Protein 3B6U (pdb70)

Structure (mmCIF, N/CA/C/O backbone):
data_3B6U
#
_entry.id   3B6U
#
_cell.length_a   58.731
_cell.length_b   95.852
_cell.length_c   63.883
_cell.angle_alpha   90.000
_cell.angle_beta   92.610
_cell.angle_gamma   90.000
#
_symmetry.space_group_name_H-M   'P 1 21 1'
#
loop_
_entity.id
_entity.type
_entity.pdbx_description
1 polymer 'Kinesin-like protein KIF3B'
2 non-polymer 'MAGNESIUM ION'
3 non-polymer "ADENOSINE-5'-DIPHOSPHATE"
4 non-polymer 'UNKNOWN ATOM OR ION'
5 water water
#
loop_
_atom_site.group_PDB
_atom_site.id
_atom_site.type_symbol
_atom_site.label_atom_id
_atom_site.label_alt_id
_atom_site.label_comp_id
_atom_site.label_asym_id
_atom_site.label_entity_id
_atom_site.label_seq_id
_atom_site.pdbx_PDB_ins_code
_atom_site.Cartn_x
_atom_site.Cartn_y
_atom_site.Cartn_z
_atom_site.occupancy
_atom_site.B_iso_or_equiv
_atom_site.auth_seq_id
_atom_site.auth_comp_id
_atom_site.auth_asym_id
_atom_site.auth_atom_id
_atom_site.pdbx_PDB_model_num
ATOM 1 N N . GLU A 1 21 ? 33.132 12.807 55.243 1.00 30.46 8 GLU A N 1
ATOM 2 C CA . GLU A 1 21 ? 33.666 13.882 54.369 1.00 31.95 8 GLU A CA 1
ATOM 3 C C . GLU A 1 21 ? 33.035 15.244 54.723 1.00 28.84 8 GLU A C 1
ATOM 4 O O . GLU A 1 21 ? 31.823 15.358 54.891 1.00 27.81 8 GLU A O 1
ATOM 10 N N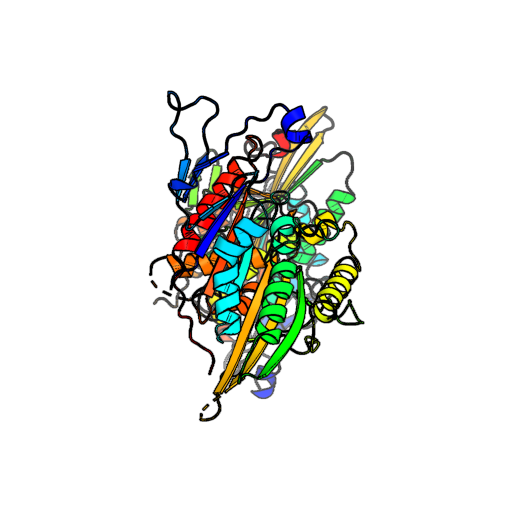 . SER A 1 22 ? 33.860 16.274 54.829 1.00 24.16 9 SER A N 1
ATOM 11 C CA . SER A 1 22 ? 33.334 17.586 55.190 1.00 24.70 9 SER A CA 1
ATOM 12 C C . SER A 1 22 ? 32.728 18.263 53.919 1.00 20.20 9 SER A C 1
ATOM 13 O O . SER A 1 22 ? 33.108 17.931 52.778 1.00 21.81 9 SER A O 1
ATOM 16 N N . VAL A 1 23 ? 31.745 19.110 54.138 1.00 18.76 10 VAL A N 1
ATOM 17 C CA . VAL A 1 23 ? 31.220 20.015 53.114 1.00 19.48 10 VAL A CA 1
ATOM 18 C C . VAL A 1 23 ? 32.396 20.882 52.615 1.00 19.91 10 VAL A C 1
ATOM 19 O O . VAL A 1 23 ? 33.168 21.407 53.419 1.00 20.68 10 VAL A O 1
ATOM 23 N N . ARG A 1 24 ? 32.580 20.950 51.300 1.00 18.21 11 ARG A N 1
ATOM 24 C CA . ARG A 1 24 ? 33.588 21.829 50.706 1.00 20.11 11 ARG A CA 1
ATOM 25 C C . ARG A 1 24 ? 33.028 23.242 50.579 1.00 18.85 11 ARG A C 1
ATOM 26 O O . ARG A 1 24 ? 31.890 23.442 50.151 1.00 20.48 11 ARG A O 1
ATOM 34 N N . VAL A 1 25 ? 33.834 24.228 50.931 1.00 17.28 12 VAL A N 1
ATOM 35 C CA . VAL A 1 25 ? 33.414 25.604 50.846 1.00 17.14 12 VAL A CA 1
ATOM 36 C C . VAL A 1 25 ? 34.427 26.442 50.080 1.00 17.41 12 VAL A C 1
ATOM 37 O O . VAL A 1 25 ? 35.639 26.431 50.371 1.00 15.01 12 VAL A O 1
ATOM 41 N N . VAL A 1 26 ? 33.931 27.107 49.045 1.00 16.43 13 VAL A N 1
ATOM 42 C CA . VAL A 1 26 ? 34.732 28.039 48.270 1.00 16.99 13 VAL A CA 1
ATOM 43 C C . VAL A 1 26 ? 34.137 29.452 48.305 1.00 17.94 13 VAL A C 1
ATOM 44 O O . VAL A 1 26 ? 32.933 29.621 48.499 1.00 18.12 13 VAL A O 1
ATOM 48 N N . VAL A 1 27 ? 34.991 30.456 48.121 1.00 14.75 14 VAL A N 1
ATOM 49 C CA . VAL A 1 27 ? 34.540 31.847 48.021 1.00 17.57 14 VAL A CA 1
ATOM 50 C C . VAL A 1 27 ? 34.855 32.411 46.629 1.00 15.66 14 VAL A C 1
ATOM 51 O O . VAL A 1 27 ? 35.947 32.156 46.061 1.00 18.66 14 VAL A O 1
ATOM 55 N N . ARG A 1 28 ? 33.901 33.159 46.090 1.00 15.20 15 ARG A N 1
ATOM 56 C CA . ARG A 1 28 ? 34.090 33.941 44.880 1.00 17.23 15 ARG A CA 1
ATOM 57 C C . ARG A 1 28 ? 33.742 35.406 45.079 1.00 16.36 15 ARG A C 1
ATOM 58 O O . ARG A 1 28 ? 32.613 35.734 45.511 1.00 14.67 15 ARG A O 1
ATOM 66 N N . CYS A 1 29 ? 34.694 36.289 44.749 1.00 18.15 16 CYS A N 1
ATOM 67 C CA . CYS A 1 29 ? 34.491 37.720 44.855 1.00 20.26 16 CYS A CA 1
ATOM 68 C C . CYS A 1 29 ? 34.352 38.295 43.444 1.00 18.03 16 CYS A C 1
ATOM 69 O O . CYS A 1 29 ? 35.237 38.110 42.600 1.00 20.10 16 CYS A O 1
ATOM 72 N N . ARG A 1 30 ? 33.229 38.929 43.185 1.00 17.95 17 ARG A N 1
ATOM 73 C CA . ARG A 1 30 ? 32.974 39.576 41.889 1.00 19.94 17 ARG A CA 1
ATOM 74 C C . ARG A 1 30 ? 33.793 40.856 41.728 1.00 22.05 17 ARG A C 1
ATOM 75 O O . ARG A 1 30 ? 34.372 41.378 42.710 1.00 20.63 17 ARG A O 1
ATOM 83 N N . PRO A 1 31 ? 33.914 41.339 40.478 1.00 24.00 18 PRO A N 1
ATOM 84 C CA . PRO A 1 31 ? 34.555 42.631 40.292 1.00 21.93 18 PRO A CA 1
ATOM 85 C C . PRO A 1 31 ? 33.779 43.799 40.906 1.00 21.74 18 PRO A C 1
ATOM 86 O O . PRO A 1 31 ? 32.558 43.733 41.083 1.00 20.47 18 PRO A O 1
ATOM 90 N N . MET A 1 32 ? 34.493 44.871 41.226 1.00 20.79 19 MET A N 1
ATOM 91 C CA . MET A 1 32 ? 33.841 46.123 41.612 1.00 24.31 19 MET A CA 1
ATOM 92 C C . MET A 1 32 ? 33.040 46.579 40.403 1.00 25.19 19 MET A C 1
ATOM 93 O O . MET A 1 32 ? 33.572 46.561 39.290 1.00 27.28 19 MET A O 1
ATOM 98 N N . ASN A 1 33 ? 31.793 46.996 40.606 1.00 22.67 20 ASN A N 1
ATOM 99 C CA . ASN A 1 33 ? 30.958 47.472 39.497 1.00 25.51 20 ASN A CA 1
ATOM 100 C C . ASN A 1 33 ? 31.057 48.993 39.299 1.00 25.15 20 ASN A C 1
ATOM 101 O O . ASN A 1 33 ? 31.658 49.711 40.116 1.00 24.23 20 ASN A O 1
ATOM 106 N N . GLY A 1 34 ? 30.465 49.474 38.206 1.00 27.63 21 GLY A N 1
ATOM 107 C CA . GLY A 1 34 ? 30.558 50.890 37.848 1.00 25.96 21 GLY A CA 1
ATOM 108 C C . GLY A 1 34 ? 30.004 51.836 38.883 1.00 24.11 21 GLY A C 1
ATOM 109 O O . GLY A 1 34 ? 30.630 52.862 39.185 1.00 27.87 21 GLY A O 1
ATOM 110 N N . LYS A 1 35 ? 28.840 51.495 39.434 1.00 22.45 22 LYS A N 1
ATOM 111 C CA . LYS A 1 35 ? 28.195 52.322 40.463 1.00 30.56 22 LYS A CA 1
ATOM 112 C C . LYS A 1 35 ? 29.026 52.419 41.718 1.00 26.25 22 LYS A C 1
ATOM 113 O O . LYS A 1 35 ? 29.137 53.483 42.326 1.00 25.55 22 LYS A O 1
ATOM 119 N N . GLU A 1 36 ? 29.582 51.285 42.115 1.00 27.68 23 GLU A N 1
ATOM 120 C CA . GLU A 1 36 ? 30.477 51.229 43.262 1.00 24.52 23 GLU A CA 1
ATOM 121 C C . GLU A 1 36 ? 31.702 52.119 43.037 1.00 24.74 23 GLU A C 1
ATOM 122 O O . GLU A 1 36 ? 32.025 52.922 43.897 1.00 28.98 23 GLU A O 1
ATOM 128 N N . LYS A 1 37 ? 32.359 51.978 41.885 1.00 23.37 24 LYS A N 1
ATOM 129 C CA . LYS A 1 37 ? 33.526 52.824 41.526 1.00 27.89 24 LYS A CA 1
ATOM 130 C C . LYS A 1 37 ? 33.151 54.305 41.508 1.00 28.23 24 LYS A C 1
ATOM 131 O O . LYS A 1 37 ? 33.872 55.139 42.096 1.00 28.52 24 LYS A O 1
ATOM 137 N N . ALA A 1 38 ? 32.010 54.627 40.875 1.00 27.75 25 ALA A N 1
ATOM 138 C CA . ALA A 1 38 ? 31.512 56.021 40.809 1.00 27.21 25 ALA A CA 1
ATOM 139 C C . ALA A 1 38 ? 31.276 56.643 42.194 1.00 27.50 25 ALA A C 1
ATOM 140 O O . ALA A 1 38 ? 31.443 57.861 42.386 1.00 26.69 25 ALA A O 1
ATOM 142 N N . ALA A 1 39 ? 30.902 55.811 43.172 1.00 23.81 26 ALA A N 1
ATOM 143 C CA . ALA A 1 39 ? 30.656 56.265 44.527 1.00 27.58 26 ALA A CA 1
ATOM 144 C C . ALA A 1 39 ? 31.933 56.328 45.378 1.00 26.10 26 ALA A C 1
ATOM 145 O O . ALA A 1 39 ? 31.860 56.697 46.540 1.00 28.89 26 ALA A O 1
ATOM 147 N N . SER A 1 40 ? 33.078 55.985 44.789 1.00 28.91 27 SER A N 1
ATOM 148 C CA . SER A 1 40 ? 34.373 56.022 45.460 1.00 32.83 27 SER A CA 1
ATOM 149 C C . SER A 1 40 ? 34.430 55.073 46.661 1.00 32.66 27 SER A C 1
ATOM 150 O O . SER A 1 40 ? 35.058 55.383 47.676 1.00 32.44 27 SER A O 1
ATOM 153 N N . TYR A 1 41 ? 33.781 53.915 46.552 1.00 28.05 28 TYR A N 1
ATOM 154 C CA . TYR A 1 41 ? 33.956 52.883 47.570 1.00 27.73 28 TYR A CA 1
ATOM 155 C C . TYR A 1 41 ? 35.361 52.317 47.462 1.00 23.25 28 TYR A C 1
ATOM 156 O O . TYR A 1 41 ? 35.905 52.177 46.375 1.00 25.16 28 TYR A O 1
ATOM 165 N N . ASP A 1 42 ? 35.950 51.994 48.615 1.00 26.11 29 ASP A N 1
ATOM 166 C CA . ASP A 1 42 ? 37.216 51.281 48.680 1.00 27.60 29 ASP A CA 1
ATOM 167 C C . ASP A 1 42 ? 36.975 49.797 48.328 1.00 25.04 29 ASP A C 1
ATOM 168 O O . ASP A 1 42 ? 35.917 49.263 48.657 1.00 22.46 29 ASP A O 1
ATOM 173 N N . LYS A 1 43 ? 37.943 49.172 47.653 1.00 24.36 30 LYS A N 1
ATOM 174 C CA . LYS A 1 43 ? 38.019 47.714 47.525 1.00 25.51 30 LYS A CA 1
ATOM 175 C C . LYS A 1 43 ? 38.670 47.169 48.814 1.00 26.88 30 LYS A C 1
ATOM 176 O O . LYS A 1 43 ? 39.869 47.409 49.080 1.00 26.74 30 LYS A O 1
ATOM 180 N N . VAL A 1 44 ? 37.890 46.437 49.593 1.00 22.20 31 VAL A N 1
ATOM 181 C CA . VAL A 1 44 ? 38.353 45.956 50.902 1.00 20.88 31 VAL A CA 1
ATOM 182 C C . VAL A 1 44 ? 38.563 44.443 50.962 1.00 22.24 31 VAL A C 1
ATOM 183 O O . VAL A 1 44 ? 39.027 43.927 51.969 1.00 23.44 31 VAL A O 1
ATOM 187 N N . VAL A 1 45 ? 38.192 43.732 49.904 1.00 20.61 32 VAL A N 1
ATOM 188 C CA . VAL A 1 45 ? 38.360 42.277 49.862 1.00 18.54 32 VAL A CA 1
ATOM 189 C C . VAL A 1 45 ? 39.572 41.914 49.003 1.00 23.18 32 VAL A C 1
ATOM 190 O O . VAL A 1 45 ? 39.631 42.250 47.811 1.00 24.89 32 VAL A O 1
ATOM 194 N N . ASP A 1 46 ? 40.538 41.234 49.633 1.00 19.36 33 ASP A N 1
ATOM 195 C CA . ASP A 1 46 ? 41.684 40.675 48.951 1.00 23.01 33 ASP A CA 1
ATOM 196 C C . ASP A 1 46 ? 41.554 39.156 48.920 1.00 25.48 33 ASP A C 1
ATOM 197 O O . ASP A 1 46 ? 40.991 38.555 49.838 1.00 29.53 33 ASP A O 1
ATOM 202 N N . VAL A 1 47 ? 42.062 38.547 47.864 1.00 20.43 34 VAL A N 1
ATOM 203 C CA . VAL A 1 47 ? 42.012 37.105 47.692 1.00 20.71 34 VAL A CA 1
ATOM 204 C C . VAL A 1 47 ? 43.423 36.547 47.476 1.00 25.99 34 VAL A C 1
ATOM 205 O O . VAL A 1 47 ? 44.160 37.033 46.614 1.00 30.39 34 VAL A O 1
ATOM 209 N N . ASP A 1 48 ? 43.804 35.533 48.240 1.00 23.24 35 ASP A N 1
ATOM 210 C CA . ASP A 1 48 ? 45.094 34.872 48.070 1.00 24.30 35 ASP A CA 1
ATOM 211 C C . ASP A 1 48 ? 44.871 33.425 47.670 1.00 24.87 35 ASP A C 1
ATOM 212 O O . ASP A 1 48 ? 44.602 32.562 48.515 1.00 21.74 35 ASP A O 1
ATOM 217 N N . VAL A 1 49 ? 44.973 33.158 46.373 1.00 26.72 36 VAL A N 1
ATOM 218 C CA . VAL A 1 49 ? 44.763 31.811 45.841 1.00 29.01 36 VAL A CA 1
ATOM 219 C C . VAL A 1 49 ? 45.748 30.793 46.421 1.00 28.31 36 VAL A C 1
ATOM 220 O O . VAL A 1 49 ? 45.380 29.649 46.685 1.00 27.13 36 VAL A O 1
ATOM 224 N N . LYS A 1 50 ? 46.984 31.219 46.694 1.00 30.93 37 LYS A N 1
ATOM 225 C CA . LYS A 1 50 ? 47.994 30.295 47.222 1.00 34.38 37 LYS A CA 1
ATOM 226 C C . LYS A 1 50 ? 47.686 29.741 48.618 1.00 32.04 37 LYS A C 1
ATOM 227 O O . LYS A 1 50 ? 47.853 28.553 48.842 1.00 29.92 37 LYS A O 1
ATOM 233 N N . LEU A 1 51 ? 47.206 30.584 49.528 1.00 27.25 38 LEU A N 1
ATOM 234 C CA . LEU A 1 51 ? 46.804 30.137 50.850 1.00 27.68 38 LEU A CA 1
ATOM 235 C C . LEU A 1 51 ? 45.315 29.709 50.939 1.00 25.64 38 LEU A C 1
ATOM 236 O O . LEU A 1 51 ? 44.855 29.239 51.988 1.00 25.47 38 LEU A O 1
ATOM 241 N N . GLY A 1 52 ? 44.568 29.889 49.850 1.00 26.01 39 GLY A N 1
ATOM 242 C CA . GLY A 1 52 ? 43.138 29.660 49.857 1.00 23.89 39 GLY A CA 1
ATOM 243 C C . GLY A 1 52 ? 42.437 30.594 50.822 1.00 20.84 39 GLY A C 1
ATOM 244 O O . GLY A 1 52 ? 41.517 30.199 51.507 1.00 19.76 39 GLY A O 1
ATOM 245 N N . GLN A 1 53 ? 42.873 31.853 50.854 1.00 19.26 40 GLN A N 1
ATOM 246 C CA . GLN A 1 53 ? 42.341 32.811 51.812 1.00 19.31 40 GLN A CA 1
ATOM 247 C C . GLN A 1 53 ? 41.643 34.011 51.206 1.00 19.97 40 GLN A C 1
ATOM 248 O O . GLN A 1 53 ? 41.897 34.402 50.057 1.00 20.60 40 GLN A O 1
ATOM 254 N N . VAL A 1 54 ? 40.728 34.558 51.999 1.00 16.91 41 VAL A N 1
ATOM 255 C CA . VAL A 1 54 ? 40.096 35.814 51.711 1.00 19.39 41 VAL A CA 1
ATOM 256 C C . VAL A 1 54 ? 40.289 36.728 52.917 1.00 20.02 41 VAL A C 1
ATOM 257 O O . VAL A 1 54 ? 40.112 36.299 54.076 1.00 19.54 41 VAL A O 1
ATOM 261 N N . SER A 1 55 ? 40.634 37.987 52.640 1.00 19.89 42 SER A N 1
ATOM 262 C CA . SER A 1 55 ? 41.007 38.969 53.679 1.00 24.07 42 SER A CA 1
ATOM 263 C C . SER A 1 55 ? 40.172 40.212 53.489 1.00 25.05 42 SER A C 1
ATOM 264 O O . SER A 1 55 ? 40.106 40.746 52.375 1.00 24.87 42 SER A O 1
ATOM 267 N N . VAL A 1 56 ? 39.551 40.678 54.566 1.00 21.89 43 VAL A N 1
ATOM 268 C CA . VAL A 1 56 ? 38.759 41.887 54.528 1.00 22.21 43 VAL A CA 1
ATOM 269 C C . VAL A 1 56 ? 39.503 42.983 55.335 1.00 22.99 43 VAL A C 1
ATOM 270 O O . VAL A 1 56 ? 39.641 42.911 56.551 1.00 20.80 43 VAL A O 1
ATOM 274 N N . LYS A 1 57 ? 39.971 44.006 54.645 1.00 22.29 44 LYS A N 1
ATOM 275 C CA . LYS A 1 57 ? 40.836 44.957 55.267 1.00 25.61 44 LYS A CA 1
ATOM 276 C C . LYS A 1 57 ? 40.098 46.204 55.677 1.00 27.33 44 LYS A C 1
ATOM 277 O O . LYS A 1 57 ? 39.049 46.582 55.102 1.00 27.95 44 LYS A O 1
ATOM 283 N N . ASN A 1 58 ? 40.648 46.839 56.699 1.00 24.32 45 ASN A N 1
ATOM 284 C CA . ASN A 1 58 ? 40.211 48.145 57.097 1.00 27.59 45 ASN A CA 1
ATOM 285 C C . ASN A 1 58 ? 40.878 49.142 56.143 1.00 26.62 45 ASN A C 1
ATOM 286 O O . ASN A 1 58 ? 42.091 49.038 55.889 1.00 27.33 45 ASN A O 1
ATOM 291 N N . PRO A 1 59 ? 40.100 50.107 55.593 1.00 28.89 46 PRO A N 1
ATOM 292 C CA . PRO A 1 59 ? 40.750 51.099 54.722 1.00 30.00 46 PRO A CA 1
ATOM 293 C C . PRO A 1 59 ? 41.867 51.897 55.413 1.00 27.45 46 PRO A C 1
ATOM 294 O O . PRO A 1 59 ? 42.805 52.319 54.737 1.00 29.24 46 PRO A O 1
ATOM 298 N N . LYS A 1 60 ? 41.789 52.045 56.736 1.00 28.69 47 LYS A N 1
ATOM 299 C CA . LYS A 1 60 ? 42.847 52.717 57.530 1.00 29.65 47 LYS A CA 1
ATOM 300 C C . LYS A 1 60 ? 44.147 51.878 57.627 1.00 27.55 47 LYS A C 1
ATOM 301 O O . LYS A 1 60 ? 45.213 52.398 57.947 1.00 26.53 47 LYS A O 1
ATOM 307 N N . GLY A 1 61 ? 44.058 50.587 57.329 1.00 25.79 48 GLY A N 1
ATOM 308 C CA . GLY A 1 61 ? 45.233 49.764 57.200 1.00 24.45 48 GLY A CA 1
ATOM 309 C C . GLY A 1 61 ? 45.703 49.171 58.526 1.00 22.18 48 GLY A C 1
ATOM 310 O O . GLY A 1 61 ? 45.109 49.407 59.592 1.00 19.75 48 GLY A O 1
ATOM 311 N N . THR A 1 62 ? 46.788 48.419 58.443 1.00 19.91 49 THR A N 1
ATOM 312 C CA . THR A 1 62 ? 47.270 47.625 59.594 1.00 22.19 49 THR A CA 1
ATOM 313 C C . THR A 1 62 ? 47.908 48.424 60.759 1.00 21.65 49 THR A C 1
ATOM 314 O O . THR A 1 62 ? 48.091 47.880 61.838 1.00 22.49 49 THR A O 1
ATOM 318 N N . ALA A 1 63 ? 48.230 49.713 60.554 1.00 23.21 50 ALA A N 1
ATOM 319 C CA . ALA A 1 63 ? 48.616 50.576 61.686 1.00 22.29 50 ALA A CA 1
ATOM 320 C C . ALA A 1 63 ? 47.401 50.934 62.516 1.00 21.48 50 ALA A C 1
ATOM 321 O O . ALA A 1 63 ? 47.536 51.557 63.575 1.00 27.27 50 ALA A O 1
ATOM 323 N N . HIS A 1 64 ? 46.202 50.578 62.020 1.00 18.51 51 HIS A N 1
ATOM 324 C CA . HIS A 1 64 ? 44.935 50.822 62.714 1.00 22.15 51 HIS A CA 1
ATOM 325 C C . HIS A 1 64 ? 44.262 49.534 63.207 1.00 20.12 51 HIS A C 1
ATOM 326 O O . HIS A 1 64 ? 43.840 49.432 64.380 1.00 19.51 51 HIS A O 1
ATOM 333 N N . GLU A 1 65 ? 44.150 48.556 62.311 1.00 23.01 52 GLU A N 1
ATOM 334 C CA . GLU A 1 65 ? 43.455 47.312 62.629 1.00 23.86 52 GLU A CA 1
ATOM 335 C C . GLU A 1 65 ? 43.899 46.249 61.635 1.00 21.35 52 GLU A C 1
ATOM 336 O O . GLU A 1 65 ? 44.170 46.551 60.481 1.00 20.29 52 GLU A O 1
ATOM 342 N N . MET A 1 66 ? 43.976 45.011 62.094 1.00 19.91 53 MET A N 1
ATOM 343 C CA . MET A 1 66 ? 44.356 43.917 61.210 1.00 19.91 53 MET A CA 1
ATOM 344 C C . MET A 1 66 ? 43.177 43.500 60.349 1.00 17.12 53 MET A C 1
ATOM 345 O O . MET A 1 66 ? 42.043 43.582 60.818 1.00 15.43 53 MET A O 1
ATOM 350 N N . PRO A 1 67 ? 43.445 43.024 59.113 1.00 18.45 54 PRO A N 1
ATOM 351 C CA . PRO A 1 67 ? 42.376 42.462 58.275 1.00 22.15 54 PRO A CA 1
ATOM 352 C C . PRO A 1 67 ? 41.699 41.239 58.928 1.00 21.58 54 PRO A C 1
ATOM 353 O O . PRO A 1 67 ? 42.320 40.578 59.791 1.00 19.99 54 PRO A O 1
ATOM 357 N N . LYS A 1 68 ? 40.433 40.993 58.592 1.00 18.35 55 LYS A N 1
ATOM 358 C CA . LYS A 1 68 ? 39.787 39.728 59.004 1.00 21.23 55 LYS A CA 1
ATOM 359 C C . LYS A 1 68 ? 40.097 38.708 57.894 1.00 20.94 55 LYS A C 1
ATOM 360 O O . LYS A 1 68 ? 39.675 38.920 56.765 1.00 22.50 55 LYS A O 1
ATOM 366 N N . THR A 1 69 ? 40.796 37.618 58.218 1.00 17.95 56 THR A N 1
ATOM 367 C CA . THR A 1 69 ? 41.224 36.644 57.205 1.00 19.99 56 THR A CA 1
ATOM 368 C C . THR A 1 69 ? 40.624 35.302 57.492 1.00 21.91 56 THR A C 1
ATOM 369 O O . THR A 1 69 ? 40.650 34.845 58.643 1.00 19.35 56 THR A O 1
ATOM 373 N N . PHE A 1 70 ? 40.113 34.669 56.432 1.00 19.70 57 PHE A N 1
ATOM 374 C CA . PHE A 1 70 ? 39.471 33.357 56.473 1.00 20.44 57 PHE A CA 1
ATOM 375 C C . PHE A 1 70 ? 40.094 32.414 55.444 1.00 19.65 57 PHE A C 1
ATOM 376 O O . PHE A 1 70 ? 40.551 32.853 54.379 1.00 22.69 57 PHE A O 1
ATOM 384 N N . THR A 1 71 ? 40.085 31.133 55.755 1.00 20.15 58 THR A N 1
ATOM 385 C CA . THR A 1 71 ? 40.633 30.089 54.889 1.00 17.72 58 THR A CA 1
ATOM 386 C C . THR A 1 71 ? 39.522 29.157 54.416 1.00 20.21 58 THR A C 1
ATOM 387 O O . THR A 1 71 ? 38.701 28.710 55.218 1.00 21.09 58 THR A O 1
ATOM 391 N N . PHE A 1 72 ? 39.535 28.852 53.117 1.00 18.43 59 PHE A N 1
ATOM 392 C CA . PHE A 1 72 ? 38.548 27.992 52.505 1.00 21.57 59 PHE A CA 1
ATOM 393 C C . PHE A 1 72 ? 39.223 26.937 51.645 1.00 19.95 59 PHE A C 1
ATOM 394 O O . PHE A 1 72 ? 40.441 26.940 51.453 1.00 20.01 59 PHE A O 1
ATOM 402 N N . ASP A 1 73 ? 38.424 26.031 51.106 1.00 18.32 60 ASP A N 1
ATOM 403 C CA . ASP A 1 73 ? 38.949 24.960 50.286 1.00 22.46 60 ASP A CA 1
ATOM 404 C C . ASP A 1 73 ? 39.523 25.507 48.995 1.00 22.15 60 ASP A C 1
ATOM 405 O O . ASP A 1 73 ? 40.530 24.985 48.500 1.00 21.30 60 ASP A O 1
ATOM 410 N N . ALA A 1 74 ? 38.917 26.588 48.505 1.00 19.99 61 ALA A N 1
ATOM 411 C CA . ALA A 1 74 ? 39.388 27.345 47.330 1.00 18.81 61 ALA A CA 1
ATOM 412 C C . ALA A 1 74 ? 38.832 28.768 47.369 1.00 17.37 61 ALA A C 1
ATOM 413 O O . ALA A 1 74 ? 37.801 29.045 47.986 1.00 16.19 61 ALA A O 1
ATOM 415 N N . VAL A 1 75 ? 39.533 29.680 46.702 1.00 17.41 62 VAL A N 1
ATOM 416 C CA . VAL A 1 75 ? 39.114 31.061 46.630 1.00 19.33 62 VAL A CA 1
ATOM 417 C C . VAL A 1 75 ? 39.318 31.523 45.187 1.00 21.66 62 VAL A C 1
ATOM 418 O O . VAL A 1 75 ? 40.230 31.055 44.493 1.00 20.66 62 VAL A O 1
ATOM 422 N N . TYR A 1 76 ? 38.394 32.355 44.745 1.00 18.68 63 TYR A N 1
ATOM 423 C CA . TYR A 1 76 ? 38.336 32.852 43.359 1.00 18.28 63 TYR A CA 1
ATOM 424 C C . TYR A 1 76 ? 38.114 34.355 43.385 1.00 19.20 63 TYR A C 1
ATOM 425 O O . TYR A 1 76 ? 37.120 34.850 43.928 1.00 18.12 63 TYR A O 1
ATOM 434 N N . ASP A 1 77 ? 39.013 35.080 42.758 1.00 18.70 64 ASP A N 1
ATOM 435 C CA . ASP A 1 77 ? 38.901 36.518 42.729 1.00 19.21 64 ASP A CA 1
ATOM 436 C C . ASP A 1 77 ? 38.044 36.993 41.517 1.00 18.50 64 ASP A C 1
ATOM 437 O O . ASP A 1 77 ? 37.475 36.177 40.777 1.00 17.95 64 ASP A O 1
ATOM 442 N N . TRP A 1 78 ? 37.969 38.307 41.346 1.00 18.69 65 TRP A N 1
ATOM 443 C CA . TRP A 1 78 ? 37.157 38.958 40.295 1.00 19.95 65 TRP A CA 1
ATOM 444 C C . TRP A 1 78 ? 37.537 38.587 38.863 1.00 22.30 65 TRP A C 1
ATOM 445 O O . TRP A 1 78 ? 36.739 38.813 37.954 1.00 24.74 65 TRP A O 1
ATOM 456 N N . ASN A 1 79 ? 38.726 38.022 38.666 1.00 20.10 66 ASN A N 1
ATOM 457 C CA . ASN A 1 79 ? 39.217 37.650 37.344 1.00 25.20 66 ASN A CA 1
ATOM 458 C C . ASN A 1 79 ? 39.051 36.174 37.073 1.00 23.69 66 ASN A C 1
ATOM 459 O O . ASN A 1 79 ? 39.328 35.729 35.973 1.00 23.22 66 ASN A O 1
ATOM 464 N N . ALA A 1 80 ? 38.637 35.397 38.080 1.00 20.86 67 ALA A N 1
ATOM 465 C CA . ALA A 1 80 ? 38.493 33.956 37.905 1.00 20.69 67 ALA A CA 1
ATOM 466 C C . ALA A 1 80 ? 37.346 33.615 36.927 1.00 19.32 67 ALA A C 1
ATOM 467 O O . ALA A 1 80 ? 36.215 34.083 37.076 1.00 18.76 67 ALA A O 1
ATOM 469 N N . LYS A 1 81 ? 37.614 32.748 35.969 1.00 18.79 68 LYS A N 1
ATOM 470 C CA . LYS A 1 81 ? 36.608 32.417 34.967 1.00 22.59 68 LYS A CA 1
ATOM 471 C C . LYS A 1 81 ? 35.756 31.200 35.352 1.00 17.35 68 LYS A C 1
ATOM 472 O O . LYS A 1 81 ? 36.156 30.346 36.188 1.00 16.83 68 LYS A O 1
ATOM 478 N N . GLN A 1 82 ? 34.567 31.137 34.755 1.00 17.82 69 GLN A N 1
ATOM 479 C CA . GLN A 1 82 ? 33.613 30.045 35.038 1.00 14.75 69 GLN A CA 1
ATOM 480 C C . GLN A 1 82 ? 34.285 28.681 34.903 1.00 16.86 69 GLN A C 1
ATOM 481 O O . GLN A 1 82 ? 34.047 27.783 35.718 1.00 17.52 69 GLN A O 1
ATOM 487 N N . PHE A 1 83 ? 35.121 28.508 33.873 1.00 17.15 70 PHE A N 1
ATOM 488 C CA . PHE A 1 83 ? 35.714 27.200 33.595 1.00 19.68 70 PHE A CA 1
ATOM 489 C C . PHE A 1 83 ? 36.833 26.816 34.588 1.00 17.01 70 PHE A C 1
ATOM 490 O O . PHE A 1 83 ? 37.112 25.600 34.771 1.00 19.42 70 PHE A O 1
ATOM 498 N N . GLU A 1 84 ? 37.484 27.825 35.163 1.00 20.78 71 GLU A N 1
ATOM 499 C CA . GLU A 1 84 ? 38.470 27.640 36.250 1.00 23.67 71 GLU A CA 1
ATOM 500 C C . GLU A 1 84 ? 37.768 27.062 37.490 1.00 19.59 71 GLU A C 1
ATOM 501 O O . GLU A 1 84 ? 38.174 26.033 38.015 1.00 20.16 71 GLU A O 1
ATOM 507 N N . LEU A 1 85 ? 36.702 27.712 37.932 1.00 17.56 72 LEU A N 1
ATOM 508 C CA . LEU A 1 85 ? 35.863 27.145 39.015 1.00 16.80 72 LEU A CA 1
ATOM 509 C C . LEU A 1 85 ? 35.372 25.738 38.666 1.00 17.75 72 LEU A C 1
ATOM 510 O O . LEU A 1 85 ? 35.342 24.836 39.540 1.00 16.56 72 LEU A O 1
ATOM 515 N N . TYR A 1 86 ? 34.949 25.545 37.413 1.00 16.19 73 TYR A N 1
ATOM 516 C CA . TYR A 1 86 ? 34.415 24.243 37.013 1.00 17.98 73 TYR A CA 1
ATOM 517 C C . TYR A 1 86 ? 35.467 23.149 37.168 1.00 17.56 73 TYR A C 1
ATOM 518 O O . TYR A 1 86 ? 35.277 22.175 37.922 1.00 16.25 73 TYR A O 1
ATOM 527 N N . ASP A 1 87 ? 36.576 23.302 36.473 1.00 16.60 74 ASP A N 1
ATOM 528 C CA . ASP A 1 87 ? 37.595 22.259 36.479 1.00 18.36 74 ASP A CA 1
ATOM 529 C C . ASP A 1 87 ? 38.261 22.026 37.833 1.00 21.01 74 ASP A C 1
ATOM 530 O O . ASP A 1 87 ? 38.608 20.868 38.139 1.00 22.96 74 ASP A O 1
ATOM 535 N N . GLU A 1 88 ? 38.381 23.076 38.655 1.00 21.96 75 GLU A N 1
ATOM 536 C CA . GLU A 1 88 ? 39.039 22.967 39.975 1.00 24.78 75 GLU A CA 1
ATOM 537 C C . GLU A 1 88 ? 38.059 22.439 41.047 1.00 22.59 75 GLU A C 1
ATOM 538 O O . GLU A 1 88 ? 38.375 21.465 41.757 1.00 24.22 75 GLU A O 1
ATOM 544 N N . THR A 1 89 ? 36.858 23.018 41.112 1.00 16.99 76 THR A N 1
ATOM 545 C CA . THR A 1 89 ? 35.921 22.756 42.206 1.00 17.88 76 THR A CA 1
ATOM 546 C C . THR A 1 89 ? 34.677 21.931 41.857 1.00 18.77 76 THR A C 1
ATOM 547 O O . THR A 1 89 ? 34.323 20.980 42.595 1.00 21.09 76 THR A O 1
ATOM 551 N N . PHE A 1 90 ? 33.990 22.275 40.764 1.00 16.61 77 PHE A N 1
ATOM 552 C CA . PHE A 1 90 ? 32.675 21.639 40.461 1.00 16.82 77 PHE A CA 1
ATOM 553 C C . PHE A 1 90 ? 32.799 20.239 39.821 1.00 14.52 77 PHE A C 1
ATOM 554 O O . PHE A 1 90 ? 31.987 19.310 40.102 1.00 15.36 77 PHE A O 1
ATOM 562 N N . ARG A 1 91 ? 33.830 20.079 39.003 1.00 14.61 78 ARG A N 1
ATOM 563 C CA . ARG A 1 91 ? 34.023 18.864 38.228 1.00 16.52 78 ARG A CA 1
ATOM 564 C C . ARG A 1 91 ? 34.098 17.611 39.105 1.00 15.80 78 ARG A C 1
ATOM 565 O O . ARG A 1 91 ? 33.454 16.644 38.811 1.00 17.02 78 ARG A O 1
ATOM 573 N N . PRO A 1 92 ? 34.933 17.623 40.157 1.00 15.58 79 PRO A N 1
ATOM 574 C CA . PRO A 1 92 ? 34.944 16.432 41.039 1.00 17.72 79 PRO A CA 1
ATOM 575 C C . PRO A 1 92 ? 33.580 16.117 41.670 1.00 18.50 79 PRO A C 1
ATOM 576 O O . PRO A 1 92 ? 33.251 14.940 41.819 1.00 17.05 79 PRO A O 1
ATOM 580 N N . LEU A 1 93 ? 32.795 17.141 41.988 1.00 16.99 80 LEU A N 1
ATOM 581 C CA . LEU A 1 93 ? 31.461 16.922 42.539 1.00 20.06 80 LEU A CA 1
ATOM 582 C C . LEU A 1 93 ? 30.568 16.201 41.496 1.00 16.48 80 LEU A C 1
ATOM 583 O O . LEU A 1 93 ? 29.921 15.177 41.788 1.00 18.68 80 LEU A O 1
ATOM 588 N N . VAL A 1 94 ? 30.546 16.722 40.278 1.00 15.67 81 VAL A N 1
ATOM 589 C CA . VAL A 1 94 ? 29.749 16.144 39.173 1.00 15.64 81 VAL A CA 1
ATOM 590 C C . VAL A 1 94 ? 30.281 14.735 38.824 1.00 14.96 81 VAL A C 1
ATOM 591 O O . VAL A 1 94 ? 29.501 13.778 38.631 1.00 16.68 81 VAL A O 1
ATOM 595 N N . ASP A 1 95 ? 31.599 14.602 38.811 1.00 17.40 82 ASP A N 1
ATOM 596 C CA . ASP A 1 95 ? 32.245 13.259 38.698 1.00 18.31 82 ASP A CA 1
ATOM 597 C C . ASP A 1 95 ? 31.634 12.247 39.703 1.00 18.03 82 ASP A C 1
ATOM 598 O O . ASP A 1 95 ? 31.293 11.130 39.350 1.00 19.42 82 ASP A O 1
ATOM 603 N N . SER A 1 96 ? 31.483 12.656 40.952 1.00 20.43 83 SER A N 1
ATOM 604 C CA . SER A 1 96 ? 30.887 11.803 41.954 1.00 19.14 83 SER A CA 1
ATOM 605 C C . SER A 1 96 ? 29.450 11.369 41.633 1.00 21.19 83 SER A C 1
ATOM 606 O O . SER A 1 96 ? 29.106 10.216 41.846 1.00 17.06 83 SER A O 1
ATOM 609 N N . VAL A 1 97 ? 28.612 12.294 41.172 1.00 17.30 84 VAL A N 1
ATOM 610 C CA . VAL A 1 97 ? 27.219 11.967 40.796 1.00 17.92 84 VAL A CA 1
ATOM 611 C C . VAL A 1 97 ? 27.214 10.969 39.631 1.00 18.34 84 VAL A C 1
ATOM 612 O O . VAL A 1 97 ? 26.449 10.017 39.676 1.00 18.30 84 VAL A O 1
ATOM 616 N N . LEU A 1 98 ? 28.123 11.155 38.672 1.00 19.15 85 LEU A N 1
ATOM 617 C CA . LEU A 1 98 ? 28.320 10.187 37.570 1.00 19.67 85 LEU A CA 1
ATOM 618 C C . LEU A 1 98 ? 28.748 8.763 38.066 1.00 21.43 85 LEU A C 1
ATOM 619 O O . LEU A 1 98 ? 28.549 7.742 37.343 1.00 23.47 85 LEU A O 1
ATOM 624 N N . GLN A 1 99 ? 29.322 8.700 39.275 1.00 22.92 86 GLN A N 1
ATOM 625 C CA . GLN A 1 99 ? 29.732 7.433 39.928 1.00 24.04 86 GLN A CA 1
ATOM 626 C C . GLN A 1 99 ? 28.682 6.875 40.945 1.00 24.51 86 GLN A C 1
ATOM 627 O O . GLN A 1 99 ? 28.925 5.818 41.589 1.00 22.36 86 GLN A O 1
ATOM 633 N N . GLY A 1 100 ? 27.544 7.572 41.119 1.00 21.29 87 GLY A N 1
ATOM 634 C CA . GLY A 1 100 ? 26.443 7.098 41.975 1.00 23.19 87 GLY A CA 1
ATOM 635 C C . GLY A 1 100 ? 26.268 7.768 43.330 1.00 21.07 87 GLY A C 1
ATOM 636 O O . GLY A 1 100 ? 25.412 7.372 44.117 1.00 20.89 87 GLY A O 1
ATOM 637 N N . PHE A 1 101 ? 27.054 8.802 43.593 1.00 18.78 88 PHE A N 1
ATOM 638 C CA . PHE A 1 101 ? 26.868 9.605 44.794 1.00 19.42 88 PHE A CA 1
ATOM 639 C C . PHE A 1 101 ? 25.822 10.668 44.519 1.00 21.72 88 PHE A C 1
ATOM 640 O O . PHE A 1 101 ? 25.655 11.147 43.371 1.00 18.57 88 PHE A O 1
ATOM 648 N N . ASN A 1 102 ? 25.143 11.065 45.583 1.00 18.92 89 ASN A N 1
ATOM 649 C CA . ASN A 1 102 ? 24.437 12.334 45.575 1.00 17.24 89 ASN A CA 1
ATOM 650 C C . ASN A 1 102 ? 25.444 13.467 45.726 1.00 17.87 89 ASN A C 1
ATOM 651 O O . ASN A 1 102 ? 26.388 13.397 46.532 1.00 18.11 89 ASN A O 1
ATOM 656 N N . GLY A 1 103 ? 25.214 14.547 44.979 1.00 16.22 90 GLY A N 1
ATOM 657 C CA . GLY A 1 103 ? 26.104 15.707 45.004 1.00 17.63 90 GLY A CA 1
ATOM 658 C C . GLY A 1 103 ? 25.271 16.981 44.991 1.00 18.00 90 GLY A C 1
ATOM 659 O O . GLY A 1 103 ? 24.261 17.061 44.314 1.00 16.93 90 GLY A O 1
ATOM 660 N N . THR A 1 104 ? 25.693 17.978 45.745 1.00 16.41 91 THR A N 1
ATOM 661 C CA . THR A 1 104 ? 24.977 19.251 45.796 1.00 15.89 91 THR A CA 1
ATOM 662 C C . THR A 1 104 ? 25.932 20.401 45.657 1.00 15.11 91 THR A C 1
ATOM 663 O O . THR A 1 104 ? 27.020 20.388 46.254 1.00 19.23 91 THR A O 1
ATOM 667 N N . ILE A 1 105 ? 25.532 21.398 44.862 1.00 16.23 92 ILE A N 1
ATOM 668 C CA . ILE A 1 105 ? 26.263 22.641 44.752 1.00 16.39 92 ILE A CA 1
ATOM 669 C C . ILE A 1 105 ? 25.282 23.749 45.031 1.00 15.78 92 ILE A C 1
ATOM 670 O O . ILE A 1 105 ? 24.212 23.844 44.379 1.00 17.77 92 ILE A O 1
ATOM 675 N N . PHE A 1 106 ? 25.566 24.543 46.058 1.00 15.11 93 PHE A N 1
ATOM 676 C CA . PHE A 1 106 ? 24.696 25.686 46.349 1.00 15.92 93 PHE A CA 1
ATOM 677 C C . PHE A 1 106 ? 25.442 27.019 46.404 1.00 14.43 93 PHE A C 1
ATOM 678 O O . PHE A 1 106 ? 26.584 27.070 46.848 1.00 16.23 93 PHE A O 1
ATOM 686 N N . ALA A 1 107 ? 24.791 28.075 45.917 1.00 15.17 94 ALA A N 1
ATOM 687 C CA . ALA A 1 107 ? 25.354 29.423 45.923 1.00 14.28 94 ALA A CA 1
ATOM 688 C C . ALA A 1 107 ? 24.619 30.269 46.989 1.00 16.81 94 ALA A C 1
ATOM 689 O O . ALA A 1 107 ? 23.370 30.239 47.097 1.00 15.20 94 ALA A O 1
ATOM 691 N N . TYR A 1 108 ? 25.426 30.917 47.823 1.00 16.94 95 TYR A N 1
ATOM 692 C CA . TYR A 1 108 ? 24.982 31.605 49.038 1.00 16.03 95 TYR A CA 1
ATOM 693 C C . TYR A 1 108 ? 25.646 33.009 49.122 1.00 14.58 95 TYR A C 1
ATOM 694 O O . TYR A 1 108 ? 26.842 33.140 48.842 1.00 17.37 95 TYR A O 1
ATOM 703 N N . GLY A 1 109 ? 24.896 34.015 49.569 1.00 15.67 96 GLY A N 1
ATOM 704 C CA . GLY A 1 109 ? 25.456 35.343 49.762 1.00 18.18 96 GLY A CA 1
ATOM 705 C C . GLY A 1 109 ? 24.497 36.457 49.462 1.00 16.53 96 GLY A C 1
ATOM 706 O O . GLY A 1 109 ? 23.311 36.252 49.096 1.00 15.98 96 GLY A O 1
ATOM 707 N N . GLN A 1 110 ? 25.011 37.668 49.613 1.00 18.41 97 GLN A N 1
ATOM 708 C CA . GLN A 1 110 ? 24.215 38.860 49.459 1.00 20.06 97 GLN A CA 1
ATOM 709 C C . GLN A 1 110 ? 23.666 38.985 48.035 1.00 17.99 97 GLN A C 1
ATOM 710 O O . GLN A 1 110 ? 24.346 38.613 47.068 1.00 19.85 97 GLN A O 1
ATOM 716 N N . THR A 1 111 ? 22.437 39.473 47.900 1.00 16.57 98 THR A N 1
ATOM 717 C CA . THR A 1 111 ? 21.940 39.895 46.576 1.00 17.78 98 THR A CA 1
ATOM 718 C C . THR A 1 111 ? 22.926 40.822 45.853 1.00 21.76 98 THR A C 1
ATOM 719 O O . THR A 1 111 ? 23.498 41.750 46.444 1.00 20.41 98 THR A O 1
ATOM 723 N N . GLY A 1 112 ? 23.180 40.514 44.576 1.00 20.26 99 GLY A N 1
ATOM 724 C CA . GLY A 1 112 ? 24.056 41.296 43.728 1.00 19.22 99 GLY A CA 1
ATOM 725 C C . GLY A 1 112 ? 25.496 40.807 43.687 1.00 17.49 99 GLY A C 1
ATOM 726 O O . GLY A 1 112 ? 26.289 41.376 42.978 1.00 19.53 99 GLY A O 1
ATOM 727 N N . THR A 1 113 ? 25.837 39.761 44.453 1.00 16.22 100 THR A N 1
ATOM 728 C CA . THR A 1 113 ? 27.215 39.312 44.579 1.00 16.96 100 THR A CA 1
ATOM 729 C C . THR A 1 113 ? 27.711 38.301 43.515 1.00 16.66 100 THR A C 1
ATOM 730 O O . THR A 1 113 ? 28.900 38.189 43.287 1.00 18.20 100 THR A O 1
ATOM 734 N N . GLY A 1 114 ? 26.786 37.586 42.883 1.00 15.42 101 GLY A N 1
ATOM 735 C CA . GLY A 1 114 ? 27.117 36.650 41.814 1.00 15.11 101 GLY A CA 1
ATOM 736 C C . GLY A 1 114 ? 26.635 35.208 41.950 1.00 17.44 101 GLY A C 1
ATOM 737 O O . GLY A 1 114 ? 27.196 34.344 41.277 1.00 13.28 101 GLY A O 1
ATOM 738 N N . LYS A 1 115 ? 25.594 34.954 42.755 1.00 14.25 102 LYS A N 1
ATOM 739 C CA . LYS A 1 115 ? 25.047 33.587 42.923 1.00 14.09 102 LYS A CA 1
ATOM 740 C C . LYS A 1 115 ? 24.559 33.051 41.564 1.00 14.82 102 LYS A C 1
ATOM 741 O O . LYS A 1 115 ? 24.933 31.937 41.130 1.00 15.71 102 LYS A O 1
ATOM 747 N N . THR A 1 116 ? 23.726 33.856 40.915 1.00 16.57 103 THR A N 1
ATOM 748 C CA . THR A 1 116 ? 23.137 33.506 39.621 1.00 16.54 103 THR A CA 1
ATOM 749 C C . THR A 1 116 ? 24.171 33.420 38.528 1.00 16.61 103 THR A C 1
ATOM 750 O O . THR A 1 116 ? 24.171 32.462 37.704 1.00 15.43 103 THR A O 1
ATOM 754 N N . TYR A 1 117 ? 25.082 34.396 38.507 1.00 16.67 104 TYR A N 1
ATOM 755 C CA . TYR A 1 117 ? 26.234 34.344 37.590 1.00 17.78 104 TYR A CA 1
ATOM 756 C C . TYR A 1 117 ? 27.012 33.048 37.724 1.00 16.97 104 TYR A C 1
ATOM 757 O O . TYR A 1 117 ? 27.371 32.438 36.735 1.00 17.26 104 TYR A O 1
ATOM 766 N N . THR A 1 118 ? 27.275 32.633 38.966 1.00 17.28 105 THR A N 1
ATOM 767 C CA . THR A 1 118 ? 27.973 31.408 39.199 1.00 15.89 105 THR A CA 1
ATOM 768 C C . THR A 1 118 ? 27.152 30.160 38.777 1.00 14.83 105 THR A C 1
ATOM 769 O O . THR A 1 118 ? 27.720 29.245 38.168 1.00 15.91 105 THR A O 1
ATOM 773 N N . MET A 1 119 ? 25.875 30.099 39.131 1.00 16.47 106 MET A N 1
ATOM 774 C CA . MET A 1 119 ? 25.065 28.902 38.880 1.00 15.02 106 MET A CA 1
ATOM 775 C C . MET A 1 119 ? 24.580 28.793 37.408 1.00 17.74 106 MET A C 1
ATOM 776 O O . MET A 1 119 ? 24.803 27.773 36.755 1.00 18.23 106 MET A O 1
ATOM 781 N N . GLU A 1 120 ? 23.885 29.816 36.940 1.00 17.77 107 GLU A N 1
ATOM 782 C CA . GLU A 1 120 ? 23.388 29.866 35.540 1.00 18.88 107 GLU A CA 1
ATOM 783 C C . GLU A 1 120 ? 24.431 30.488 34.587 1.00 18.59 107 GLU A C 1
ATOM 784 O O . GLU A 1 120 ? 24.675 29.969 33.506 1.00 18.67 107 GLU A O 1
ATOM 790 N N . GLY A 1 121 ? 25.018 31.608 34.971 1.00 17.03 108 GLY A N 1
ATOM 791 C CA . GLY A 1 121 ? 25.879 32.347 34.073 1.00 20.09 108 GLY A CA 1
ATOM 792 C C . GLY A 1 121 ? 25.087 33.045 32.976 1.00 18.76 108 GLY A C 1
ATOM 793 O O . GLY A 1 121 ? 23.870 33.347 33.136 1.00 19.54 108 GLY A O 1
ATOM 794 N N . ILE A 1 122 ? 25.762 33.303 31.867 1.00 21.26 109 ILE A N 1
ATOM 795 C CA . ILE A 1 122 ? 25.191 34.061 30.747 1.00 24.32 109 ILE A CA 1
ATOM 796 C C . ILE A 1 122 ? 25.339 33.206 29.474 1.00 23.08 109 ILE A C 1
ATOM 797 O O . ILE A 1 122 ? 26.440 32.860 29.111 1.00 24.32 109 ILE A O 1
ATOM 802 N N . ARG A 1 123 ? 24.220 32.901 28.806 1.00 29.11 110 ARG A N 1
ATOM 803 C CA . ARG A 1 123 ? 24.190 31.904 27.692 1.00 32.28 110 ARG A CA 1
ATOM 804 C C . ARG A 1 123 ? 25.046 32.232 26.486 1.00 35.28 110 ARG A C 1
ATOM 805 O O . ARG A 1 123 ? 25.852 31.403 26.057 1.00 40.35 110 ARG A O 1
ATOM 807 N N . GLY A 1 124 ? 24.875 33.437 25.938 1.00 32.74 111 GLY A N 1
ATOM 808 C CA . GLY A 1 124 ? 25.465 33.788 24.642 1.00 31.97 111 GLY A CA 1
ATOM 809 C C . GLY A 1 124 ? 26.970 33.681 24.489 1.00 32.36 111 GLY A C 1
ATOM 810 O O . GLY A 1 124 ? 27.456 33.537 23.377 1.00 32.70 111 GLY A O 1
ATOM 811 N N . ASP A 1 125 ? 27.720 33.765 25.596 1.00 30.55 112 ASP A N 1
ATOM 812 C CA . ASP A 1 125 ? 29.157 33.565 25.568 1.00 29.82 112 ASP A CA 1
ATOM 813 C C . ASP A 1 125 ? 29.453 32.228 26.250 1.00 25.62 112 ASP A C 1
ATOM 814 O O . ASP A 1 125 ? 29.265 32.125 27.460 1.00 25.53 112 ASP A O 1
ATOM 819 N N . PRO A 1 126 ? 29.936 31.214 25.487 1.00 22.68 113 PRO A N 1
ATOM 820 C CA . PRO A 1 126 ? 30.184 29.887 26.052 1.00 21.64 113 PRO A CA 1
ATOM 821 C C . PRO A 1 126 ? 31.064 29.934 27.323 1.00 19.47 113 PRO A C 1
ATOM 822 O O . PRO A 1 126 ? 30.857 29.163 28.274 1.00 19.83 113 PRO A O 1
ATOM 826 N N . GLU A 1 127 ? 32.043 30.840 27.309 1.00 21.24 114 GLU A N 1
ATOM 827 C CA . GLU A 1 127 ? 32.914 31.062 28.451 1.00 22.13 114 GLU A CA 1
ATOM 828 C C . GLU A 1 127 ? 32.208 31.579 29.719 1.00 19.62 114 GLU A C 1
ATOM 829 O O . GLU A 1 127 ? 32.767 31.467 30.811 1.00 21.46 114 GLU A O 1
ATOM 835 N N . LYS A 1 128 ? 31.014 32.145 29.569 1.00 15.61 115 LYS A N 1
ATOM 836 C CA . LYS A 1 128 ? 30.290 32.730 30.709 1.00 18.37 115 LYS A CA 1
ATOM 837 C C . LYS A 1 128 ? 29.218 31.851 31.273 1.00 16.02 115 LYS A C 1
ATOM 838 O O . LYS A 1 128 ? 28.481 32.267 32.193 1.00 17.77 115 LYS A O 1
ATOM 844 N N . ARG A 1 129 ? 29.081 30.653 30.694 1.00 16.79 116 ARG A N 1
ATOM 845 C CA A ARG A 1 129 ? 28.140 29.673 31.210 0.50 16.92 116 ARG A CA 1
ATOM 846 C CA B ARG A 1 129 ? 28.156 29.630 31.187 0.50 16.66 116 ARG A CA 1
ATOM 847 C C . ARG A 1 129 ? 28.543 29.231 32.607 1.00 14.96 116 ARG A C 1
ATOM 848 O O . ARG A 1 129 ? 29.729 29.057 32.898 1.00 15.30 116 ARG A O 1
ATOM 863 N N . GLY A 1 130 ? 27.541 29.122 33.482 1.00 17.21 117 GLY A N 1
ATOM 864 C CA . GLY A 1 130 ? 27.721 28.776 34.879 1.00 17.09 117 GLY A CA 1
ATOM 865 C C . GLY A 1 130 ? 27.758 27.276 35.108 1.00 15.20 117 GLY A C 1
ATOM 866 O O . GLY A 1 130 ? 27.732 26.477 34.155 1.00 15.01 117 GLY A O 1
ATOM 867 N N . VAL A 1 131 ? 27.830 26.886 36.383 1.00 17.28 118 VAL A N 1
ATOM 868 C CA . VAL A 1 131 ? 27.979 25.476 36.730 1.00 17.85 118 VAL A CA 1
ATOM 869 C C . VAL A 1 131 ? 26.830 24.617 36.200 1.00 15.03 118 VAL A C 1
ATOM 870 O O . VAL A 1 131 ? 27.079 23.460 35.835 1.00 15.56 118 VAL A O 1
ATOM 874 N N . ILE A 1 132 ? 25.604 25.143 36.171 1.00 15.31 119 ILE A N 1
ATOM 875 C CA . ILE A 1 132 ? 24.474 24.358 35.696 1.00 16.59 119 ILE A CA 1
ATOM 876 C C . ILE A 1 132 ? 24.677 23.919 34.230 1.00 15.51 119 ILE A C 1
ATOM 877 O O . ILE A 1 132 ? 24.743 22.728 33.956 1.00 15.23 119 ILE A O 1
ATOM 882 N N . PRO A 1 133 ? 24.758 24.865 33.275 1.00 16.12 120 PRO A N 1
ATOM 883 C CA . PRO A 1 133 ? 24.986 24.405 31.896 1.00 15.55 120 PRO A CA 1
ATOM 884 C C . PRO A 1 133 ? 26.335 23.658 31.703 1.00 14.72 120 PRO A C 1
ATOM 885 O O . PRO A 1 133 ? 26.417 22.752 30.859 1.00 15.99 120 PRO A O 1
ATOM 889 N N . ASN A 1 134 ? 27.385 24.033 32.443 1.00 14.83 121 ASN A N 1
ATOM 890 C CA . ASN A 1 134 ? 28.668 23.353 32.300 1.00 14.59 121 ASN A CA 1
ATOM 891 C C . ASN A 1 134 ? 28.554 21.902 32.713 1.00 16.98 121 ASN A C 1
ATOM 892 O O . ASN A 1 134 ? 29.145 21.026 32.070 1.00 16.25 121 ASN A O 1
ATOM 897 N N . SER A 1 135 ? 27.781 21.664 33.779 1.00 16.32 122 SER A N 1
ATOM 898 C CA . SER A 1 135 ? 27.535 20.307 34.253 1.00 17.21 122 SER A CA 1
ATOM 899 C C . SER A 1 135 ? 26.804 19.495 33.147 1.00 17.68 122 SER A C 1
ATOM 900 O O . SER A 1 135 ? 27.077 18.308 32.974 1.00 15.11 122 SER A O 1
ATOM 903 N N . PHE A 1 136 ? 25.891 20.143 32.411 1.00 17.02 123 PHE A N 1
ATOM 904 C CA . PHE A 1 136 ? 25.178 19.430 31.329 1.00 17.74 123 PHE A CA 1
ATOM 905 C C . PHE A 1 136 ? 26.185 18.867 30.322 1.00 18.32 123 PHE A C 1
ATOM 906 O O . PHE A 1 136 ? 26.081 17.683 29.909 1.00 18.26 123 PHE A O 1
ATOM 914 N N . ASP A 1 137 ? 27.132 19.735 29.919 1.00 18.93 124 ASP A N 1
ATOM 915 C CA . ASP A 1 137 ? 28.168 19.416 28.923 1.00 19.65 124 ASP A CA 1
ATOM 916 C C . ASP A 1 137 ? 29.022 18.258 29.410 1.00 20.21 124 ASP A C 1
ATOM 917 O O . ASP A 1 137 ? 29.183 17.254 28.714 1.00 20.38 124 ASP A O 1
ATOM 922 N N . HIS A 1 138 ? 29.531 18.393 30.635 1.00 19.09 125 HIS A N 1
ATOM 923 C CA . HIS A 1 138 ? 30.349 17.373 31.268 1.00 17.39 125 HIS A CA 1
ATOM 924 C C . HIS A 1 138 ? 29.604 16.015 31.313 1.00 16.01 125 HIS A C 1
ATOM 925 O O . HIS A 1 138 ? 30.144 14.993 30.839 1.00 15.97 125 HIS A O 1
ATOM 932 N N . ILE A 1 139 ? 28.378 16.022 31.835 1.00 17.27 126 ILE A N 1
ATOM 933 C CA . ILE A 1 139 ? 27.579 14.788 31.998 1.00 16.87 126 ILE A CA 1
ATOM 934 C C . ILE A 1 139 ? 27.363 14.107 30.650 1.00 20.45 126 ILE A C 1
ATOM 935 O O . ILE A 1 139 ? 27.641 12.902 30.505 1.00 19.30 126 ILE A O 1
ATOM 940 N N . PHE A 1 140 ? 26.863 14.851 29.662 1.00 17.00 127 PHE A N 1
ATOM 941 C CA . PHE A 1 140 ? 26.535 14.204 28.374 1.00 19.46 127 PHE A CA 1
ATOM 942 C C . PHE A 1 140 ? 27.753 13.757 27.565 1.00 20.68 127 PHE A C 1
ATOM 943 O O . PHE A 1 140 ? 27.722 12.708 26.918 1.00 21.40 127 PHE A O 1
ATOM 951 N N . THR A 1 141 ? 28.848 14.509 27.668 1.00 17.59 128 THR A N 1
ATOM 952 C CA . THR A 1 141 ? 30.130 14.118 27.017 1.00 22.85 128 THR A CA 1
ATOM 953 C C . THR A 1 141 ? 30.706 12.867 27.693 1.00 23.57 128 THR A C 1
ATOM 954 O O . THR A 1 141 ? 31.155 11.942 27.009 1.00 21.25 128 THR A O 1
ATOM 958 N N . HIS A 1 142 ? 30.651 12.823 29.026 1.00 21.51 129 HIS A N 1
ATOM 959 C CA . HIS A 1 142 ? 31.021 11.597 29.766 1.00 19.79 129 HIS A CA 1
ATOM 960 C C . HIS A 1 142 ? 30.2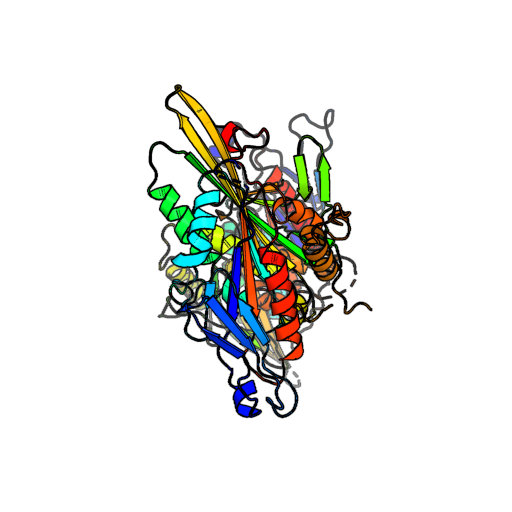14 10.376 29.253 1.00 22.17 129 HIS A C 1
ATOM 961 O O . HIS A 1 142 ? 30.783 9.302 28.959 1.00 22.65 129 HIS A O 1
ATOM 968 N N . ILE A 1 143 ? 28.892 10.532 29.181 1.00 21.45 130 ILE A N 1
ATOM 969 C CA . ILE A 1 143 ? 27.986 9.436 28.775 1.00 21.51 130 ILE A CA 1
ATOM 970 C C . ILE A 1 143 ? 28.296 8.977 27.338 1.00 25.10 130 ILE A C 1
ATOM 971 O O . ILE A 1 143 ? 28.347 7.774 27.051 1.00 25.30 130 ILE A O 1
ATOM 976 N N . SER A 1 144 ? 28.515 9.935 26.453 1.00 20.98 131 SER A N 1
ATOM 977 C CA . SER A 1 144 ? 28.850 9.618 25.035 1.00 26.64 131 SER A CA 1
ATOM 978 C C . SER A 1 144 ? 30.160 8.803 24.899 1.00 26.02 131 SER A C 1
ATOM 979 O O . SER A 1 144 ? 30.314 8.032 23.956 1.00 26.41 131 SER A O 1
ATOM 982 N N . ARG A 1 145 ? 31.097 8.994 25.826 1.00 26.81 132 ARG A N 1
ATOM 983 C CA . ARG A 1 145 ? 32.361 8.249 25.843 1.00 31.74 132 ARG A CA 1
ATOM 984 C C . ARG A 1 145 ? 32.319 6.892 26.556 1.00 33.38 132 ARG A C 1
ATOM 985 O O . ARG A 1 145 ? 33.329 6.172 26.573 1.00 29.62 132 ARG A O 1
ATOM 993 N N . SER A 1 146 ? 31.186 6.531 27.136 1.00 32.81 133 SER A N 1
ATOM 994 C CA . SER A 1 146 ? 31.173 5.439 28.108 1.00 36.11 133 SER A CA 1
ATOM 995 C C . SER A 1 146 ? 31.132 4.048 27.443 1.00 37.87 133 SER A C 1
ATOM 996 O O . SER A 1 146 ? 30.380 3.823 26.488 1.00 43.14 133 SER A O 1
ATOM 999 N N . GLN A 1 147 ? 31.972 3.141 27.943 1.00 36.11 134 GLN A N 1
ATOM 1000 C CA . GLN A 1 147 ? 31.959 1.739 27.528 1.00 36.76 134 GLN A CA 1
ATOM 1001 C C . GLN A 1 147 ? 31.407 0.876 28.658 1.00 34.18 134 GLN A C 1
ATOM 1002 O O . GLN A 1 147 ? 31.720 1.103 29.832 1.00 36.06 134 GLN A O 1
ATOM 1004 N N . ASN A 1 148 ? 30.563 -0.085 28.293 1.00 32.02 135 ASN A N 1
ATOM 1005 C CA . ASN A 1 148 ? 29.966 -1.046 29.232 1.00 33.72 135 ASN A CA 1
ATOM 1006 C C . ASN A 1 148 ? 29.013 -0.458 30.277 1.00 32.20 135 ASN A C 1
ATOM 1007 O O . ASN A 1 148 ? 28.708 -1.125 31.281 1.00 34.79 135 ASN A O 1
ATOM 1009 N N . GLN A 1 149 ? 28.538 0.766 30.059 1.00 27.04 136 GLN A N 1
ATOM 1010 C CA . GLN A 1 149 ? 27.580 1.388 30.976 1.00 28.26 136 GLN A CA 1
ATOM 1011 C C . GLN A 1 149 ? 26.399 1.966 30.240 1.00 27.44 136 GLN A C 1
ATOM 1012 O O . GLN A 1 149 ? 26.539 2.445 29.126 1.00 30.81 136 GLN A O 1
ATOM 1018 N N . GLN A 1 150 ? 25.237 1.909 30.861 1.00 23.78 137 GLN A N 1
ATOM 1019 C CA . GLN A 1 150 ? 24.030 2.527 30.310 1.00 25.35 137 GLN A CA 1
ATOM 1020 C C . GLN A 1 150 ? 23.570 3.589 31.305 1.00 24.63 137 GLN A C 1
ATOM 1021 O O . GLN A 1 150 ? 23.314 3.264 32.472 1.00 23.27 137 GLN A O 1
ATOM 1023 N N . TYR A 1 151 ? 23.465 4.829 30.836 1.00 23.38 138 TYR A N 1
ATOM 1024 C CA . TYR A 1 151 ? 23.003 5.956 31.659 1.00 23.00 138 TYR A CA 1
ATOM 1025 C C . TYR A 1 151 ? 21.580 6.373 31.263 1.00 24.36 138 TYR A C 1
ATOM 1026 O O . TYR A 1 151 ? 21.208 6.327 30.085 1.00 23.76 138 TYR A O 1
ATOM 1035 N N . LEU A 1 152 ? 20.798 6.763 32.264 1.00 25.43 139 LEU A N 1
ATOM 1036 C CA . LEU A 1 152 ? 19.527 7.446 32.073 1.00 23.49 139 LEU A CA 1
ATOM 1037 C C . LEU A 1 152 ? 19.554 8.732 32.911 1.00 24.38 139 LEU A C 1
ATOM 1038 O O . LEU A 1 152 ? 19.839 8.678 34.094 1.00 21.18 139 LEU A O 1
ATOM 1043 N N . VAL A 1 153 ? 19.313 9.877 32.273 1.00 21.17 140 VAL A N 1
ATOM 1044 C CA . VAL A 1 153 ? 19.413 11.178 32.942 1.00 19.77 140 VAL A CA 1
ATOM 1045 C C . VAL A 1 153 ? 18.017 11.779 32.913 1.00 21.89 140 VAL A C 1
ATOM 1046 O O . VAL A 1 153 ? 17.369 11.764 31.863 1.00 19.86 140 VAL A O 1
ATOM 1050 N N . ARG A 1 154 ? 17.545 12.246 34.084 1.00 20.97 141 ARG A N 1
ATOM 1051 C CA . ARG A 1 154 ? 16.269 12.927 34.235 1.00 25.74 141 ARG A CA 1
ATOM 1052 C C . ARG A 1 154 ? 16.503 14.280 34.893 1.00 18.76 141 ARG A C 1
ATOM 1053 O O . ARG A 1 154 ? 17.420 14.415 35.705 1.00 18.95 141 ARG A O 1
ATOM 1061 N N . ALA A 1 155 ? 15.659 15.250 34.563 1.00 17.19 142 ALA A N 1
ATOM 1062 C CA . ALA A 1 155 ? 15.721 16.590 35.154 1.00 19.05 142 ALA A CA 1
ATOM 1063 C C . ALA A 1 155 ? 14.369 17.073 35.701 1.00 19.49 142 ALA A C 1
ATOM 1064 O O . ALA A 1 155 ? 13.297 16.862 35.069 1.00 19.08 142 ALA A O 1
ATOM 1066 N N . SER A 1 156 ? 14.429 17.751 36.862 1.00 16.52 143 SER A N 1
ATOM 1067 C CA . SER A 1 156 ? 13.332 18.497 37.431 1.00 17.61 143 SER A CA 1
ATOM 1068 C C . SER A 1 156 ? 13.853 19.894 37.796 1.00 15.77 143 SER A C 1
ATOM 1069 O O . SER A 1 156 ? 15.070 20.095 37.976 1.00 18.34 143 SER A O 1
ATOM 1072 N N . TYR A 1 157 ? 12.933 20.826 37.920 1.00 16.57 144 TYR A N 1
ATOM 1073 C CA . TYR A 1 157 ? 13.271 22.203 38.244 1.00 15.71 144 TYR A CA 1
ATOM 1074 C C . TYR A 1 157 ? 12.157 22.821 39.077 1.00 16.94 144 TYR A C 1
ATOM 1075 O O . TYR A 1 157 ? 10.993 22.852 38.665 1.00 17.00 144 TYR A O 1
ATOM 1084 N N . LEU A 1 158 ? 12.514 23.287 40.267 1.00 15.98 145 LEU A N 1
ATOM 1085 C CA . LEU A 1 158 ? 11.541 23.852 41.173 1.00 17.50 145 LEU A CA 1
ATOM 1086 C C . LEU A 1 158 ? 12.059 25.129 41.815 1.00 18.37 145 LEU A C 1
ATOM 1087 O O . LEU A 1 158 ? 13.267 25.439 41.780 1.00 16.03 145 LEU A O 1
ATOM 1092 N N . GLU A 1 159 ? 11.110 25.857 42.382 1.00 17.65 146 GLU A N 1
ATOM 1093 C CA . GLU A 1 159 ? 11.362 27.048 43.177 1.00 18.62 146 GLU A CA 1
ATOM 1094 C C . GLU A 1 159 ? 10.734 26.891 44.550 1.00 18.84 146 GLU A C 1
ATOM 1095 O O . GLU A 1 159 ? 9.642 26.310 44.675 1.00 19.61 146 GLU A O 1
ATOM 1101 N N . ILE A 1 160 ? 11.391 27.451 45.554 1.00 15.75 147 ILE A N 1
ATOM 1102 C CA . ILE A 1 160 ? 10.819 27.599 46.900 1.00 17.75 147 ILE A CA 1
ATOM 1103 C C . ILE A 1 160 ? 10.705 29.076 47.172 1.00 20.35 147 ILE A C 1
ATOM 1104 O O . ILE A 1 160 ? 11.686 29.818 47.073 1.00 16.91 147 ILE A O 1
ATOM 1109 N N . TYR A 1 161 ? 9.481 29.476 47.482 1.00 20.40 148 TYR A N 1
ATOM 1110 C CA . TYR A 1 161 ? 9.136 30.857 47.729 1.00 19.89 148 TYR A CA 1
ATOM 1111 C C . TYR A 1 161 ? 8.031 30.837 48.780 1.00 18.54 148 TYR A C 1
ATOM 1112 O O . TYR A 1 161 ? 7.050 30.123 48.650 1.00 18.46 148 TYR A O 1
ATOM 1121 N N . GLN A 1 162 ? 8.225 31.622 49.838 1.00 25.24 149 GLN A N 1
ATOM 1122 C CA . GLN A 1 162 ? 7.303 31.636 50.971 1.00 28.32 149 GLN A CA 1
ATOM 1123 C C . GLN A 1 162 ? 6.990 30.235 51.531 1.00 24.59 149 GLN A C 1
ATOM 1124 O O . GLN A 1 162 ? 5.836 29.947 51.857 1.00 26.18 149 GLN A O 1
ATOM 1130 N N . GLU A 1 163 ? 8.009 29.361 51.599 1.00 24.32 150 GLU A N 1
ATOM 1131 C CA . GLU A 1 163 ? 7.863 27.997 52.144 1.00 27.99 150 GLU A CA 1
ATOM 1132 C C . GLU A 1 163 ? 6.919 27.111 51.379 1.00 26.18 150 GLU A C 1
ATOM 1133 O O . GLU A 1 163 ? 6.378 26.133 51.915 1.00 28.48 150 GLU A O 1
ATOM 1139 N N . GLU A 1 164 ? 6.723 27.439 50.120 1.00 22.07 151 GLU A N 1
ATOM 1140 C CA . GLU A 1 164 ? 5.970 26.599 49.230 1.00 25.09 151 GLU A CA 1
ATOM 1141 C C . GLU A 1 164 ? 6.804 26.280 47.991 1.00 23.10 151 GLU A C 1
ATOM 1142 O O . GLU A 1 164 ? 7.625 27.102 47.542 1.00 22.25 151 GLU A O 1
ATOM 1148 N N . ILE A 1 165 ? 6.571 25.084 47.476 1.00 20.83 152 ILE A N 1
ATOM 1149 C CA . ILE A 1 165 ? 7.258 24.576 46.288 1.00 20.71 152 ILE A CA 1
ATOM 1150 C C . ILE A 1 165 ? 6.381 24.729 45.037 1.00 20.75 152 ILE A C 1
ATOM 1151 O O . ILE A 1 165 ? 5.245 24.260 44.994 1.00 22.82 152 ILE A O 1
ATOM 1156 N N . ARG A 1 166 ? 6.947 25.372 44.023 1.00 19.22 153 ARG A N 1
ATOM 1157 C CA . ARG A 1 166 ? 6.358 25.473 42.715 1.00 17.46 153 ARG A CA 1
ATOM 1158 C C . ARG A 1 166 ? 7.232 24.709 41.703 1.00 20.32 153 ARG A C 1
ATOM 1159 O O . ARG A 1 166 ? 8.461 24.902 41.635 1.00 18.95 153 ARG A O 1
ATOM 1167 N N . ASP A 1 167 ? 6.590 23.843 40.928 1.00 19.41 154 ASP A N 1
ATOM 1168 C CA . ASP A 1 167 ? 7.234 23.103 39.842 1.00 18.60 154 ASP A CA 1
ATOM 1169 C C . ASP A 1 167 ? 7.337 24.029 38.648 1.00 18.23 154 ASP A C 1
ATOM 1170 O O . ASP A 1 167 ? 6.316 24.401 38.024 1.00 21.61 154 ASP A O 1
ATOM 1175 N N . LEU A 1 168 ? 8.577 24.404 38.309 1.00 16.70 155 LEU A N 1
ATOM 1176 C CA . LEU A 1 168 ? 8.793 25.364 37.248 1.00 17.77 155 LEU A CA 1
ATOM 1177 C C . LEU A 1 168 ? 8.539 24.786 35.831 1.00 17.50 155 LEU A C 1
ATOM 1178 O O . LEU A 1 168 ? 8.588 25.519 34.849 1.00 21.56 155 LEU A O 1
ATOM 1183 N N . LEU A 1 169 ? 8.336 23.472 35.749 1.00 19.36 156 LEU A N 1
ATOM 1184 C CA . LEU A 1 169 ? 8.090 22.794 34.471 1.00 18.87 156 LEU A CA 1
ATOM 1185 C C . LEU A 1 169 ? 6.631 22.443 34.19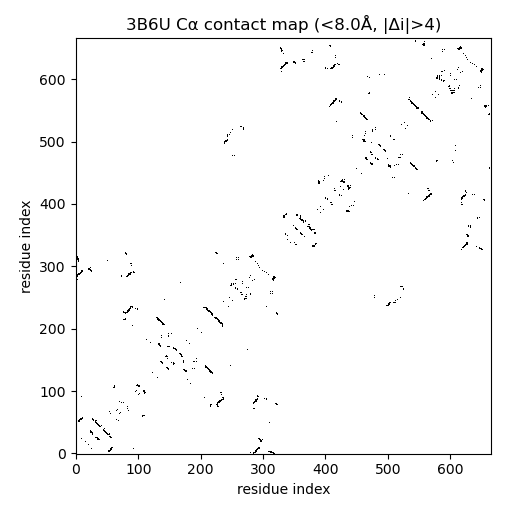1 1.00 27.58 156 LEU A C 1
ATOM 1186 O O . LEU A 1 169 ? 6.311 22.056 33.066 1.00 30.97 156 LEU A O 1
ATOM 1191 N N . SER A 1 170 ? 5.760 22.534 35.186 1.00 28.56 157 SER A N 1
ATOM 1192 C CA . SER A 1 170 ? 4.339 22.208 34.952 1.00 29.87 157 SER A CA 1
ATOM 1193 C C . SER A 1 170 ? 3.588 23.339 34.247 1.00 30.36 157 SER A C 1
ATOM 1194 O O . SER A 1 170 ? 3.958 24.529 34.330 1.00 26.81 157 SER A O 1
ATOM 1197 N N . LYS A 1 171 ? 2.523 22.955 33.542 1.00 32.99 158 LYS A N 1
ATOM 1198 C CA . LYS A 1 171 ? 1.670 23.918 32.850 1.00 33.09 158 LYS A CA 1
ATOM 1199 C C . LYS A 1 171 ? 1.005 24.849 33.857 1.00 34.17 158 LYS A C 1
ATOM 1200 O O . LYS A 1 171 ? 0.994 26.052 33.658 1.00 37.52 158 LYS A O 1
ATOM 1202 N N . ASP A 1 172 ? 0.487 24.297 34.959 1.00 33.31 159 ASP A N 1
ATOM 1203 C CA . ASP A 1 172 ? -0.211 25.115 35.956 1.00 34.54 159 ASP A CA 1
ATOM 1204 C C . ASP A 1 172 ? 0.747 25.683 36.981 1.00 32.07 159 ASP A C 1
ATOM 1205 O O . ASP A 1 172 ? 1.235 24.972 37.852 1.00 32.79 159 ASP A O 1
ATOM 1210 N N . GLN A 1 173 ? 0.958 26.987 36.907 1.00 30.16 160 GLN A N 1
ATOM 1211 C CA . GLN A 1 173 ? 1.890 27.653 37.812 1.00 32.82 160 GLN A CA 1
ATOM 1212 C C . GLN A 1 173 ? 1.258 28.163 39.107 1.00 32.85 160 GLN A C 1
ATOM 1213 O O . GLN A 1 173 ? 1.953 28.759 39.928 1.00 34.43 160 GLN A O 1
ATOM 1219 N N . THR A 1 174 ? -0.043 27.897 39.305 1.00 32.86 161 THR A N 1
ATOM 1220 C CA . THR A 1 174 ? -0.744 28.250 40.560 1.00 33.90 161 THR A CA 1
ATOM 1221 C C . THR A 1 174 ? -0.680 27.115 41.625 1.00 33.81 161 THR A C 1
ATOM 1222 O O . THR A 1 174 ? -0.883 27.364 42.808 1.00 34.51 161 THR A O 1
ATOM 1226 N N . LYS A 1 175 ? -0.384 25.888 41.185 1.00 32.09 162 LYS A N 1
ATOM 1227 C CA . LYS A 1 175 ? -0.341 24.724 42.053 1.00 29.92 162 LYS A CA 1
ATOM 1228 C C . LYS A 1 175 ? 0.923 24.727 42.919 1.00 28.86 162 LYS A C 1
ATOM 1229 O O . LYS A 1 175 ? 1.973 25.255 42.508 1.00 26.14 162 LYS A O 1
ATOM 1232 N N . ARG A 1 176 ? 0.821 24.132 44.109 1.00 26.37 163 ARG A N 1
ATOM 1233 C CA . ARG A 1 176 ? 1.973 23.999 45.007 1.00 26.85 163 ARG A CA 1
ATOM 1234 C C . ARG A 1 176 ? 2.116 22.539 45.427 1.00 29.89 163 ARG A C 1
ATOM 1235 O O . ARG A 1 176 ? 1.116 21.809 45.512 1.00 30.57 163 ARG A O 1
ATOM 1243 N N . LEU A 1 177 ? 3.357 22.086 45.615 1.00 27.60 164 LEU A N 1
ATOM 1244 C CA . LEU A 1 177 ? 3.627 20.667 45.871 1.00 26.84 164 LEU A CA 1
ATOM 1245 C C . LEU A 1 177 ? 4.099 20.421 47.312 1.00 28.05 164 LEU A C 1
ATOM 1246 O O . LEU A 1 177 ? 4.778 21.257 47.899 1.00 24.31 164 LEU A O 1
ATOM 1251 N N . GLU A 1 178 ? 3.733 19.253 47.838 1.00 28.52 165 GLU A N 1
ATOM 1252 C CA . GLU A 1 178 ? 4.116 18.798 49.172 1.00 30.60 165 GLU A CA 1
ATOM 1253 C C . GLU A 1 178 ? 5.318 17.856 49.146 1.00 24.51 165 GLU A C 1
ATOM 1254 O O . GLU A 1 178 ? 5.580 17.163 48.138 1.00 25.37 165 GLU A O 1
ATOM 1260 N N . LEU A 1 179 ? 6.039 17.811 50.263 1.00 24.00 166 LEU A N 1
ATOM 1261 C CA . LEU A 1 179 ? 7.095 16.813 50.460 1.00 24.23 166 LEU A CA 1
ATOM 1262 C C . LEU A 1 179 ? 6.464 15.590 51.097 1.00 24.99 166 LEU A C 1
ATOM 1263 O O . LEU A 1 179 ? 5.637 15.715 52.005 1.00 24.21 166 LEU A O 1
ATOM 1268 N N . LYS A 1 180 ? 6.836 14.421 50.604 1.00 29.25 167 LYS A N 1
ATOM 1269 C CA . LYS A 1 180 ? 6.465 13.146 51.226 1.00 31.66 167 LYS A CA 1
ATOM 1270 C C . LYS A 1 180 ? 7.733 12.338 51.455 1.00 33.40 167 LYS A C 1
ATOM 1271 O O . LYS A 1 180 ? 8.822 12.752 51.060 1.00 28.93 167 LYS A O 1
ATOM 1277 N N . GLU A 1 181 ? 7.591 11.167 52.076 1.00 37.00 168 GLU A N 1
ATOM 1278 C CA . GLU A 1 181 ? 8.744 10.349 52.409 1.00 39.93 168 GLU A CA 1
ATOM 1279 C C . GLU A 1 181 ? 8.501 8.884 52.041 1.00 41.19 168 GLU A C 1
ATOM 1280 O O . GLU A 1 181 ? 7.369 8.390 52.132 1.00 38.67 168 GLU A O 1
ATOM 1286 N N . ARG A 1 182 ? 9.556 8.233 51.547 1.00 42.19 169 ARG A N 1
ATOM 1287 C CA . ARG A 1 182 ? 9.597 6.779 51.374 1.00 46.15 169 ARG A CA 1
ATOM 1288 C C . ARG A 1 182 ? 10.526 6.221 52.451 1.00 48.62 169 ARG A C 1
ATOM 1289 O O . ARG A 1 182 ? 11.530 6.863 52.799 1.00 46.13 169 ARG A O 1
ATOM 1297 N N . PRO A 1 183 ? 10.196 5.025 52.984 1.00 52.88 170 PRO A N 1
ATOM 1298 C CA . PRO A 1 183 ? 10.940 4.468 54.128 1.00 55.00 170 PRO A CA 1
ATOM 1299 C C . PRO A 1 183 ? 12.426 4.171 53.855 1.00 55.19 170 PRO A C 1
ATOM 1300 O O . PRO A 1 183 ? 13.240 4.257 54.786 1.00 58.88 170 PRO A O 1
ATOM 1304 N N . ASP A 1 184 ? 12.785 3.852 52.609 1.00 51.72 171 ASP A N 1
ATOM 1305 C CA . ASP A 1 184 ? 14.188 3.579 52.267 1.00 51.95 171 ASP A CA 1
ATOM 1306 C C . ASP A 1 184 ? 14.907 4.814 51.704 1.00 51.25 171 ASP A C 1
ATOM 1307 O O . ASP A 1 184 ? 16.004 5.161 52.139 1.00 51.98 171 ASP A O 1
ATOM 1309 N N . THR A 1 185 ? 14.276 5.475 50.741 1.00 50.12 172 THR A N 1
ATOM 1310 C CA . THR A 1 185 ? 14.934 6.523 49.945 1.00 47.45 172 THR A CA 1
ATOM 1311 C C . THR A 1 185 ? 14.687 7.951 50.468 1.00 45.23 172 THR A C 1
ATOM 1312 O O . THR A 1 185 ? 15.296 8.913 49.988 1.00 39.40 172 THR A O 1
ATOM 1316 N N . GLY A 1 186 ? 13.789 8.085 51.438 1.00 40.01 173 GLY A N 1
ATOM 1317 C CA . GLY A 1 186 ? 13.548 9.370 52.096 1.00 41.34 173 GLY A CA 1
ATOM 1318 C C . GLY A 1 186 ? 12.686 10.347 51.326 1.00 37.22 173 GLY A C 1
ATOM 1319 O O . GLY A 1 186 ? 11.775 9.956 50.568 1.00 34.53 173 GLY A O 1
ATOM 1320 N N . VAL A 1 187 ? 12.977 11.636 51.535 1.00 36.49 174 VAL A N 1
ATOM 1321 C CA . VAL A 1 187 ? 12.090 12.725 51.143 1.00 32.91 174 VAL A CA 1
ATOM 1322 C C . VAL A 1 187 ? 12.015 12.877 49.632 1.00 32.35 174 VAL A C 1
ATOM 1323 O O . VAL A 1 187 ? 13.012 12.670 48.935 1.00 30.06 174 VAL A O 1
ATOM 1327 N N . TYR A 1 188 ? 10.826 13.204 49.126 1.00 28.59 175 TYR A N 1
ATOM 1328 C CA . TYR A 1 188 ? 10.683 13.570 47.714 1.00 29.43 175 TYR A CA 1
ATOM 1329 C C . TYR A 1 188 ? 9.563 14.574 47.519 1.00 27.10 175 TYR A C 1
ATOM 1330 O O . TYR A 1 188 ? 8.671 14.716 48.368 1.00 26.13 175 TYR A O 1
ATOM 1339 N N . VAL A 1 189 ? 9.590 15.248 46.371 1.00 25.11 176 VAL A N 1
ATOM 1340 C CA . VAL A 1 189 ? 8.564 16.225 46.062 1.00 22.89 176 VAL A CA 1
ATOM 1341 C C . VAL A 1 189 ? 7.458 15.487 45.326 1.00 23.07 176 VAL A C 1
ATOM 1342 O O . VAL A 1 189 ? 7.633 15.071 44.179 1.00 21.65 176 VAL A O 1
ATOM 1346 N N . LYS A 1 190 ? 6.331 15.296 46.010 1.00 24.32 177 LYS A N 1
ATOM 1347 C CA . LYS A 1 190 ? 5.190 14.609 45.416 1.00 27.26 177 LYS A CA 1
ATOM 1348 C C . LYS A 1 190 ? 4.627 15.338 44.181 1.00 23.47 177 LYS A C 1
ATOM 1349 O O . LYS A 1 190 ? 4.373 16.570 44.196 1.00 26.37 177 LYS A O 1
ATOM 1352 N N . ASP A 1 191 ? 4.476 14.571 43.100 1.00 26.39 178 ASP A N 1
ATOM 1353 C CA . ASP A 1 191 ? 3.931 15.066 41.824 1.00 29.06 178 ASP A CA 1
ATOM 1354 C C . ASP A 1 191 ? 4.830 16.037 41.057 1.00 28.16 178 ASP A C 1
ATOM 1355 O O . ASP A 1 191 ? 4.398 16.629 40.071 1.00 26.62 178 ASP A O 1
ATOM 1360 N N . LEU A 1 192 ? 6.094 16.157 41.478 1.00 25.71 179 LEU A N 1
ATOM 1361 C CA . LEU A 1 192 ? 7.070 16.947 40.720 1.00 23.71 179 LEU A CA 1
ATOM 1362 C C . LEU A 1 192 ? 7.291 16.326 39.320 1.00 23.38 179 LEU A C 1
ATOM 1363 O O . LEU A 1 192 ? 7.528 15.126 39.174 1.00 22.78 179 LEU A O 1
ATOM 1368 N N . SER A 1 193 ? 7.229 17.150 38.283 1.00 22.47 180 SER A N 1
ATOM 1369 C CA . SER A 1 193 ? 7.462 16.637 36.957 1.00 24.63 180 SER A CA 1
ATOM 1370 C C . SER A 1 193 ? 8.978 16.370 36.720 1.00 23.90 180 SER A C 1
ATOM 1371 O O . SER A 1 193 ? 9.831 16.998 37.304 1.00 20.52 180 SER A O 1
ATOM 1374 N N . SER A 1 194 ? 9.260 15.411 35.859 1.00 24.27 181 SER A N 1
ATOM 1375 C CA . SER A 1 194 ? 10.621 14.942 35.590 1.00 24.43 181 SER A CA 1
ATOM 1376 C C . SER A 1 194 ? 10.636 14.634 34.110 1.00 27.25 181 SER A C 1
ATOM 1377 O O . SER A 1 194 ? 9.731 13.943 33.621 1.00 25.13 181 SER A O 1
ATOM 1380 N N . PHE A 1 195 ? 11.603 15.193 33.387 1.00 23.32 182 PHE A N 1
ATOM 1381 C CA . PHE A 1 195 ? 11.781 14.897 31.949 1.00 25.90 182 PHE A CA 1
ATOM 1382 C C . PHE A 1 195 ? 13.003 14.039 31.776 1.00 23.70 182 PHE A C 1
ATOM 1383 O O . PHE A 1 195 ? 14.068 14.408 32.246 1.00 20.36 182 PHE A O 1
ATOM 1391 N N . VAL A 1 196 ? 12.866 12.937 31.049 1.00 22.63 183 VAL A N 1
ATOM 1392 C CA . VAL A 1 196 ? 14.005 12.217 30.559 1.00 20.50 183 VAL A CA 1
ATOM 1393 C C . VAL A 1 196 ? 14.736 13.092 29.536 1.00 24.18 183 VAL A C 1
ATOM 1394 O O . VAL A 1 196 ? 14.119 13.689 28.630 1.00 21.46 183 VAL A O 1
ATOM 1398 N N . THR A 1 197 ? 16.046 13.209 29.717 1.00 18.49 184 THR A N 1
ATOM 1399 C CA . THR A 1 197 ? 16.880 14.062 28.889 1.00 20.56 184 THR A CA 1
ATOM 1400 C C . THR A 1 197 ? 18.020 13.232 28.298 1.00 21.48 184 THR A C 1
ATOM 1401 O O . THR A 1 197 ? 18.847 12.670 29.027 1.00 20.56 184 THR A O 1
ATOM 1405 N N . LYS A 1 198 ? 18.042 13.161 26.972 1.00 25.83 185 LYS A N 1
ATOM 1406 C CA . LYS A 1 198 ? 19.022 12.335 26.192 1.00 29.68 185 LYS A CA 1
ATOM 1407 C C . LYS A 1 198 ? 20.258 13.132 25.717 1.00 26.91 185 LYS A C 1
ATOM 1408 O O . LYS A 1 198 ? 21.245 12.565 25.247 1.00 27.50 185 LYS A O 1
ATOM 1412 N N . SER A 1 199 ? 20.221 14.455 25.858 1.00 23.90 186 SER A N 1
ATOM 1413 C CA . SER A 1 199 ? 21.292 15.301 25.367 1.00 23.15 186 SER A CA 1
ATOM 1414 C C . SER A 1 199 ? 21.380 16.633 26.095 1.00 20.49 186 SER A C 1
ATOM 1415 O O . SER A 1 199 ? 20.465 17.016 26.805 1.00 22.06 186 SER A O 1
ATOM 1418 N N . VAL A 1 200 ? 22.498 17.326 25.890 1.00 21.15 187 VAL A N 1
ATOM 1419 C CA A VAL A 1 200 ? 22.642 18.686 26.380 0.50 22.06 187 VAL A CA 1
ATOM 1420 C CA B VAL A 1 200 ? 22.666 18.700 26.349 0.50 21.91 187 VAL A CA 1
ATOM 1421 C C . VAL A 1 200 ? 21.500 19.567 25.868 1.00 23.15 187 VAL A C 1
ATOM 1422 O O . VAL A 1 200 ? 20.940 20.394 26.621 1.00 18.08 187 VAL A O 1
ATOM 1429 N N . LYS A 1 201 ? 21.122 19.388 24.599 1.00 21.54 188 LYS A N 1
ATOM 1430 C CA . LYS A 1 201 ? 20.094 20.245 24.055 1.00 22.57 188 LYS A CA 1
ATOM 1431 C C . LYS A 1 201 ? 18.779 20.025 24.799 1.00 17.90 188 LYS A C 1
ATOM 1432 O O . LYS A 1 201 ? 18.118 21.012 25.164 1.00 17.00 188 LYS A O 1
ATOM 1435 N N . GLU A 1 202 ? 18.448 18.768 25.114 1.00 16.89 189 GLU A N 1
ATOM 1436 C CA . GLU A 1 202 ? 17.205 18.468 25.845 1.00 20.45 189 GLU A CA 1
ATOM 1437 C C . GLU A 1 202 ? 17.211 19.067 27.264 1.00 20.16 189 GLU A C 1
ATOM 1438 O O . GLU A 1 202 ? 16.231 19.682 27.687 1.00 17.45 189 GLU A O 1
ATOM 1444 N N . ILE A 1 203 ? 18.315 18.893 27.991 1.00 17.66 190 ILE A N 1
ATOM 1445 C CA . ILE A 1 203 ? 18.336 19.373 29.374 1.00 16.98 190 ILE A CA 1
ATOM 1446 C C . ILE A 1 203 ? 18.409 20.907 29.458 1.00 17.42 190 ILE A C 1
ATOM 1447 O O . ILE A 1 203 ? 17.761 21.503 30.321 1.00 15.80 190 ILE A O 1
ATOM 1452 N N . GLU A 1 204 ? 19.162 21.530 28.560 1.00 16.67 191 GLU A N 1
ATOM 1453 C CA . GLU A 1 204 ? 19.160 23.001 28.427 1.00 22.58 191 GLU A CA 1
ATOM 1454 C C . GLU A 1 204 ? 17.743 23.540 28.178 1.00 16.93 191 GLU A C 1
ATOM 1455 O O . GLU A 1 204 ? 17.386 24.585 28.684 1.00 16.99 191 GLU A O 1
ATOM 1461 N N . HIS A 1 205 ? 16.967 22.837 27.347 1.00 18.31 192 HIS A N 1
ATOM 1462 C CA . HIS A 1 205 ? 15.581 23.216 27.063 1.00 18.48 192 HIS A CA 1
ATOM 1463 C C . HIS A 1 205 ? 14.714 23.198 28.336 1.00 16.85 192 HIS A C 1
ATOM 1464 O O . HIS A 1 205 ? 13.923 24.106 28.580 1.00 17.94 192 HIS A O 1
ATOM 1471 N N . VAL A 1 206 ? 14.893 22.162 29.149 1.00 18.31 193 VAL A N 1
ATOM 1472 C CA . VAL A 1 206 ? 14.201 22.022 30.444 1.00 17.12 193 VAL A CA 1
ATOM 1473 C C . VAL A 1 206 ? 14.524 23.252 31.320 1.00 15.18 193 VAL A C 1
ATOM 1474 O O . VAL A 1 206 ? 13.634 23.864 31.932 1.00 14.73 193 VAL A O 1
ATOM 1478 N N . MET A 1 207 ? 15.789 23.629 31.368 1.00 15.74 194 MET A N 1
ATOM 1479 C CA . MET A 1 207 ? 16.186 24.844 32.105 1.00 18.03 194 MET A CA 1
ATOM 1480 C C . MET A 1 207 ? 15.531 26.131 31.553 1.00 19.98 194 MET A C 1
ATOM 1481 O O . MET A 1 207 ? 15.044 26.966 32.316 1.00 16.68 194 MET A O 1
ATOM 1486 N N . ASN A 1 208 ? 15.505 26.260 30.228 1.00 18.35 195 ASN A N 1
ATOM 1487 C CA . ASN A 1 208 ? 14.914 27.421 29.588 1.00 18.64 195 ASN A CA 1
ATOM 1488 C C . ASN A 1 208 ? 13.410 27.521 29.870 1.00 16.28 195 ASN A C 1
ATOM 1489 O O . ASN A 1 208 ? 12.905 28.604 30.165 1.00 15.84 195 ASN A O 1
ATOM 1494 N N . VAL A 1 209 ? 12.734 26.381 29.844 1.00 16.10 196 VAL A N 1
ATOM 1495 C CA . VAL A 1 209 ? 11.291 26.271 30.125 1.00 14.89 196 VAL A CA 1
ATOM 1496 C C . VAL A 1 209 ? 11.024 26.760 31.544 1.00 15.36 196 VAL A C 1
ATOM 1497 O O . VAL A 1 209 ? 10.135 27.575 31.782 1.00 17.16 196 VAL A O 1
ATOM 1501 N N . GLY A 1 210 ? 11.799 26.222 32.493 1.00 16.93 197 GLY A N 1
ATOM 1502 C CA . GLY A 1 210 ? 11.642 26.599 33.889 1.00 18.28 197 GLY A CA 1
ATOM 1503 C C . GLY A 1 210 ? 11.919 28.062 34.154 1.00 17.49 197 GLY A C 1
ATOM 1504 O O . GLY A 1 210 ? 11.181 28.698 34.931 1.00 19.99 197 GLY A O 1
ATOM 1505 N N . ASN A 1 211 ? 12.978 28.595 33.554 1.00 17.54 198 ASN A N 1
ATOM 1506 C CA . ASN A 1 211 ? 13.351 30.003 33.756 1.00 17.84 198 ASN A CA 1
ATOM 1507 C C . ASN A 1 211 ? 12.281 30.940 33.212 1.00 18.96 198 ASN A C 1
ATOM 1508 O O . ASN A 1 211 ? 12.053 31.988 33.770 1.00 19.92 198 ASN A O 1
ATOM 1513 N N . GLN A 1 212 ? 11.608 30.535 32.141 1.00 18.30 199 GLN A N 1
ATOM 1514 C CA . GLN A 1 212 ? 10.424 31.243 31.668 1.00 20.74 199 GLN A CA 1
ATOM 1515 C C . GLN A 1 212 ? 9.312 31.228 32.722 1.00 22.50 199 GLN A C 1
ATOM 1516 O O . GLN A 1 212 ? 8.747 32.270 33.036 1.00 24.61 199 GLN A O 1
ATOM 1522 N N . ASN A 1 213 ? 9.010 30.067 33.271 1.00 19.19 200 ASN A N 1
ATOM 1523 C CA . ASN A 1 213 ? 7.876 29.933 34.187 1.00 20.93 200 ASN A CA 1
ATOM 1524 C C . ASN A 1 213 ? 8.091 30.672 35.492 1.00 22.15 200 ASN A C 1
ATOM 1525 O O . ASN A 1 213 ? 7.130 31.107 36.140 1.00 22.64 200 ASN A O 1
ATOM 1530 N N . ARG A 1 214 ? 9.349 30.845 35.855 1.00 21.48 201 ARG A N 1
ATOM 1531 C CA . ARG A 1 214 ? 9.674 31.491 37.079 1.00 23.31 201 ARG A CA 1
ATOM 1532 C C . ARG A 1 214 ? 9.104 32.898 37.260 1.00 24.88 201 ARG A C 1
ATOM 1533 O O . ARG A 1 214 ? 8.712 33.230 38.383 1.00 23.66 201 ARG A O 1
ATOM 1541 N N . SER A 1 215 ? 9.097 33.729 36.197 1.00 23.16 202 SER A N 1
ATOM 1542 C CA . SER A 1 215 ? 8.564 35.106 36.298 1.00 23.49 202 SER A CA 1
ATOM 1543 C C . SER A 1 215 ? 7.027 35.207 36.369 1.00 24.57 202 SER A C 1
ATOM 1544 O O . SER A 1 215 ? 6.499 36.315 36.610 1.00 21.50 202 SER A O 1
ATOM 1547 N N . VAL A 1 216 ? 6.323 34.100 36.125 1.00 24.78 203 VAL A N 1
ATOM 1548 C CA . VAL A 1 216 ? 4.861 34.067 36.133 1.00 25.45 203 VAL A CA 1
ATOM 1549 C C . VAL A 1 216 ? 4.357 34.579 37.481 1.00 29.38 203 VAL A C 1
ATOM 1550 O O . VAL A 1 216 ? 4.735 34.049 38.536 1.00 25.68 203 VAL A O 1
ATOM 1554 N N . GLY A 1 217 ? 3.591 35.674 37.438 1.00 30.90 204 GLY A N 1
ATOM 1555 C CA . GLY A 1 217 ? 3.029 36.279 38.650 1.00 32.85 204 GLY A CA 1
ATOM 1556 C C . GLY A 1 217 ? 3.915 37.275 39.401 1.00 33.42 204 GLY A C 1
ATOM 1557 O O . GLY A 1 217 ? 3.439 37.936 40.330 1.00 30.15 204 GLY A O 1
ATOM 1558 N N . ALA A 1 218 ? 5.184 37.388 39.013 1.00 28.16 205 ALA A N 1
ATOM 1559 C CA . ALA A 1 218 ? 6.111 38.325 39.648 1.00 30.52 205 ALA A CA 1
ATOM 1560 C C . ALA A 1 218 ? 5.777 39.792 39.348 1.00 30.27 205 ALA A C 1
ATOM 1561 O O . ALA A 1 218 ? 5.596 40.180 38.198 1.00 30.43 205 ALA A O 1
ATOM 1563 N N . THR A 1 219 ? 5.744 40.613 40.392 1.00 31.17 206 THR A N 1
ATOM 1564 C CA . THR A 1 219 ? 5.610 42.053 40.206 1.00 32.93 206 THR A CA 1
ATOM 1565 C C . THR A 1 219 ? 6.941 42.687 39.811 1.00 30.70 206 THR A C 1
ATOM 1566 O O . THR A 1 219 ? 6.987 43.525 38.924 1.00 36.66 206 THR A O 1
ATOM 1570 N N . ASN A 1 220 ? 8.029 42.266 40.452 1.00 31.81 207 ASN A N 1
ATOM 1571 C CA . ASN A 1 220 ? 9.360 42.639 40.036 1.00 29.50 207 ASN A CA 1
ATOM 1572 C C . ASN A 1 220 ? 10.220 41.381 39.987 1.00 28.49 207 ASN A C 1
ATOM 1573 O O . ASN A 1 220 ? 10.450 40.751 41.010 1.00 24.80 207 ASN A O 1
ATOM 1578 N N . MET A 1 221 ? 10.721 41.031 38.807 1.00 26.32 208 MET A N 1
ATOM 1579 C CA . MET A 1 221 ? 11.407 39.739 38.657 1.00 28.61 208 MET A CA 1
ATOM 1580 C C . MET A 1 221 ? 12.733 39.679 39.455 1.00 26.33 208 MET A C 1
ATOM 1581 O O . MET A 1 221 ? 13.048 38.656 40.065 1.00 25.45 208 MET A O 1
ATOM 1586 N N . ASN A 1 222 ? 13.458 40.779 39.475 1.00 24.21 209 ASN A N 1
ATOM 1587 C CA . ASN A 1 222 ? 14.738 40.841 40.210 1.00 27.01 209 ASN A CA 1
ATOM 1588 C C . ASN A 1 222 ? 14.513 40.711 41.721 1.00 26.07 209 ASN A C 1
ATOM 1589 O O . ASN A 1 222 ? 15.229 39.956 42.398 1.00 22.94 209 ASN A O 1
ATOM 1594 N N . GLU A 1 223 ? 13.509 41.409 42.259 1.00 23.39 210 GLU A N 1
ATOM 1595 C CA . GLU A 1 223 ? 13.173 41.249 43.665 1.00 26.52 210 GLU A CA 1
ATOM 1596 C C . GLU A 1 223 ? 12.681 39.813 43.950 1.00 23.95 210 GLU A C 1
ATOM 1597 O O . GLU A 1 223 ? 13.117 39.173 44.924 1.00 22.23 210 GLU A O 1
ATOM 1600 N N . HIS A 1 224 ? 11.788 39.299 43.089 1.00 22.63 211 HIS A N 1
ATOM 1601 C CA . HIS A 1 224 ? 11.271 37.954 43.276 1.00 20.29 211 HIS A CA 1
ATOM 1602 C C . HIS A 1 224 ? 12.385 36.899 43.307 1.00 20.87 211 HIS A C 1
ATOM 1603 O O . HIS A 1 224 ? 12.371 36.001 44.162 1.00 20.10 211 HIS A O 1
ATOM 1610 N N . SER A 1 225 ? 13.325 36.982 42.369 1.00 17.68 212 SER A N 1
ATOM 1611 C CA . SER A 1 225 ? 14.370 35.955 42.276 1.00 21.88 212 SER A CA 1
ATOM 1612 C C . SER A 1 225 ? 15.365 36.059 43.450 1.00 22.96 212 SER A C 1
ATOM 1613 O O . SER A 1 225 ? 15.944 35.079 43.874 1.00 20.74 212 SER A O 1
ATOM 1616 N N . SER A 1 226 ? 15.527 37.262 43.974 1.00 23.21 213 SER A N 1
ATOM 1617 C CA . SER A 1 226 ? 16.318 37.480 45.193 1.00 22.80 213 SER A CA 1
ATOM 1618 C C . SER A 1 226 ? 15.657 36.925 46.467 1.00 24.02 213 SER A C 1
ATOM 1619 O O . SER A 1 226 ? 16.353 36.702 47.467 1.00 24.94 213 SER A O 1
ATOM 1622 N N . ARG A 1 227 ? 14.334 36.738 46.452 1.00 18.15 214 ARG A N 1
ATOM 1623 C CA . ARG A 1 227 ? 13.593 36.301 47.617 1.00 22.13 214 ARG A CA 1
ATOM 1624 C C . ARG A 1 227 ? 13.163 34.838 47.563 1.00 25.11 214 ARG A C 1
ATOM 1625 O O . ARG A 1 227 ? 12.419 34.384 48.415 1.00 24.30 214 ARG A O 1
ATOM 1633 N N . SER A 1 228 ? 13.644 34.105 46.554 1.00 21.07 215 SER A N 1
ATOM 1634 C CA . SER A 1 228 ? 13.231 32.740 46.348 1.00 19.15 215 SER A CA 1
ATOM 1635 C C . SER A 1 228 ? 14.481 31.924 46.098 1.00 20.39 215 SER A C 1
ATOM 1636 O O . SER A 1 228 ? 15.559 32.482 45.875 1.00 16.86 215 SER A O 1
ATOM 1639 N N . HIS A 1 229 ? 14.293 30.607 46.121 1.00 18.82 216 HIS A N 1
ATOM 1640 C CA . HIS A 1 229 ? 15.354 29.630 45.935 1.00 18.06 216 HIS A CA 1
ATOM 1641 C C . HIS A 1 229 ? 15.022 28.812 44.692 1.00 15.61 216 HIS A C 1
ATOM 1642 O O . HIS A 1 229 ? 13.899 28.338 44.560 1.00 16.73 216 HIS A O 1
ATOM 1649 N N . ALA A 1 230 ? 15.994 28.653 43.811 1.00 14.26 217 ALA A N 1
ATOM 1650 C CA . ALA A 1 230 ? 15.795 27.842 42.572 1.00 15.81 217 ALA A CA 1
ATOM 1651 C C . ALA A 1 230 ? 16.662 26.601 42.648 1.00 16.89 217 ALA A C 1
ATOM 1652 O O . ALA A 1 230 ? 17.849 26.687 42.913 1.00 17.61 217 ALA A O 1
ATOM 1654 N N . ILE A 1 231 ? 16.071 25.452 42.388 1.00 16.03 218 ILE A N 1
ATOM 1655 C CA . ILE A 1 231 ? 16.725 24.187 42.566 1.00 16.41 218 ILE A CA 1
ATOM 1656 C C . ILE A 1 231 ? 16.532 23.359 41.303 1.00 15.84 218 ILE A C 1
ATOM 1657 O O . ILE A 1 231 ? 15.422 22.934 40.991 1.00 15.22 218 ILE A O 1
ATOM 1662 N N . PHE A 1 232 ? 17.617 23.166 40.581 1.00 15.44 219 PHE A N 1
ATOM 1663 C CA . PHE A 1 232 ? 17.658 22.361 39.386 1.00 14.62 219 PHE A CA 1
ATOM 1664 C C . PHE A 1 232 ? 18.239 20.998 39.796 1.00 13.97 219 PHE A C 1
ATOM 1665 O O . PHE A 1 232 ? 19.350 20.912 40.415 1.00 16.75 219 PHE A O 1
ATOM 1673 N N . VAL A 1 233 ? 17.473 19.957 39.483 1.00 16.00 220 VAL A N 1
ATOM 1674 C CA . VAL A 1 233 ? 17.779 18.606 39.964 1.00 16.19 220 VAL A CA 1
ATOM 1675 C C . VAL A 1 233 ? 18.010 17.638 38.805 1.00 17.89 220 VAL A C 1
ATOM 1676 O O . VAL A 1 233 ? 17.091 17.398 37.983 1.00 16.54 220 VAL A O 1
ATOM 1680 N N . ILE A 1 234 ? 19.225 17.084 38.757 1.00 14.70 221 ILE A N 1
ATOM 1681 C CA . ILE A 1 234 ? 19.621 16.122 37.702 1.00 16.77 221 ILE A CA 1
ATOM 1682 C C . ILE A 1 234 ? 19.806 14.777 38.370 1.00 18.79 221 ILE A C 1
ATOM 1683 O O . ILE A 1 234 ? 20.677 14.616 39.262 1.00 17.89 221 ILE A O 1
ATOM 1688 N N . THR A 1 235 ? 18.993 13.815 37.948 1.00 16.25 222 THR A N 1
ATOM 1689 C CA . THR A 1 235 ? 19.092 12.422 38.491 1.00 20.81 222 THR A CA 1
ATOM 1690 C C . THR A 1 235 ? 19.776 11.555 37.432 1.00 20.10 222 THR A C 1
ATOM 1691 O O . THR A 1 235 ? 19.336 11.525 36.291 1.00 20.08 222 THR A O 1
ATOM 1695 N N . ILE A 1 236 ? 20.897 10.949 37.815 1.00 15.75 223 ILE A N 1
ATOM 1696 C CA . ILE A 1 236 ? 21.756 10.171 36.908 1.00 17.76 223 ILE A CA 1
ATOM 1697 C C . ILE A 1 236 ? 21.747 8.715 37.378 1.00 21.88 223 ILE A C 1
ATOM 1698 O O . ILE A 1 236 ? 22.308 8.391 38.431 1.00 21.94 223 ILE A O 1
ATOM 1703 N N . GLU A 1 237 ? 21.054 7.878 36.615 1.00 21.08 224 GLU A N 1
ATOM 1704 C CA . GLU A 1 237 ? 21.059 6.438 36.807 1.00 26.37 224 GLU A CA 1
ATOM 1705 C C . GLU A 1 237 ? 22.075 5.816 35.861 1.00 23.84 224 GLU A C 1
ATOM 1706 O O . GLU A 1 237 ? 22.169 6.211 34.689 1.00 22.12 224 GLU A O 1
ATOM 1712 N N . CYS A 1 238 ? 22.806 4.827 36.370 1.00 25.00 225 CYS A N 1
ATOM 1713 C CA . CYS A 1 238 ? 23.768 4.077 35.564 1.00 24.98 225 CYS A CA 1
ATOM 1714 C C . CYS A 1 238 ? 23.646 2.578 35.830 1.00 28.55 225 CYS A C 1
ATOM 1715 O O . CYS A 1 238 ? 23.644 2.159 36.981 1.00 28.19 225 CYS A O 1
ATOM 1718 N N . SER A 1 239 ? 23.516 1.809 34.747 1.00 30.58 226 SER A N 1
ATOM 1719 C CA . SER A 1 239 ? 23.487 0.353 34.775 1.00 30.84 226 SER A CA 1
ATOM 1720 C C . SER A 1 239 ? 24.829 -0.173 34.227 1.00 30.07 226 SER A C 1
ATOM 1721 O O . SER A 1 239 ? 25.293 0.232 33.148 1.00 26.15 226 SER A O 1
ATOM 1724 N N . GLU A 1 240 ? 25.448 -1.080 34.974 1.00 30.41 227 GLU A N 1
ATOM 1725 C CA . GLU A 1 240 ? 26.730 -1.669 34.592 1.00 32.47 227 GLU A CA 1
ATOM 1726 C C . GLU A 1 240 ? 26.801 -3.097 35.130 1.00 33.16 227 GLU A C 1
ATOM 1727 O O . GLU A 1 240 ? 26.570 -3.292 36.326 1.00 36.02 227 GLU A O 1
ATOM 1733 N N . GLU A 1 246 ? 27.660 -9.281 38.511 1.00 42.25 233 GLU A N 1
ATOM 1734 C CA . GLU A 1 246 ? 26.415 -8.807 39.125 1.00 43.00 233 GLU A CA 1
ATOM 1735 C C . GLU A 1 246 ? 25.986 -7.441 38.562 1.00 42.34 233 GLU A C 1
ATOM 1736 O O . GLU A 1 246 ? 26.811 -6.534 38.409 1.00 40.75 233 GLU A O 1
ATOM 1738 N N . ASN A 1 247 ? 24.702 -7.310 38.245 1.00 43.28 234 ASN A N 1
ATOM 1739 C CA . ASN A 1 247 ? 24.180 -6.076 37.659 1.00 44.77 234 ASN A CA 1
ATOM 1740 C C . ASN A 1 247 ? 24.098 -4.961 38.711 1.00 44.24 234 ASN A C 1
ATOM 1741 O O . ASN A 1 247 ? 23.386 -5.088 39.717 1.00 46.47 234 ASN A O 1
ATOM 1743 N N . HIS A 1 248 ? 24.852 -3.893 38.483 1.00 39.43 235 HIS A N 1
ATOM 1744 C CA . HIS A 1 248 ? 24.805 -2.714 39.341 1.00 37.06 235 HIS A CA 1
ATOM 1745 C C . HIS A 1 248 ? 23.889 -1.661 38.730 1.00 33.05 235 HIS A C 1
ATOM 1746 O O . HIS A 1 248 ? 23.974 -1.376 37.548 1.00 33.70 235 HIS A O 1
ATOM 1748 N N . ILE A 1 249 ? 23.004 -1.107 39.547 1.00 32.46 236 ILE A N 1
ATOM 1749 C CA . ILE A 1 249 ? 22.265 0.090 39.205 1.00 30.66 236 ILE A CA 1
ATOM 1750 C C . ILE A 1 249 ? 22.594 1.118 40.295 1.00 29.94 236 ILE A C 1
ATOM 1751 O O . ILE A 1 249 ? 22.319 0.894 41.470 1.00 28.68 236 ILE A O 1
ATOM 1756 N N . ARG A 1 250 ? 23.263 2.188 39.896 1.00 26.97 237 ARG A N 1
ATOM 1757 C CA . ARG A 1 250 ? 23.583 3.295 40.796 1.00 26.21 237 ARG A CA 1
ATOM 1758 C C . ARG A 1 250 ? 22.667 4.469 40.439 1.00 27.94 237 ARG A C 1
ATOM 1759 O O . ARG A 1 250 ? 22.232 4.613 39.282 1.00 25.80 237 ARG A O 1
ATOM 1767 N N . VAL A 1 251 ? 22.298 5.267 41.432 1.00 24.27 238 VAL A N 1
ATOM 1768 C CA . VAL A 1 251 ? 21.537 6.466 41.156 1.00 25.97 238 VAL A CA 1
ATOM 1769 C C . VAL A 1 251 ? 22.066 7.595 42.000 1.00 22.93 238 VAL A C 1
ATOM 1770 O O . VAL A 1 251 ? 22.106 7.486 43.212 1.00 19.98 238 VAL A O 1
ATOM 1774 N N . GLY A 1 252 ? 22.455 8.693 41.357 1.00 18.62 239 GLY A N 1
ATOM 1775 C CA . GLY A 1 252 ? 22.956 9.830 42.093 1.00 19.69 239 GLY A CA 1
ATOM 1776 C C . GLY A 1 252 ? 22.145 11.034 41.696 1.00 18.76 239 GLY A C 1
ATOM 1777 O O . GLY A 1 252 ? 21.761 11.165 40.546 1.00 19.78 239 GLY A O 1
ATOM 1778 N N . LYS A 1 253 ? 21.829 11.869 42.674 1.00 17.32 240 LYS A N 1
ATOM 1779 C CA . LYS A 1 253 ? 21.037 13.057 42.464 1.00 20.25 240 LYS A CA 1
ATOM 1780 C C . LYS A 1 253 ? 21.963 14.257 42.608 1.00 19.03 240 LYS A C 1
ATOM 1781 O O . LYS A 1 253 ? 22.614 14.415 43.653 1.00 16.34 240 LYS A O 1
ATOM 1787 N N . LEU A 1 254 ? 22.016 15.081 41.565 1.00 18.19 241 LEU A N 1
ATOM 1788 C CA . LEU A 1 254 ? 22.758 16.337 41.584 1.00 17.56 241 LEU A CA 1
ATOM 1789 C C . LEU A 1 254 ? 21.784 17.512 41.797 1.00 17.85 241 LEU A C 1
ATOM 1790 O O . LEU A 1 254 ? 20.933 17.779 40.953 1.00 19.11 241 LEU A O 1
ATOM 1795 N N . ASN A 1 255 ? 21.899 18.174 42.953 1.00 15.15 242 ASN A N 1
ATOM 1796 C CA . ASN A 1 255 ? 21.086 19.333 43.292 1.00 15.43 242 ASN A CA 1
ATOM 1797 C C . ASN A 1 255 ? 21.914 20.591 43.041 1.00 15.02 242 ASN A C 1
ATOM 1798 O O . ASN A 1 255 ? 23.002 20.793 43.643 1.00 14.99 242 ASN A O 1
ATOM 1803 N N . LEU A 1 256 ? 21.406 21.444 42.172 1.00 15.79 243 LEU A N 1
ATOM 1804 C CA . LEU A 1 256 ? 22.077 22.681 41.796 1.00 15.54 243 LEU A CA 1
ATOM 1805 C C . LEU A 1 256 ? 21.215 23.843 42.291 1.00 15.19 243 LEU A C 1
ATOM 1806 O O . LEU A 1 256 ? 20.118 24.085 41.765 1.00 14.57 243 LEU A O 1
ATOM 1811 N N . VAL A 1 257 ? 21.690 24.517 43.356 1.00 15.94 244 VAL A N 1
ATOM 1812 C CA . VAL A 1 257 ? 20.835 25.443 44.131 1.00 16.98 244 VAL A CA 1
ATOM 1813 C C . VAL A 1 257 ? 21.328 26.894 44.084 1.00 17.25 244 VAL A C 1
ATOM 1814 O O . VAL A 1 257 ? 22.493 27.175 44.432 1.00 14.50 244 VAL A O 1
ATOM 1818 N N . ASP A 1 258 ? 20.433 27.793 43.683 1.00 14.95 245 ASP A N 1
ATOM 1819 C CA . ASP A 1 258 ? 20.691 29.244 43.713 1.00 14.91 245 ASP A CA 1
ATOM 1820 C C . ASP A 1 258 ? 19.756 29.840 44.806 1.00 13.63 245 ASP A C 1
ATOM 1821 O O . ASP A 1 258 ? 18.547 29.917 44.622 1.00 13.04 245 ASP A O 1
ATOM 1826 N N . LEU A 1 259 ? 20.333 30.129 45.972 1.00 16.70 246 LEU A N 1
ATOM 1827 C CA . LEU A 1 259 ? 19.556 30.517 47.158 1.00 16.31 246 LEU A CA 1
ATOM 1828 C C . LEU A 1 259 ? 19.089 31.969 47.068 1.00 17.84 246 LEU A C 1
ATOM 1829 O O . LEU A 1 259 ? 19.653 32.763 46.343 1.00 17.26 246 LEU A O 1
ATOM 1834 N N . ALA A 1 260 ? 18.047 32.279 47.832 1.00 17.74 247 ALA A N 1
ATOM 1835 C CA . ALA A 1 260 ? 17.698 33.666 48.157 1.00 17.60 247 ALA A CA 1
ATOM 1836 C C . ALA A 1 260 ? 18.852 34.445 48.773 1.00 17.06 247 ALA A C 1
ATOM 1837 O O . ALA A 1 260 ? 19.727 33.875 49.461 1.00 15.99 247 ALA A O 1
ATOM 1839 N N . GLY A 1 261 ? 18.871 35.759 48.527 1.00 19.23 248 GLY A N 1
ATOM 1840 C CA . GLY A 1 261 ? 19.907 36.639 49.098 1.00 18.60 248 GLY A CA 1
ATOM 1841 C C . GLY A 1 261 ? 19.919 36.581 50.611 1.00 18.85 248 GLY A C 1
ATOM 1842 O O . GLY A 1 261 ? 18.838 36.518 51.265 1.00 19.43 248 GLY A O 1
ATOM 1843 N N . SER A 1 262 ? 21.119 36.566 51.187 1.00 19.89 249 SER A N 1
ATOM 1844 C CA . SER A 1 262 ? 21.277 36.440 52.652 1.00 23.79 249 SER A CA 1
ATOM 1845 C C . SER A 1 262 ? 20.995 37.756 53.439 1.00 29.35 249 SER A C 1
ATOM 1846 O O . SER A 1 262 ? 20.785 38.834 52.836 1.00 26.60 249 SER A O 1
ATOM 1849 N N . GLU A 1 273 ? 18.230 46.662 71.694 1.00 37.50 260 GLU A N 1
ATOM 1850 C CA . GLU A 1 273 ? 17.315 46.122 70.716 1.00 36.60 260 GLU A CA 1
ATOM 1851 C C . GLU A 1 273 ? 18.030 45.976 69.388 1.00 35.02 260 GLU A C 1
ATOM 1852 O O . GLU A 1 273 ? 18.699 46.910 68.919 1.00 35.37 260 GLU A O 1
ATOM 1858 N N . ARG A 1 274 ? 17.906 44.798 68.777 1.00 33.59 261 ARG A N 1
ATOM 1859 C CA . ARG A 1 274 ? 18.464 44.583 67.458 1.00 31.85 261 ARG A CA 1
ATOM 1860 C C . ARG A 1 274 ? 17.388 44.820 66.379 1.00 32.38 261 ARG A C 1
ATOM 1861 O O . ARG A 1 274 ? 16.483 44.004 66.197 1.00 31.04 261 ARG A O 1
ATOM 1864 N N . LEU A 1 275 ? 17.504 45.949 65.673 1.00 30.15 262 LEU A N 1
ATOM 1865 C CA . LEU A 1 275 ? 16.493 46.365 64.709 1.00 32.01 262 LEU A CA 1
ATOM 1866 C C . LEU A 1 275 ? 16.819 45.783 63.345 1.00 34.51 262 LEU A C 1
ATOM 1867 O O . LEU A 1 275 ? 17.954 45.924 62.843 1.00 32.89 262 LEU A O 1
ATOM 1872 N N . LYS A 1 276 ? 15.827 45.125 62.751 1.00 29.09 263 LYS A N 1
ATOM 1873 C CA . LYS A 1 276 ? 15.958 44.514 61.453 1.00 34.41 263 LYS A CA 1
ATOM 1874 C C . LYS A 1 276 ? 14.772 44.947 60.592 1.00 34.61 263 LYS A C 1
ATOM 1875 O O . LYS A 1 276 ? 13.838 45.595 61.101 1.00 33.15 263 LYS A O 1
ATOM 1877 N N . GLU A 1 277 ? 14.848 44.641 59.287 1.00 32.91 264 GLU A N 1
ATOM 1878 C CA . GLU A 1 277 ? 13.765 44.916 58.347 1.00 34.80 264 GLU A CA 1
ATOM 1879 C C . GLU A 1 277 ? 13.087 43.600 57.928 1.00 32.79 264 GLU A C 1
ATOM 1880 O O . GLU A 1 277 ? 13.755 42.597 57.618 1.00 32.41 264 GLU A O 1
ATOM 1883 N N . ALA A 1 278 ? 11.759 43.613 57.917 1.00 34.14 265 ALA A N 1
ATOM 1884 C CA . ALA A 1 278 ? 10.940 42.421 57.614 1.00 30.94 265 ALA A CA 1
ATOM 1885 C C . ALA A 1 278 ? 11.023 41.926 56.157 1.00 29.93 265 ALA A C 1
ATOM 1886 O O . ALA A 1 278 ? 10.750 40.744 55.865 1.00 28.00 265 ALA A O 1
ATOM 1888 N N . THR A 1 279 ? 11.420 42.814 55.247 1.00 31.48 266 THR A N 1
ATOM 1889 C CA . THR A 1 279 ? 11.470 42.523 53.808 1.00 34.06 266 THR A CA 1
ATOM 1890 C C . THR A 1 279 ? 12.403 41.383 53.326 1.00 34.13 266 THR A C 1
ATOM 1891 O O . THR A 1 279 ? 12.123 40.761 52.294 1.00 34.04 266 THR A O 1
ATOM 1895 N N . LYS A 1 280 ? 13.515 41.119 54.023 1.00 34.10 267 LYS A N 1
ATOM 1896 C CA . LYS A 1 280 ? 14.394 40.004 53.631 1.00 33.11 267 LYS A CA 1
ATOM 1897 C C . LYS A 1 280 ? 14.200 38.734 54.463 1.00 33.41 267 LYS A C 1
ATOM 1898 O O . LYS A 1 280 ? 14.893 37.727 54.216 1.00 32.39 267 LYS A O 1
ATOM 1900 N N . ILE A 1 281 ? 13.279 38.752 55.437 1.00 28.69 268 ILE A N 1
ATOM 1901 C CA . ILE A 1 281 ? 12.936 37.516 56.146 1.00 27.54 268 ILE A CA 1
ATOM 1902 C C . ILE A 1 281 ? 12.829 36.399 55.135 1.00 24.80 268 ILE A C 1
ATOM 1903 O O . ILE A 1 281 ? 12.091 36.489 54.157 1.00 26.70 268 ILE A O 1
ATOM 1908 N N . ASN A 1 282 ? 13.599 35.347 55.324 1.00 27.79 269 ASN A N 1
ATOM 1909 C CA . ASN A 1 282 ? 13.408 34.175 54.493 1.00 25.72 269 ASN A CA 1
ATOM 1910 C C . ASN A 1 282 ? 13.355 32.961 55.362 1.00 22.45 269 ASN A C 1
ATOM 1911 O O . ASN A 1 282 ? 14.333 32.600 56.008 1.00 21.19 269 ASN A O 1
ATOM 1916 N N . LEU A 1 283 ? 12.197 32.333 55.380 1.00 24.52 270 LEU A N 1
ATOM 1917 C CA . LEU A 1 283 ? 11.929 31.256 56.257 1.00 24.48 270 LEU A CA 1
ATOM 1918 C C . LEU A 1 283 ? 12.860 30.053 55.980 1.00 22.82 270 LEU A C 1
ATOM 1919 O O . LEU A 1 283 ? 13.337 29.421 56.893 1.00 22.22 270 LEU A O 1
ATOM 1924 N N . SER A 1 284 ? 13.119 29.759 54.704 1.00 23.90 271 SER A N 1
ATOM 1925 C CA . SER A 1 284 ? 14.047 28.654 54.343 1.00 23.69 271 SER A CA 1
ATOM 1926 C C . SER A 1 284 ? 15.512 28.949 54.785 1.00 19.19 271 SER A C 1
ATOM 1927 O O . SER A 1 284 ? 16.223 28.060 55.229 1.00 17.88 271 SER A O 1
ATOM 1930 N N . LEU A 1 285 ? 15.942 30.192 54.666 1.00 16.42 272 LEU A N 1
ATOM 1931 C CA . LEU A 1 285 ? 17.296 30.570 55.094 1.00 15.78 272 LEU A CA 1
ATOM 1932 C C . LEU A 1 285 ? 17.390 30.514 56.590 1.00 18.79 272 LEU A C 1
ATOM 1933 O O . LEU A 1 285 ? 18.415 30.099 57.122 1.00 16.76 272 LEU A O 1
ATOM 1938 N N . SER A 1 286 ? 16.341 30.961 57.284 1.00 19.74 273 SER A N 1
ATOM 1939 C CA . SER A 1 286 ? 16.314 30.855 58.780 1.00 18.80 273 SER A CA 1
ATOM 1940 C C . SER A 1 286 ? 16.577 29.391 59.204 1.00 15.41 273 SER A C 1
ATOM 1941 O O . SER A 1 286 ? 17.444 29.093 60.056 1.00 17.71 273 SER A O 1
ATOM 1944 N N . ALA A 1 287 ? 15.839 28.488 58.580 1.00 17.98 274 ALA A N 1
ATOM 1945 C CA . ALA A 1 287 ? 15.902 27.052 58.857 1.00 19.79 274 ALA A CA 1
ATOM 1946 C C . ALA A 1 287 ? 17.278 26.503 58.507 1.00 19.22 274 ALA A C 1
ATOM 1947 O O . ALA A 1 287 ? 17.880 25.729 59.272 1.00 19.48 274 ALA A O 1
ATOM 1949 N N . LEU A 1 288 ? 17.772 26.923 57.352 1.00 17.26 275 LEU A N 1
ATOM 1950 C CA . LEU A 1 288 ? 19.124 26.518 56.896 1.00 17.83 275 LEU A CA 1
ATOM 1951 C C . LEU A 1 288 ? 20.166 26.883 57.962 1.00 17.42 275 LEU A C 1
ATOM 1952 O O . LEU A 1 288 ? 21.007 26.045 58.310 1.00 16.56 275 LEU A O 1
ATOM 1957 N N . GLY A 1 289 ? 20.124 28.117 58.474 1.00 17.22 276 GLY A N 1
ATOM 1958 C CA . GLY A 1 289 ? 21.025 28.538 59.576 1.00 19.01 276 GLY A CA 1
ATOM 1959 C C . GLY A 1 289 ? 20.941 27.689 60.839 1.00 17.73 276 GLY A C 1
ATOM 1960 O O . GLY A 1 289 ? 21.964 27.317 61.433 1.00 18.66 276 GLY A O 1
ATOM 1961 N N . ASN A 1 290 ? 19.733 27.338 61.242 1.00 17.90 277 ASN A N 1
ATOM 1962 C CA . ASN A 1 290 ? 19.531 26.556 62.457 1.00 21.09 277 ASN A CA 1
ATOM 1963 C C . ASN A 1 290 ? 20.040 25.128 62.323 1.00 21.06 277 ASN A C 1
ATOM 1964 O O . ASN A 1 290 ? 20.578 24.569 63.273 1.00 19.68 277 ASN A O 1
ATOM 1969 N N . VAL A 1 291 ? 19.879 24.575 61.114 1.00 18.16 278 VAL A N 1
ATOM 1970 C CA . VAL A 1 291 ? 20.385 23.255 60.744 1.00 18.58 278 VAL A CA 1
ATOM 1971 C C . VAL A 1 291 ? 21.911 23.252 60.804 1.00 18.45 278 VAL A C 1
ATOM 1972 O O . VAL A 1 291 ? 22.488 22.385 61.448 1.00 19.61 278 VAL A O 1
ATOM 1976 N N . ILE A 1 292 ? 22.547 24.227 60.141 1.00 21.25 279 ILE A N 1
ATOM 1977 C CA . ILE A 1 292 ? 24.011 24.307 60.118 1.00 21.02 279 ILE A CA 1
ATOM 1978 C C . ILE A 1 292 ? 24.557 24.544 61.548 1.00 23.50 279 ILE A C 1
ATOM 1979 O O . ILE A 1 292 ? 25.547 23.939 61.935 1.00 23.97 279 ILE A O 1
ATOM 1984 N N . SER A 1 293 ? 23.898 25.402 62.332 1.00 24.21 280 SER A N 1
ATOM 1985 C CA . SER A 1 293 ? 24.313 25.640 63.733 1.00 26.63 280 SER A CA 1
ATOM 1986 C C . SER A 1 293 ? 24.277 24.373 64.601 1.00 26.98 280 SER A C 1
ATOM 1987 O O . SER A 1 293 ? 25.222 24.071 65.337 1.00 27.65 280 SER A O 1
ATOM 1990 N N . ALA A 1 294 ? 23.197 23.617 64.476 1.00 25.41 281 ALA A N 1
ATOM 1991 C CA . ALA A 1 294 ? 23.024 22.392 65.219 1.00 26.87 281 ALA A CA 1
ATOM 1992 C C . ALA A 1 294 ? 24.022 21.330 64.782 1.00 25.72 281 ALA A C 1
ATOM 1993 O O . ALA A 1 294 ? 24.475 20.542 65.587 1.00 25.17 281 ALA A O 1
ATOM 1995 N N . LEU A 1 295 ? 24.372 21.311 63.496 1.00 26.34 282 LEU A N 1
ATOM 1996 C CA . LEU A 1 295 ? 25.331 20.331 62.967 1.00 23.37 282 LEU A CA 1
ATOM 1997 C C . LEU A 1 295 ? 26.761 20.571 63.471 1.00 27.21 282 LEU A C 1
ATOM 1998 O O . LEU A 1 295 ? 27.512 19.593 63.652 1.00 26.67 282 LEU A O 1
ATOM 2003 N N . VAL A 1 296 ? 27.138 21.846 63.672 1.00 22.40 283 VAL A N 1
ATOM 2004 C CA . VAL A 1 296 ? 28.523 22.176 64.019 1.00 25.72 283 VAL A CA 1
ATOM 2005 C C . VAL A 1 296 ? 28.753 22.525 65.485 1.00 29.02 283 VAL A C 1
ATOM 2006 O O . VAL A 1 296 ? 29.889 22.812 65.864 1.00 29.98 283 VAL A O 1
ATOM 2010 N N . ASP A 1 297 ? 27.702 22.456 66.304 1.00 31.24 284 ASP A N 1
ATOM 2011 C CA . ASP A 1 297 ? 27.796 22.858 67.732 1.00 36.82 284 ASP A CA 1
ATOM 2012 C C . ASP A 1 297 ? 28.529 21.882 68.659 1.00 40.58 284 ASP A C 1
ATOM 2013 O O . ASP A 1 297 ? 28.940 22.267 69.766 1.00 42.75 284 ASP A O 1
ATOM 2018 N N . GLY A 1 298 ? 28.664 20.629 68.233 1.00 43.40 285 GLY A N 1
ATOM 2019 C CA . GLY A 1 298 ? 29.132 19.555 69.115 1.00 45.07 285 GLY A CA 1
ATOM 2020 C C . GLY A 1 298 ? 28.013 19.045 70.014 1.00 45.85 285 GLY A C 1
ATOM 2021 O O . GLY A 1 298 ? 27.526 17.922 69.852 1.00 45.48 285 GLY A O 1
ATOM 2022 N N . HIS A 1 302 ? 19.424 17.521 68.350 1.00 37.33 289 HIS A N 1
ATOM 2023 C CA . HIS A 1 302 ? 18.389 17.428 67.338 1.00 33.19 289 HIS A CA 1
ATOM 2024 C C . HIS A 1 302 ? 18.702 18.360 66.165 1.00 31.42 289 HIS A C 1
ATOM 2025 O O . HIS A 1 302 ? 18.891 19.567 66.360 1.00 28.23 289 HIS A O 1
ATOM 2032 N N . ILE A 1 303 ? 18.710 17.812 64.951 1.00 28.15 290 ILE A N 1
ATOM 2033 C CA . ILE A 1 303 ? 18.934 18.646 63.759 1.00 24.82 290 ILE A CA 1
ATOM 2034 C C . ILE A 1 303 ? 17.595 18.949 63.100 1.00 20.88 290 ILE A C 1
ATOM 2035 O O . ILE A 1 303 ? 16.902 18.051 62.667 1.00 21.11 290 ILE A O 1
ATOM 2040 N N . PRO A 1 304 ? 17.197 20.230 63.083 1.00 22.26 291 PRO A N 1
ATOM 2041 C CA . PRO A 1 304 ? 15.824 20.577 62.669 1.00 21.98 291 PRO A CA 1
ATOM 2042 C C . PRO A 1 304 ? 15.606 20.618 61.135 1.00 23.16 291 PRO A C 1
ATOM 2043 O O . PRO A 1 304 ? 15.183 21.652 60.580 1.00 24.44 291 PRO A O 1
ATOM 2047 N N . TYR A 1 305 ? 15.879 19.499 60.461 1.00 23.93 292 TYR A N 1
ATOM 2048 C CA . TYR A 1 305 ? 15.654 19.418 59.019 1.00 19.81 292 TYR A CA 1
ATOM 2049 C C . TYR A 1 305 ? 14.186 19.644 58.612 1.00 19.15 292 TYR A C 1
ATOM 2050 O O . TYR A 1 305 ? 13.900 20.290 57.604 1.00 18.76 292 TYR A O 1
ATOM 2059 N N . ARG A 1 306 ? 13.252 19.073 59.384 1.00 21.88 293 ARG A N 1
ATOM 2060 C CA . ARG A 1 306 ? 11.835 19.075 59.020 1.00 23.24 293 ARG A CA 1
ATOM 2061 C C . ARG A 1 306 ? 11.175 20.442 59.016 1.00 23.46 293 ARG A C 1
ATOM 2062 O O . ARG A 1 306 ? 10.123 20.594 58.405 1.00 25.86 293 ARG A O 1
ATOM 2065 N N . ASP A 1 307 ? 11.837 21.436 59.623 1.00 29.11 294 ASP A N 1
ATOM 2066 C CA . ASP A 1 307 ? 11.278 22.784 59.899 1.00 28.93 294 ASP A CA 1
ATOM 2067 C C . ASP A 1 307 ? 11.024 23.632 58.628 1.00 25.77 294 ASP A C 1
ATOM 2068 O O . ASP A 1 307 ? 10.372 24.678 58.710 1.00 23.48 294 ASP A O 1
ATOM 2073 N N . SER A 1 308 ? 11.599 23.242 57.484 1.00 21.73 295 SER A N 1
ATOM 2074 C CA . SER A 1 308 ? 11.380 23.961 56.226 1.00 20.46 295 SER A CA 1
ATOM 2075 C C . SER A 1 308 ? 11.513 23.036 55.018 1.00 17.82 295 SER A C 1
ATOM 2076 O O . SER A 1 308 ? 12.125 21.984 55.113 1.00 18.83 295 SER A O 1
ATOM 2079 N N . LYS A 1 309 ? 10.967 23.489 53.886 1.00 23.49 296 LYS A N 1
ATOM 2080 C CA . LYS A 1 309 ? 10.998 22.722 52.631 1.00 23.88 296 LYS A CA 1
ATOM 2081 C C . LYS A 1 309 ? 12.461 22.576 52.172 1.00 20.38 296 LYS A C 1
ATOM 2082 O O . LYS A 1 309 ? 12.893 21.473 51.812 1.00 21.36 296 LYS A O 1
ATOM 2088 N N . LEU A 1 310 ? 13.199 23.686 52.195 1.00 19.73 297 LEU A N 1
ATOM 2089 C CA . LEU A 1 310 ? 14.602 23.659 51.759 1.00 20.28 297 LEU A CA 1
ATOM 2090 C C . LEU A 1 310 ? 15.430 22.648 52.561 1.00 15.67 297 LEU A C 1
ATOM 2091 O O . LEU A 1 310 ? 16.182 21.852 52.021 1.00 19.14 297 LEU A O 1
ATOM 2096 N N . THR A 1 311 ? 15.345 22.741 53.876 1.00 16.48 298 THR A N 1
ATOM 2097 C CA . THR A 1 311 ? 16.207 21.904 54.721 1.00 17.03 298 THR A CA 1
ATOM 2098 C C . THR A 1 311 ? 15.811 20.442 54.680 1.00 19.04 298 THR A C 1
ATOM 2099 O O . THR A 1 311 ? 16.654 19.557 54.891 1.00 20.11 298 THR A O 1
ATOM 2103 N N . ARG A 1 312 ? 14.534 20.166 54.409 1.00 19.48 299 ARG A N 1
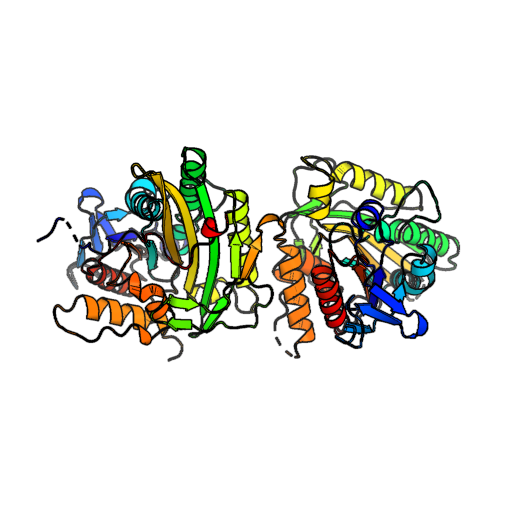ATOM 2104 C CA . ARG A 1 312 ? 14.098 18.774 54.197 1.00 23.73 299 ARG A CA 1
ATOM 2105 C C . ARG A 1 312 ? 14.677 18.237 52.897 1.00 28.81 299 ARG A C 1
ATOM 2106 O O . ARG A 1 312 ? 15.319 17.182 52.873 1.00 31.30 299 ARG A O 1
ATOM 2114 N N . LEU A 1 313 ? 14.491 18.983 51.803 1.00 28.89 300 LEU A N 1
ATOM 2115 C CA . LEU A 1 313 ? 15.164 18.632 50.533 1.00 27.34 300 LEU A CA 1
ATOM 2116 C C . LEU A 1 313 ? 16.705 18.546 50.623 1.00 29.06 300 LEU A C 1
ATOM 2117 O O . LEU A 1 313 ? 17.329 17.676 49.997 1.00 36.50 300 LEU A O 1
ATOM 2122 N N . LEU A 1 314 ? 17.334 19.439 51.367 1.00 25.59 301 LEU A N 1
ATOM 2123 C CA . LEU A 1 314 ? 18.801 19.427 51.444 1.00 28.86 301 LEU A CA 1
ATOM 2124 C C . LEU A 1 314 ? 19.333 18.596 52.621 1.00 22.91 301 LEU A C 1
ATOM 2125 O O . LEU A 1 314 ? 20.492 18.720 52.993 1.00 24.45 301 LEU A O 1
ATOM 2130 N N . GLN A 1 315 ? 18.494 17.735 53.208 1.00 23.30 302 GLN A N 1
ATOM 2131 C CA . GLN A 1 315 ? 18.902 17.042 54.449 1.00 22.19 302 GLN A CA 1
ATOM 2132 C C . GLN A 1 315 ? 20.161 16.207 54.235 1.00 17.95 302 GLN A C 1
ATOM 2133 O O . GLN A 1 315 ? 21.148 16.297 55.003 1.00 18.60 302 GLN A O 1
ATOM 2139 N N . ASP A 1 316 ? 20.158 15.403 53.175 1.00 21.04 303 ASP A N 1
ATOM 2140 C CA . ASP A 1 316 ? 21.350 14.627 52.824 1.00 21.89 303 ASP A CA 1
ATOM 2141 C C . ASP A 1 316 ? 22.571 15.506 52.550 1.00 19.72 303 ASP A C 1
ATOM 2142 O O . ASP A 1 316 ? 23.685 15.161 52.951 1.00 18.37 303 ASP A O 1
ATOM 2147 N N . SER A 1 317 ? 22.348 16.669 51.928 1.00 17.27 304 SER A N 1
ATOM 2148 C CA . SER A 1 317 ? 23.425 17.576 51.552 1.00 17.91 304 SER A CA 1
ATOM 2149 C C . SER A 1 317 ? 24.090 18.233 52.778 1.00 18.55 304 SER A C 1
ATOM 2150 O O . SER A 1 317 ? 25.251 18.654 52.724 1.00 19.61 304 SER A O 1
ATOM 2153 N N . LEU A 1 318 ? 23.344 18.289 53.881 1.00 18.27 305 LEU A N 1
ATOM 2154 C CA . LEU A 1 318 ? 23.840 18.929 55.090 1.00 22.23 305 LEU A CA 1
ATOM 2155 C C . LEU A 1 318 ? 23.877 17.927 56.249 1.00 21.20 305 LEU A C 1
ATOM 2156 O O . LEU A 1 318 ? 22.934 17.811 57.032 1.00 20.18 305 LEU A O 1
ATOM 2161 N N . GLY A 1 319 ? 24.966 17.16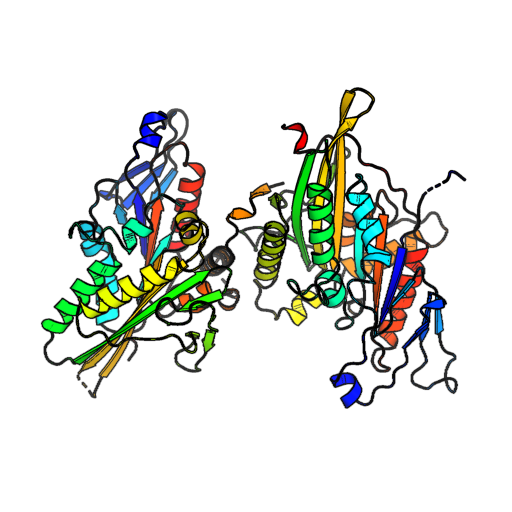3 56.288 1.00 20.28 306 GLY A N 1
ATOM 2162 C CA . GLY A 1 319 ? 25.230 16.190 57.355 1.00 22.05 306 GLY A CA 1
ATOM 2163 C C . GLY A 1 319 ? 24.812 14.762 57.032 1.00 23.32 306 GLY A C 1
ATOM 2164 O O . GLY A 1 319 ? 24.903 13.890 57.894 1.00 23.34 306 GLY A O 1
ATOM 2165 N N . GLY A 1 320 ? 24.378 14.525 55.791 1.00 20.37 307 GLY A N 1
ATOM 2166 C CA . GLY A 1 320 ? 23.824 13.249 55.357 1.00 20.49 307 GLY A CA 1
ATOM 2167 C C . GLY A 1 320 ? 24.523 12.568 54.204 1.00 16.75 307 GLY A C 1
ATOM 2168 O O . GLY A 1 320 ? 25.731 12.683 54.035 1.00 21.14 307 GLY A O 1
ATOM 2169 N N . ASN A 1 321 ? 23.739 11.840 53.409 1.00 20.60 308 ASN A N 1
ATOM 2170 C CA . ASN A 1 321 ? 24.259 10.986 52.342 1.00 19.94 308 ASN A CA 1
ATOM 2171 C C . ASN A 1 321 ? 24.446 11.733 50.989 1.00 19.51 308 ASN A C 1
ATOM 2172 O O . ASN A 1 321 ? 23.733 11.466 50.023 1.00 20.76 308 ASN A O 1
ATOM 2177 N N . ALA A 1 322 ? 25.429 12.636 50.964 1.00 20.28 309 ALA A N 1
ATOM 2178 C CA . ALA A 1 322 ? 25.754 13.464 49.794 1.00 19.10 309 ALA A CA 1
ATOM 2179 C C . ALA A 1 322 ? 27.121 14.105 49.981 1.00 19.12 309 ALA A C 1
ATOM 2180 O O . ALA A 1 322 ? 27.593 14.264 51.106 1.00 19.14 309 ALA A O 1
ATOM 2182 N N . LYS A 1 323 ? 27.775 14.400 48.865 1.00 17.67 310 LYS A N 1
ATOM 2183 C CA . LYS A 1 323 ? 28.917 15.326 48.820 1.00 20.15 310 LYS A CA 1
ATOM 2184 C C . LYS A 1 323 ? 28.345 16.714 48.528 1.00 20.19 310 LYS A C 1
ATOM 2185 O O . LYS A 1 323 ? 27.378 16.857 47.742 1.00 17.35 310 LYS A O 1
ATOM 2191 N N . THR A 1 324 ? 28.934 17.741 49.135 1.00 20.04 311 THR A N 1
ATOM 2192 C CA . THR A 1 324 ? 28.354 19.072 49.029 1.00 19.49 311 THR A CA 1
ATOM 2193 C C . THR A 1 324 ? 29.455 20.109 48.811 1.00 18.21 311 THR A C 1
ATOM 2194 O O . THR A 1 324 ? 30.553 20.028 49.418 1.00 18.56 311 THR A O 1
ATOM 2198 N N . VAL A 1 325 ? 29.162 21.044 47.914 1.00 16.66 312 VAL A N 1
ATOM 2199 C CA . VAL A 1 325 ? 29.997 22.227 47.679 1.00 16.78 312 VAL A CA 1
ATOM 2200 C C . VAL A 1 325 ? 29.151 23.471 47.920 1.00 15.27 312 VAL A C 1
ATOM 2201 O O . VAL A 1 325 ? 28.106 23.635 47.330 1.00 14.50 312 VAL A O 1
ATOM 2205 N N . MET A 1 326 ? 29.622 24.319 48.802 1.00 15.43 313 MET A N 1
ATOM 2206 C CA . MET A 1 326 ? 29.064 25.629 49.013 1.00 19.05 313 MET A CA 1
ATOM 2207 C C . MET A 1 326 ? 29.899 26.689 48.335 1.00 17.60 313 MET A C 1
ATOM 2208 O O . MET A 1 326 ? 31.101 26.794 48.587 1.00 19.63 313 MET A O 1
ATOM 2213 N N . VAL A 1 327 ? 29.255 27.523 47.529 1.00 16.16 314 VAL A N 1
ATOM 2214 C CA . VAL A 1 327 ? 29.921 28.717 46.969 1.00 16.51 314 VAL A CA 1
ATOM 2215 C C . VAL A 1 327 ? 29.403 29.927 47.745 1.00 18.34 314 VAL A C 1
ATOM 2216 O O . VAL A 1 327 ? 28.218 30.220 47.689 1.00 17.52 314 VAL A O 1
ATOM 2220 N N . ALA A 1 328 ? 30.287 30.597 48.494 1.00 14.57 315 ALA A N 1
ATOM 2221 C CA . ALA A 1 328 ? 29.950 31.840 49.174 1.00 14.73 315 ALA A CA 1
ATOM 2222 C C . ALA A 1 328 ? 30.337 33.000 48.249 1.00 16.52 315 ALA A C 1
ATOM 2223 O O . ALA A 1 328 ? 31.524 33.243 47.992 1.00 16.97 315 ALA A O 1
ATOM 2225 N N . ASN A 1 329 ? 29.331 33.677 47.727 1.00 17.43 316 ASN A N 1
ATOM 2226 C CA . ASN A 1 329 ? 29.558 34.820 46.843 1.00 15.31 316 ASN A CA 1
ATOM 2227 C C . ASN A 1 329 ? 29.617 36.117 47.630 1.00 16.30 316 ASN A C 1
ATOM 2228 O O . ASN A 1 329 ? 28.734 36.403 48.481 1.00 16.69 316 ASN A O 1
ATOM 2233 N N . VAL A 1 330 ? 30.618 36.912 47.324 1.00 16.68 317 VAL A N 1
ATOM 2234 C CA . VAL A 1 330 ? 30.763 38.193 47.961 1.00 16.12 317 VAL A CA 1
ATOM 2235 C C . VAL A 1 330 ? 31.138 39.263 46.926 1.00 16.46 317 VAL A C 1
ATOM 2236 O O . VAL A 1 330 ? 31.623 38.944 45.819 1.00 16.19 317 VAL A O 1
ATOM 2240 N N . GLY A 1 331 ? 30.895 40.522 47.297 1.00 17.00 318 GLY A N 1
ATOM 2241 C CA . GLY A 1 331 ? 31.385 41.665 46.541 1.00 18.99 318 GLY A CA 1
ATOM 2242 C C . GLY A 1 331 ? 32.534 42.378 47.251 1.00 21.21 318 GLY A C 1
ATOM 2243 O O . GLY A 1 331 ? 32.709 42.237 48.480 1.00 19.57 318 GLY A O 1
ATOM 2244 N N . PRO A 1 332 ? 33.327 43.159 46.495 1.00 22.95 319 PRO A N 1
ATOM 2245 C CA . PRO A 1 332 ? 34.573 43.750 47.040 1.00 24.70 319 PRO A CA 1
ATOM 2246 C C . PRO A 1 332 ? 34.491 45.128 47.734 1.00 24.17 319 PRO A C 1
ATOM 2247 O O . PRO A 1 332 ? 35.507 45.586 48.338 1.00 20.89 319 PRO A O 1
ATOM 2251 N N . ALA A 1 333 ? 33.344 45.789 47.648 1.00 21.09 320 ALA A N 1
ATOM 2252 C CA . ALA A 1 333 ? 33.223 47.207 48.062 1.00 24.60 320 ALA A CA 1
ATOM 2253 C C . ALA A 1 333 ? 33.100 47.401 49.575 1.00 24.31 320 ALA A C 1
ATOM 2254 O O . ALA A 1 333 ? 32.523 46.577 50.288 1.00 23.79 320 ALA A O 1
ATOM 2256 N N . SER A 1 334 ? 33.609 48.538 50.050 1.00 21.63 321 SER A N 1
ATOM 2257 C CA . SER A 1 334 ? 33.546 48.907 51.460 1.00 22.65 321 SER A CA 1
ATOM 2258 C C . SER A 1 334 ? 32.091 49.110 51.959 1.00 24.07 321 SER A C 1
ATOM 2259 O O . SER A 1 334 ? 31.768 48.868 53.149 1.00 24.09 321 SER A O 1
ATOM 2262 N N . TYR A 1 335 ? 31.222 49.568 51.050 1.00 26.13 322 TYR A N 1
ATOM 2263 C CA . TYR A 1 335 ? 29.824 49.799 51.349 1.00 28.40 322 TYR A CA 1
ATOM 2264 C C . TYR A 1 335 ? 29.160 48.521 51.897 1.00 27.09 322 TYR A C 1
ATOM 2265 O O . TYR A 1 335 ? 28.360 48.573 52.817 1.00 26.42 322 TYR A O 1
ATOM 2274 N N . ASN A 1 336 ? 29.535 47.381 51.342 1.00 25.82 323 ASN A N 1
ATOM 2275 C CA . ASN A 1 336 ? 28.931 46.116 51.701 1.00 28.53 323 ASN A CA 1
ATOM 2276 C C . ASN A 1 336 ? 29.727 45.283 52.721 1.00 26.76 323 ASN A C 1
ATOM 2277 O O . ASN A 1 336 ? 29.445 44.108 52.919 1.00 25.67 323 ASN A O 1
ATOM 2282 N N . VAL A 1 337 ? 30.675 45.896 53.424 1.00 24.75 324 VAL A N 1
ATOM 2283 C CA . VAL A 1 337 ? 31.632 45.106 54.177 1.00 22.64 324 VAL A CA 1
ATOM 2284 C C . VAL A 1 337 ? 31.016 44.276 55.312 1.00 19.63 324 VAL A C 1
ATOM 2285 O O . VAL A 1 337 ? 31.424 43.125 55.525 1.00 20.32 324 VAL A O 1
ATOM 2289 N N . GLU A 1 338 ? 30.037 44.825 56.024 1.00 20.54 325 GLU A N 1
ATOM 2290 C CA . GLU A 1 338 ? 29.428 44.089 57.127 1.00 21.71 325 GLU A CA 1
ATOM 2291 C C . GLU A 1 338 ? 28.692 42.856 56.602 1.00 24.86 325 GLU A C 1
ATOM 2292 O O . GLU A 1 338 ? 28.804 41.776 57.188 1.00 23.55 325 GLU A O 1
ATOM 2295 N N . GLU A 1 339 ? 27.983 42.994 55.475 1.00 26.84 326 GLU A N 1
ATOM 2296 C CA . GLU A 1 339 ? 27.318 41.817 54.921 1.00 27.32 326 GLU A CA 1
ATOM 2297 C C . GLU A 1 339 ? 28.323 40.814 54.372 1.00 21.54 326 GLU A C 1
ATOM 2298 O O . GLU A 1 339 ? 28.129 39.629 54.543 1.00 19.51 326 GLU A O 1
ATOM 2304 N N . THR A 1 340 ? 29.410 41.301 53.761 1.00 18.31 327 THR A N 1
ATOM 2305 C CA . THR A 1 340 ? 30.499 40.429 53.284 1.00 20.97 327 THR A CA 1
ATOM 2306 C C . THR A 1 340 ? 31.105 39.622 54.444 1.00 18.28 327 THR A C 1
ATOM 2307 O O . THR A 1 340 ? 31.280 38.367 54.381 1.00 13.73 327 THR A O 1
ATOM 2311 N N . LEU A 1 341 ? 31.396 40.320 55.536 1.00 15.87 328 LEU A N 1
ATOM 2312 C CA . LEU A 1 341 ? 31.924 39.611 56.722 1.00 19.26 328 LEU A CA 1
ATOM 2313 C C . LEU A 1 341 ? 30.944 38.554 57.265 1.00 16.45 328 LEU A C 1
ATOM 2314 O O . LEU A 1 341 ? 31.353 37.456 57.647 1.00 17.18 328 LEU A O 1
ATOM 2319 N N . THR A 1 342 ? 29.660 38.883 57.273 1.00 17.84 329 THR A N 1
ATOM 2320 C CA . THR A 1 342 ? 28.635 37.950 57.759 1.00 18.91 329 THR A CA 1
ATOM 2321 C C . THR A 1 342 ? 28.637 36.694 56.892 1.00 17.96 329 THR A C 1
ATOM 2322 O O . THR A 1 342 ? 28.611 35.565 57.401 1.00 18.03 329 THR A O 1
ATOM 2326 N N . THR A 1 343 ? 28.689 36.894 55.582 1.00 16.93 330 THR A N 1
ATOM 2327 C CA . THR A 1 343 ? 28.790 35.780 54.628 1.00 18.29 330 THR A CA 1
ATOM 2328 C C . THR A 1 343 ? 30.031 34.902 54.853 1.00 20.84 330 THR A C 1
ATOM 2329 O O . THR A 1 343 ? 29.931 33.684 54.872 1.00 17.80 330 THR A O 1
ATOM 2333 N N . LEU A 1 344 ? 31.196 35.529 55.028 1.00 17.74 331 LEU A N 1
ATOM 2334 C CA . LEU A 1 344 ? 32.430 34.803 55.283 1.00 18.57 331 LEU A CA 1
ATOM 2335 C C . LEU A 1 344 ? 32.401 33.994 56.615 1.00 16.88 331 LEU A C 1
ATOM 2336 O O . LEU A 1 344 ? 32.790 32.826 56.651 1.00 15.30 331 LEU A O 1
ATOM 2341 N N . ARG A 1 345 ? 31.879 34.593 57.684 1.00 19.74 332 ARG A N 1
ATOM 2342 C CA . ARG A 1 345 ? 31.670 33.869 58.957 1.00 20.44 332 ARG A CA 1
ATOM 2343 C C . ARG A 1 345 ? 30.728 32.682 58.802 1.00 20.38 332 ARG A C 1
ATOM 2344 O O . ARG A 1 345 ? 30.999 31.588 59.292 1.00 18.54 332 ARG A O 1
ATOM 2352 N N . TYR A 1 346 ? 29.650 32.882 58.044 1.00 20.77 333 TYR A N 1
ATOM 2353 C CA . TYR A 1 346 ? 28.668 31.860 57.795 1.00 20.11 333 TYR A CA 1
ATOM 2354 C C . TYR A 1 346 ? 29.299 30.703 57.033 1.00 17.51 333 TYR A C 1
ATOM 2355 O O . TYR A 1 346 ? 29.166 29.524 57.401 1.00 19.20 333 TYR A O 1
ATOM 2364 N N . ALA A 1 347 ? 29.984 31.051 55.965 1.00 15.58 334 ALA A N 1
ATOM 2365 C CA . ALA A 1 347 ? 30.703 30.097 55.138 1.00 19.62 334 ALA A CA 1
ATOM 2366 C C . ALA A 1 347 ? 31.798 29.348 55.926 1.00 17.55 334 ALA A C 1
ATOM 2367 O O . ALA A 1 347 ? 31.925 28.125 55.776 1.00 17.05 334 ALA A O 1
ATOM 2369 N N . ASN A 1 348 ? 32.549 30.075 56.747 1.00 18.70 335 ASN A N 1
ATOM 2370 C CA . ASN A 1 348 ? 33.594 29.491 57.662 1.00 22.08 335 ASN A CA 1
ATOM 2371 C C . ASN A 1 348 ? 33.046 28.370 58.612 1.00 23.24 335 ASN A C 1
ATOM 2372 O O . ASN A 1 348 ? 33.661 27.291 58.762 1.00 21.80 335 ASN A O 1
ATOM 2377 N N . ARG A 1 349 ? 31.880 28.623 59.185 1.00 24.97 336 ARG A N 1
ATOM 2378 C CA . ARG A 1 349 ? 31.146 27.652 59.997 1.00 24.29 336 ARG A CA 1
ATOM 2379 C C . ARG A 1 349 ? 30.729 26.403 59.176 1.00 21.73 336 ARG A C 1
ATOM 2380 O O . ARG A 1 349 ? 30.838 25.261 59.637 1.00 21.04 336 ARG A O 1
ATOM 2388 N N . ALA A 1 350 ? 30.263 26.628 57.950 1.00 21.65 337 ALA A N 1
ATOM 2389 C CA . ALA A 1 350 ? 29.723 25.554 57.121 1.00 22.17 337 ALA A CA 1
ATOM 2390 C C . ALA A 1 350 ? 30.763 24.491 56.748 1.00 19.64 337 ALA A C 1
ATOM 2391 O O . ALA A 1 350 ? 30.418 23.309 56.621 1.00 19.83 337 ALA A O 1
ATOM 2393 N N . LYS A 1 351 ? 32.026 24.909 56.602 1.00 25.38 338 LYS A N 1
ATOM 2394 C CA . LYS A 1 351 ? 33.182 24.005 56.415 1.00 27.47 338 LYS A CA 1
ATOM 2395 C C . LYS A 1 351 ? 33.244 22.889 57.427 1.00 26.92 338 LYS A C 1
ATOM 2396 O O . LYS A 1 351 ? 33.822 21.848 57.153 1.00 26.78 338 LYS A O 1
ATOM 2402 N N . ASN A 1 352 ? 32.687 23.122 58.610 1.00 24.42 339 ASN A N 1
ATOM 2403 C CA . ASN A 1 352 ? 32.717 22.136 59.682 1.00 26.98 339 ASN A CA 1
ATOM 2404 C C . ASN A 1 352 ? 31.649 21.058 59.620 1.00 26.45 339 ASN A C 1
ATOM 2405 O O . ASN A 1 352 ? 31.659 20.134 60.436 1.00 26.99 339 ASN A O 1
ATOM 2410 N N . ILE A 1 353 ? 30.728 21.151 58.661 1.00 22.70 340 ILE A N 1
ATOM 2411 C CA . ILE A 1 353 ? 29.661 20.156 58.538 1.00 24.64 340 ILE A CA 1
ATOM 2412 C C . ILE A 1 353 ? 30.263 18.858 58.023 1.00 23.23 340 ILE A C 1
ATOM 2413 O O . ILE A 1 353 ? 31.032 18.890 57.079 1.00 24.11 340 ILE A O 1
ATOM 2418 N N . LYS A 1 354 ? 29.951 17.737 58.686 1.00 25.62 341 LYS A N 1
ATOM 2419 C CA . LYS A 1 354 ? 30.483 16.429 58.307 1.00 24.85 341 LYS A CA 1
ATOM 2420 C C . LYS A 1 354 ? 29.401 15.611 57.637 1.00 21.33 341 LYS A C 1
ATOM 2421 O O . LYS A 1 354 ? 28.349 15.329 58.230 1.00 21.14 341 LYS A O 1
ATOM 2424 N N . ASN A 1 355 ? 29.663 15.211 56.399 1.00 20.85 342 ASN A N 1
ATOM 2425 C CA . ASN A 1 355 ? 28.708 14.393 55.653 1.00 23.29 342 ASN A CA 1
ATOM 2426 C C . ASN A 1 355 ? 29.177 12.932 55.637 1.00 23.98 342 ASN A C 1
ATOM 2427 O O . ASN A 1 355 ? 30.333 12.641 55.976 1.00 23.03 342 ASN A O 1
ATOM 2432 N N . LYS A 1 356 ? 28.268 12.035 55.250 1.00 23.11 343 LYS A N 1
ATOM 2433 C CA . LYS A 1 356 ? 28.543 10.626 55.172 1.00 23.22 343 LYS A CA 1
ATOM 2434 C C . LYS A 1 356 ? 28.071 10.055 53.811 1.00 23.57 343 LYS A C 1
ATOM 2435 O O . LYS A 1 356 ? 27.126 9.253 53.745 1.00 23.87 343 LYS A O 1
ATOM 2437 N N . PRO A 1 357 ? 28.713 10.488 52.716 1.00 23.38 344 PRO A N 1
ATOM 2438 C CA . PRO A 1 357 ? 28.291 10.090 51.375 1.00 23.22 344 PRO A CA 1
ATOM 2439 C C . PRO A 1 357 ? 28.621 8.614 51.034 1.00 22.79 344 PRO A C 1
ATOM 2440 O O . PRO A 1 357 ? 29.712 8.151 51.330 1.00 23.22 344 PRO A O 1
ATOM 2444 N N . ARG A 1 358 ? 27.671 7.937 50.410 1.00 23.56 345 ARG A N 1
ATOM 2445 C CA . ARG A 1 358 ? 27.830 6.569 49.947 1.00 27.00 345 ARG A CA 1
ATOM 2446 C C . ARG A 1 358 ? 27.452 6.517 48.483 1.00 25.70 345 ARG A C 1
ATOM 2447 O O . ARG A 1 358 ? 26.535 7.253 48.052 1.00 24.68 345 ARG A O 1
ATOM 2449 N N . VAL A 1 359 ? 28.068 5.587 47.741 1.00 27.62 346 VAL A N 1
ATOM 2450 C CA . VAL A 1 359 ? 27.563 5.231 46.414 1.00 26.71 346 VAL A CA 1
ATOM 2451 C C . VAL A 1 359 ? 26.202 4.557 46.587 1.00 26.51 346 VAL A C 1
ATOM 2452 O O . VAL A 1 359 ? 26.040 3.619 47.398 1.00 26.17 346 VAL A O 1
ATOM 2456 N N . ASN A 1 360 ? 25.204 5.062 45.857 1.00 25.36 347 ASN A N 1
ATOM 2457 C CA . ASN A 1 360 ? 23.810 4.624 46.013 1.00 23.15 347 ASN A CA 1
ATOM 2458 C C . ASN A 1 360 ? 23.529 3.433 45.085 1.00 28.25 347 ASN A C 1
ATOM 2459 O O . ASN A 1 360 ? 23.046 3.597 43.971 1.00 25.23 347 ASN A O 1
ATOM 2464 N N . GLU A 1 361 ? 23.863 2.239 45.596 1.00 31.90 348 GLU A N 1
ATOM 2465 C CA . GLU A 1 361 ? 23.874 0.984 44.830 1.00 35.30 348 GLU A CA 1
ATOM 2466 C C . GLU A 1 361 ? 23.003 -0.041 45.511 1.00 36.17 348 GLU A C 1
ATOM 2467 O O . GLU A 1 361 ? 21.809 -0.109 45.230 1.00 40.07 348 GLU A O 1
ATOM 2469 N N . TYR B 1 15 ? -13.169 60.131 94.291 1.00 39.61 2 TYR B N 1
ATOM 2470 C CA . TYR B 1 15 ? -12.652 59.415 93.074 1.00 40.66 2 TYR B CA 1
ATOM 2471 C C . TYR B 1 15 ? -12.362 60.409 91.947 1.00 41.70 2 TYR B C 1
ATOM 2472 O O . TYR B 1 15 ? -12.895 61.524 91.944 1.00 36.23 2 TYR B O 1
ATOM 2474 N N . PHE B 1 16 ? -11.491 60.007 91.016 1.00 41.81 3 PHE B N 1
ATOM 2475 C CA . PHE B 1 16 ? -11.157 60.803 89.821 1.00 43.64 3 PHE B CA 1
ATOM 2476 C C . PHE B 1 16 ? -11.391 59.974 88.546 1.00 44.43 3 PHE B C 1
ATOM 2477 O O . PHE B 1 16 ? -10.769 58.911 88.343 1.00 40.27 3 PHE B O 1
ATOM 2485 N N . GLN B 1 17 ? -12.289 60.475 87.696 1.00 41.84 4 GLN B N 1
ATOM 2486 C CA . GLN B 1 17 ? -12.906 59.672 86.643 1.00 40.35 4 GLN B CA 1
ATOM 2487 C C . GLN B 1 17 ? -11.892 59.157 85.610 1.00 40.93 4 GLN B C 1
ATOM 2488 O O . GLN B 1 17 ? -11.040 59.909 85.144 1.00 37.33 4 GLN B O 1
ATOM 2494 N N . SER B 1 20 ? -7.973 55.206 87.316 1.00 29.35 7 SER B N 1
ATOM 2495 C CA . SER B 1 20 ? -7.642 53.759 87.430 1.00 31.69 7 SER B CA 1
ATOM 2496 C C . SER B 1 20 ? -8.691 52.929 86.755 1.00 32.53 7 SER B C 1
ATOM 2497 O O . SER B 1 20 ? -9.791 53.399 86.450 1.00 31.14 7 SER B O 1
ATOM 2500 N N . GLU B 1 21 ? -8.371 51.657 86.555 1.00 33.33 8 GLU B N 1
ATOM 2501 C CA . GLU B 1 21 ? -9.097 50.854 85.634 1.00 32.86 8 GLU B CA 1
ATOM 2502 C C . GLU B 1 21 ? -8.838 49.375 85.934 1.00 29.90 8 GLU B C 1
ATOM 2503 O O . GLU B 1 21 ? -7.698 48.969 86.138 1.00 27.37 8 GLU B O 1
ATOM 2509 N N . SER B 1 22 ? -9.919 48.601 85.963 1.00 26.72 9 SER B N 1
ATOM 2510 C CA . SER B 1 22 ? -9.856 47.180 86.217 1.00 27.57 9 SER B CA 1
ATOM 2511 C C . SER B 1 22 ? -9.260 46.410 85.019 1.00 21.77 9 SER B C 1
ATOM 2512 O O . SER B 1 22 ? -9.527 46.731 83.878 1.00 20.48 9 SER B O 1
ATOM 2515 N N . VAL B 1 23 ? -8.513 45.347 85.299 1.00 21.18 10 VAL B N 1
ATOM 2516 C CA . VAL B 1 23 ? -8.233 44.304 84.298 1.00 20.27 10 VAL B CA 1
ATOM 2517 C C . VAL B 1 23 ? -9.590 43.773 83.799 1.00 20.74 10 VAL B C 1
ATOM 2518 O O . VAL B 1 23 ? -10.480 43.459 84.606 1.00 22.77 10 VAL B O 1
ATOM 2522 N N . ARG B 1 24 ? -9.757 43.720 82.478 1.00 19.24 11 ARG B N 1
ATOM 2523 C CA . ARG B 1 24 ? -10.966 43.193 81.868 1.00 19.51 11 ARG B CA 1
ATOM 2524 C C . ARG B 1 24 ? -10.774 41.707 81.691 1.00 19.08 11 ARG B C 1
ATOM 2525 O O . ARG B 1 24 ? -9.752 41.255 81.181 1.00 20.47 11 ARG B O 1
ATOM 2528 N N . VAL B 1 25 ? -11.783 40.967 82.094 1.00 16.49 12 VAL B N 1
ATOM 2529 C CA . VAL B 1 25 ? -11.732 39.478 82.056 1.00 14.40 12 VAL B CA 1
ATOM 2530 C C . VAL B 1 25 ? -12.967 38.925 81.331 1.00 15.80 12 VAL B C 1
ATOM 2531 O O . VAL B 1 25 ? -14.108 39.286 81.646 1.00 15.87 12 VAL B O 1
ATOM 2535 N N . VAL B 1 26 ? -12.714 38.054 80.339 1.00 15.27 13 VAL B N 1
ATOM 2536 C CA . VAL B 1 26 ? -13.762 37.412 79.560 1.00 18.41 13 VAL B CA 1
ATOM 2537 C C . VAL B 1 26 ? -13.511 35.918 79.562 1.00 18.29 13 VAL B C 1
ATOM 2538 O O . VAL B 1 26 ? -12.371 35.469 79.759 1.00 15.88 13 VAL B O 1
ATOM 2542 N N . VAL B 1 27 ? -14.572 35.163 79.417 1.00 15.99 14 VAL B N 1
ATOM 2543 C CA . VAL B 1 27 ? -14.453 33.692 79.317 1.00 14.16 14 VAL B CA 1
ATOM 2544 C C . VAL B 1 27 ? -14.939 33.257 77.956 1.00 15.04 14 VAL B C 1
ATOM 2545 O O . VAL B 1 27 ? -15.974 33.746 77.449 1.00 17.65 14 VAL B O 1
ATOM 2549 N N . ARG B 1 28 ? -14.221 32.320 77.352 1.00 14.62 15 ARG B N 1
ATOM 2550 C CA . ARG B 1 28 ? -14.635 31.739 76.109 1.00 14.88 15 ARG B CA 1
ATOM 2551 C C . ARG B 1 28 ? -14.702 30.235 76.245 1.00 15.84 15 ARG B C 1
ATOM 2552 O O . ARG B 1 28 ? -13.719 29.614 76.593 1.00 16.94 15 ARG B O 1
ATOM 2560 N N . CYS B 1 29 ? -15.867 29.661 75.983 1.00 15.31 16 CYS B N 1
ATOM 2561 C CA . CYS B 1 29 ? -16.015 28.209 76.020 1.00 15.17 16 CYS B CA 1
ATOM 2562 C C . CYS B 1 29 ? -16.124 27.691 74.602 1.00 13.26 16 CYS B C 1
ATOM 2563 O O . CYS B 1 29 ? -16.998 28.119 73.841 1.00 17.13 16 CYS B O 1
ATOM 2566 N N . ARG B 1 30 ? -15.235 26.765 74.242 1.00 17.03 17 ARG B N 1
ATOM 2567 C CA . ARG B 1 30 ? -15.205 26.241 72.876 1.00 16.25 17 ARG B CA 1
ATOM 2568 C C . ARG B 1 30 ? -16.279 25.156 72.707 1.00 19.48 17 ARG B C 1
ATOM 2569 O O . ARG B 1 30 ? -16.801 24.674 73.692 1.00 16.57 17 ARG B O 1
ATOM 2577 N N . PRO B 1 31 ? -16.599 24.775 71.442 1.00 20.02 18 PRO B N 1
ATOM 2578 C CA . PRO B 1 31 ? -17.501 23.649 71.212 1.00 20.36 18 PRO B CA 1
ATOM 2579 C C . PRO B 1 31 ? -16.981 22.356 71.786 1.00 19.45 18 PRO B C 1
ATOM 2580 O O . PRO B 1 31 ? -15.769 22.140 71.842 1.00 21.11 18 PRO B O 1
ATOM 2584 N N . MET B 1 32 ? -17.893 21.488 72.206 1.00 16.13 19 MET B N 1
ATOM 2585 C CA . MET B 1 32 ? -17.527 20.119 72.508 1.00 20.59 19 MET B CA 1
ATOM 2586 C C . MET B 1 32 ? -16.978 19.535 71.219 1.00 19.19 19 MET B C 1
ATOM 2587 O O . MET B 1 32 ? -17.603 19.677 70.166 1.00 21.07 19 MET B O 1
ATOM 2592 N N . ASN B 1 33 ? -15.842 18.890 71.308 1.00 19.19 20 ASN B N 1
ATOM 2593 C CA . ASN B 1 33 ? -15.186 18.293 70.125 1.00 22.03 20 ASN B CA 1
ATOM 2594 C C . ASN B 1 33 ? -15.562 16.818 69.867 1.00 24.90 20 ASN B C 1
ATOM 2595 O O . ASN B 1 33 ? -16.274 16.185 70.656 1.00 20.27 20 ASN B O 1
ATOM 2600 N N . GLY B 1 34 ? -15.120 16.284 68.736 1.00 25.90 21 GLY B N 1
ATOM 2601 C CA . GLY B 1 34 ? -15.487 14.916 68.351 1.00 27.01 21 GLY B CA 1
ATOM 2602 C C . GLY B 1 34 ? -14.984 13.841 69.279 1.00 23.81 21 GLY B C 1
ATOM 2603 O O . GLY B 1 34 ? -15.663 12.848 69.505 1.00 27.54 21 GLY B O 1
ATOM 2604 N N . LYS B 1 35 ? -13.801 14.044 69.857 1.00 23.82 22 LYS B N 1
ATOM 2605 C CA . LYS B 1 35 ? -13.230 13.067 70.762 1.00 23.67 22 LYS B CA 1
ATOM 2606 C C . LYS B 1 35 ? -14.073 13.006 72.044 1.00 26.60 22 LYS B C 1
ATOM 2607 O O . LYS B 1 35 ? -14.419 11.910 72.555 1.00 25.35 22 LYS B O 1
ATOM 2613 N N . GLU B 1 36 ? -14.401 14.190 72.561 1.00 22.20 23 GLU B N 1
ATOM 2614 C CA . GLU B 1 36 ? -15.278 14.320 73.727 1.00 20.27 23 GLU B CA 1
ATOM 2615 C C . GLU B 1 36 ? -16.671 13.723 73.473 1.00 22.49 23 GLU B C 1
ATOM 2616 O O . GLU B 1 36 ? -17.185 13.018 74.311 1.00 25.82 23 GLU B O 1
ATOM 2622 N N . LYS B 1 37 ? -17.253 13.996 72.315 1.00 23.58 24 LYS B N 1
ATOM 2623 C CA . LYS B 1 37 ? -18.555 13.440 71.950 1.00 27.60 24 LYS B CA 1
ATOM 2624 C C . LYS B 1 37 ? -18.464 11.922 71.857 1.00 28.50 24 LYS B C 1
ATOM 2625 O O . LYS B 1 37 ? -19.254 11.222 72.485 1.00 30.18 24 LYS B O 1
ATOM 2631 N N . ALA B 1 38 ? -17.461 11.435 71.132 1.00 30.10 25 ALA B N 1
ATOM 2632 C CA . ALA B 1 38 ? -17.214 9.980 71.005 1.00 30.83 25 ALA B CA 1
ATOM 2633 C C . ALA B 1 38 ? -17.013 9.264 72.359 1.00 33.28 25 ALA B C 1
ATOM 2634 O O . ALA B 1 38 ? -17.415 8.117 72.517 1.00 34.57 25 ALA B O 1
ATOM 2636 N N . ALA B 1 39 ? -16.429 9.950 73.344 1.00 30.98 26 ALA B N 1
ATOM 2637 C CA . ALA B 1 39 ? -16.304 9.420 74.713 1.00 29.87 26 ALA B CA 1
ATOM 2638 C C . ALA B 1 39 ? -17.569 9.627 75.587 1.00 27.35 26 ALA B C 1
ATOM 2639 O O . ALA B 1 39 ? -17.575 9.261 76.758 1.00 30.16 26 ALA B O 1
ATOM 2641 N N . SER B 1 40 ? -18.619 10.193 74.998 1.00 32.71 27 SER B N 1
ATOM 2642 C CA . SER B 1 40 ? -19.909 10.475 75.666 1.00 32.84 27 SER B CA 1
ATOM 2643 C C . SER B 1 40 ? -19.793 11.363 76.912 1.00 32.65 27 SER B C 1
ATOM 2644 O O . SER B 1 40 ? -20.536 11.182 77.871 1.00 31.65 27 SER B O 1
ATOM 2647 N N . TYR B 1 41 ? -18.883 12.345 76.894 1.00 28.85 28 TYR B N 1
ATOM 2648 C CA . TYR B 1 41 ? -18.775 13.253 78.056 1.00 26.88 28 TYR B CA 1
ATOM 2649 C C . TYR B 1 41 ? -19.973 14.147 78.072 1.00 25.28 28 TYR B C 1
ATOM 2650 O O . TYR B 1 41 ? -20.542 14.450 77.025 1.00 26.52 28 TYR B O 1
ATOM 2659 N N . ASP B 1 42 ? -20.391 14.567 79.260 1.00 24.24 29 ASP B N 1
ATOM 2660 C CA . ASP B 1 42 ? -21.539 15.455 79.372 1.00 28.61 29 ASP B CA 1
ATOM 2661 C C . ASP B 1 42 ? -21.028 16.891 79.241 1.00 24.12 29 ASP B C 1
ATOM 2662 O O . ASP B 1 42 ? -19.882 17.167 79.563 1.00 22.33 29 ASP B O 1
ATOM 2667 N N . LYS B 1 43 ? -21.867 17.768 78.719 1.00 24.21 30 LYS B N 1
ATOM 2668 C CA . LYS B 1 43 ? -21.601 19.189 78.724 1.00 22.65 30 LYS B CA 1
ATOM 2669 C C . LYS B 1 43 ? -21.993 19.738 80.103 1.00 25.06 30 LYS B C 1
ATOM 2670 O O . LYS B 1 43 ? -23.185 19.728 80.480 1.00 23.62 30 LYS B O 1
ATOM 2676 N N . VAL B 1 44 ? -21.001 20.164 80.862 1.00 19.68 31 VAL B N 1
ATOM 2677 C CA . VAL B 1 44 ? -21.227 20.704 82.217 1.00 20.92 31 VAL B CA 1
ATOM 2678 C C . VAL B 1 44 ? -21.046 22.228 82.309 1.00 21.89 31 VAL B C 1
ATOM 2679 O O . VAL B 1 44 ? -21.329 22.846 83.357 1.00 23.14 31 VAL B O 1
ATOM 2683 N N . VAL B 1 45 ? -20.537 22.842 81.246 1.00 22.82 32 VAL B N 1
ATOM 2684 C CA . VAL B 1 45 ? -20.379 24.310 81.224 1.00 21.59 32 VAL B CA 1
ATOM 2685 C C . VAL B 1 45 ? -21.524 24.909 80.447 1.00 23.22 32 VAL B C 1
ATOM 2686 O O . VAL B 1 45 ? -21.780 24.508 79.321 1.00 19.82 32 VAL B O 1
ATOM 2690 N N . ASP B 1 46 ? -22.238 25.854 81.067 1.00 24.21 33 ASP B N 1
ATOM 2691 C CA . ASP B 1 46 ? -23.272 26.619 80.373 1.00 22.66 33 ASP B CA 1
ATOM 2692 C C . ASP B 1 46 ? -22.916 28.102 80.410 1.00 22.04 33 ASP B C 1
ATOM 2693 O O . ASP B 1 46 ? -22.583 28.626 81.450 1.00 22.59 33 ASP B O 1
ATOM 2698 N N . VAL B 1 47 ? -22.985 28.753 79.260 1.00 18.96 34 VAL B N 1
ATOM 2699 C CA . VAL B 1 47 ? -22.662 30.169 79.144 1.00 20.89 34 VAL B CA 1
ATOM 2700 C C . VAL B 1 47 ? -23.907 30.988 78.893 1.00 22.36 34 VAL B C 1
ATOM 2701 O O . VAL B 1 47 ? -24.684 30.666 78.016 1.00 23.96 34 VAL B O 1
ATOM 2705 N N . ASP B 1 48 ? -24.049 32.075 79.640 1.00 22.39 35 ASP B N 1
ATOM 2706 C CA . ASP B 1 48 ? -25.171 32.989 79.507 1.00 24.46 35 ASP B CA 1
ATOM 2707 C C . ASP B 1 48 ? -24.633 34.329 79.050 1.00 21.69 35 ASP B C 1
ATOM 2708 O O . ASP B 1 48 ? -24.195 35.142 79.854 1.00 22.97 35 ASP B O 1
ATOM 2713 N N . VAL B 1 49 ? -24.656 34.530 77.732 1.00 24.96 36 VAL B N 1
ATOM 2714 C CA . VAL B 1 49 ? -24.047 35.717 77.112 1.00 24.01 36 VAL B CA 1
ATOM 2715 C C . VAL B 1 49 ? -24.707 37.019 77.576 1.00 25.09 36 VAL B C 1
ATOM 2716 O O . VAL B 1 49 ? -24.015 37.999 77.925 1.00 25.17 36 VAL B O 1
ATOM 2720 N N . LYS B 1 50 ? -26.034 37.014 77.606 1.00 29.02 37 LYS B N 1
ATOM 2721 C CA . LYS B 1 50 ? -26.801 38.171 78.093 1.00 34.99 37 LYS B CA 1
ATOM 2722 C C . LYS B 1 50 ? -26.382 38.612 79.495 1.00 30.97 37 LYS B C 1
ATOM 2723 O O . LYS B 1 50 ? -26.240 39.809 79.756 1.00 32.66 37 LYS B O 1
ATOM 2729 N N . LEU B 1 51 ? -26.206 37.651 80.405 1.00 27.63 38 LEU B N 1
ATOM 2730 C CA . LEU B 1 51 ? -25.840 37.964 81.797 1.00 29.90 38 LEU B CA 1
ATOM 2731 C C . LEU B 1 51 ? -24.331 38.002 82.059 1.00 27.69 38 LEU B C 1
ATOM 2732 O O . LEU B 1 51 ? -23.899 38.338 83.179 1.00 27.47 38 LEU B O 1
ATOM 2737 N N . GLY B 1 52 ? -23.529 37.674 81.043 1.00 25.07 39 GLY B N 1
ATOM 2738 C CA . GLY B 1 52 ? -22.076 37.598 81.237 1.00 23.26 39 GLY B CA 1
ATOM 2739 C C . GLY B 1 52 ? -21.708 36.587 82.332 1.00 21.80 39 GLY B C 1
ATOM 2740 O O . GLY B 1 52 ? -20.793 36.823 83.120 1.00 22.57 39 GLY B O 1
ATOM 2741 N N . GLN B 1 53 ? -22.390 35.452 82.327 1.00 23.39 40 GLN B N 1
ATOM 2742 C CA . GLN B 1 53 ? -22.217 34.416 83.330 1.00 25.25 40 GLN B CA 1
ATOM 2743 C C . GLN B 1 53 ? -21.815 33.068 82.721 1.00 24.54 40 GLN B C 1
ATOM 2744 O O . GLN B 1 53 ? -22.228 32.722 81.615 1.00 19.81 40 GLN B O 1
ATOM 2750 N N . VAL B 1 54 ? -21.019 32.328 83.492 1.00 22.05 41 VAL B N 1
ATOM 2751 C CA . VAL B 1 54 ? -20.701 30.914 83.226 1.00 20.16 41 VAL B CA 1
ATOM 2752 C C . VAL B 1 54 ? -21.078 30.072 84.450 1.00 22.44 41 VAL B C 1
ATOM 2753 O O . VAL B 1 54 ? -20.678 30.379 85.555 1.00 23.53 41 VAL B O 1
ATOM 2757 N N . SER B 1 55 ? -21.843 29.009 84.218 1.00 21.80 42 SER B N 1
ATOM 2758 C CA . SER B 1 55 ? -22.247 28.083 85.248 1.00 25.03 42 SER B CA 1
ATOM 2759 C C . SER B 1 55 ? -21.617 26.725 84.969 1.00 23.50 42 SER B C 1
ATOM 2760 O O . SER B 1 55 ? -21.548 26.285 83.819 1.00 23.43 42 SER B O 1
ATOM 2763 N N . VAL B 1 56 ? -21.132 26.084 86.014 1.00 21.75 43 VAL B N 1
ATOM 2764 C CA . VAL B 1 56 ? -20.473 24.789 85.880 1.00 20.10 43 VAL B CA 1
ATOM 2765 C C . VAL B 1 56 ? -21.156 23.781 86.794 1.00 21.89 43 VAL B C 1
ATOM 2766 O O . VAL B 1 56 ? -21.195 23.949 88.015 1.00 18.83 43 VAL B O 1
ATOM 2770 N N . LYS B 1 57 ? -21.693 22.747 86.188 1.00 21.91 44 LYS B N 1
ATOM 2771 C CA . LYS B 1 57 ? -22.352 21.661 86.930 1.00 22.82 44 LYS B CA 1
ATOM 2772 C C . LYS B 1 57 ? -21.347 20.636 87.408 1.00 23.87 44 LYS B C 1
ATOM 2773 O O . LYS B 1 57 ? -20.337 20.339 86.724 1.00 21.78 44 LYS B O 1
ATOM 2779 N N . ASN B 1 58 ? -21.632 20.040 88.557 1.00 21.20 45 ASN B N 1
ATOM 2780 C CA . ASN B 1 58 ? -20.911 18.863 89.011 1.00 22.49 45 ASN B CA 1
ATOM 2781 C C . ASN B 1 58 ? -21.274 17.694 88.072 1.00 22.69 45 ASN B C 1
ATOM 2782 O O . ASN B 1 58 ? -22.435 17.586 87.641 1.00 21.26 45 ASN B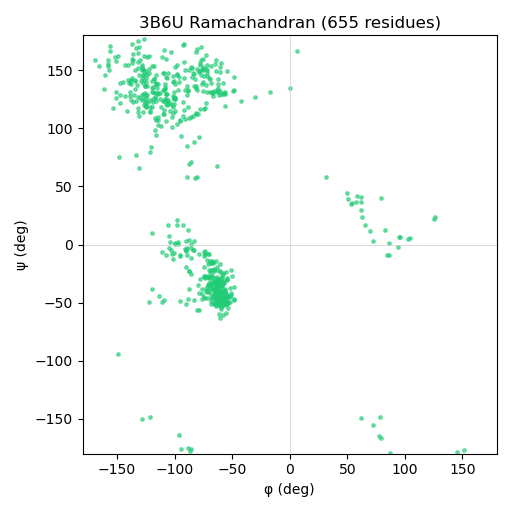 O 1
ATOM 2787 N N . PRO B 1 59 ? -20.284 16.848 87.698 1.00 22.79 46 PRO B N 1
ATOM 2788 C CA . PRO B 1 59 ? -20.628 15.739 86.795 1.00 24.92 46 PRO B CA 1
ATOM 2789 C C . PRO B 1 59 ? -21.683 14.753 87.376 1.00 28.35 46 PRO B C 1
ATOM 2790 O O . PRO B 1 59 ? -22.380 14.083 86.610 1.00 27.20 46 PRO B O 1
ATOM 2794 N N . LYS B 1 60 ? -21.785 14.696 88.707 1.00 30.54 47 LYS B N 1
ATOM 2795 C CA . LYS B 1 60 ? -22.804 13.899 89.407 1.00 31.88 47 LYS B CA 1
ATOM 2796 C C . LYS B 1 60 ? -24.102 14.675 89.672 1.00 30.96 47 LYS B C 1
ATOM 2797 O O . LYS B 1 60 ? -25.085 14.117 90.166 1.00 36.70 47 LYS B O 1
ATOM 2800 N N . GLY B 1 61 ? -24.101 15.959 89.354 1.00 24.67 48 GLY B N 1
ATOM 2801 C CA . GLY B 1 61 ? -25.271 16.772 89.476 1.00 25.23 48 GLY B CA 1
ATOM 2802 C C . GLY B 1 61 ? -25.529 17.226 90.908 1.00 22.89 48 GLY B C 1
ATOM 2803 O O . GLY B 1 61 ? -24.680 17.071 91.816 1.00 20.89 48 GLY B O 1
ATOM 2804 N N . THR B 1 62 ? -26.742 17.736 91.109 1.00 24.06 49 THR B N 1
ATOM 2805 C CA . THR B 1 62 ? -27.199 18.223 92.419 1.00 20.40 49 THR B CA 1
ATOM 2806 C C . THR B 1 62 ? -27.462 17.150 93.441 1.00 20.09 49 THR B C 1
ATOM 2807 O O . THR B 1 62 ? -27.739 17.467 94.607 1.00 19.55 49 THR B O 1
ATOM 2811 N N . ALA B 1 63 ? -27.419 15.887 93.016 1.00 18.23 50 ALA B N 1
ATOM 2812 C CA . ALA B 1 63 ? -27.380 14.792 93.963 1.00 18.25 50 ALA B CA 1
ATOM 2813 C C . ALA B 1 63 ? -26.100 14.816 94.787 1.00 20.98 50 ALA B C 1
ATOM 2814 O O . ALA B 1 63 ? -26.023 14.127 95.792 1.00 23.24 50 ALA B O 1
ATOM 2816 N N . HIS B 1 64 ? -25.109 15.605 94.350 1.00 19.95 51 HIS B N 1
ATOM 2817 C CA . HIS B 1 64 ? -23.787 15.673 94.984 1.00 22.11 51 HIS B CA 1
ATOM 2818 C C . HIS B 1 64 ? -23.423 17.086 95.435 1.00 22.64 51 HIS B C 1
ATOM 2819 O O . HIS B 1 64 ? -23.024 17.290 96.580 1.00 21.55 51 HIS B O 1
ATOM 2826 N N . GLU B 1 65 ? -23.580 18.060 94.539 1.00 23.08 52 GLU B N 1
ATOM 2827 C CA . GLU B 1 65 ? -23.188 19.412 94.776 1.00 22.96 52 GLU B CA 1
ATOM 2828 C C . GLU B 1 65 ? -23.985 20.341 93.855 1.00 19.20 52 GLU B C 1
ATOM 2829 O O . GLU B 1 65 ? -24.363 19.963 92.736 1.00 19.32 52 GLU B O 1
ATOM 2835 N N . MET B 1 66 ? -24.227 21.561 94.303 1.00 22.60 53 MET B N 1
ATOM 2836 C CA . MET B 1 66 ? -24.910 22.529 93.463 1.00 19.57 53 MET B CA 1
ATOM 2837 C C . MET B 1 66 ? -23.908 23.079 92.446 1.00 19.48 53 MET B C 1
ATOM 2838 O O . MET B 1 66 ? -22.693 23.094 92.709 1.00 20.21 53 MET B O 1
ATOM 2843 N N . PRO B 1 67 ? -24.431 23.586 91.314 1.00 21.93 54 PRO B N 1
ATOM 2844 C CA . PRO B 1 67 ? -23.558 24.156 90.280 1.00 19.06 54 PRO B CA 1
ATOM 2845 C C . PRO B 1 67 ? -22.892 25.444 90.735 1.00 23.56 54 PRO B C 1
ATOM 2846 O O . PRO B 1 67 ? -23.413 26.151 91.635 1.00 20.36 54 PRO B O 1
ATOM 2850 N N . LYS B 1 68 ? -21.724 25.744 90.157 1.00 21.51 55 LYS B N 1
ATOM 2851 C CA . LYS B 1 68 ? -20.995 26.970 90.508 1.00 24.99 55 LYS B CA 1
ATOM 2852 C C . LYS B 1 68 ? -21.227 27.998 89.415 1.00 23.36 55 LYS B C 1
ATOM 2853 O O . LYS B 1 68 ? -21.259 27.653 88.260 1.00 24.10 55 LYS B O 1
ATOM 2857 N N . THR B 1 69 ? -21.420 29.255 89.781 1.00 18.05 56 THR B N 1
ATOM 2858 C CA . THR B 1 69 ? -21.663 30.302 88.784 1.00 24.36 56 THR B CA 1
ATOM 2859 C C . THR B 1 69 ? -20.704 31.431 88.999 1.00 25.05 56 THR B C 1
ATOM 2860 O O . THR B 1 69 ? -20.414 31.800 90.147 1.00 23.17 56 THR B O 1
ATOM 2864 N N . PHE B 1 70 ? -20.184 31.960 87.885 1.00 21.60 57 PHE B N 1
ATOM 2865 C CA . PHE B 1 70 ? -19.281 33.071 87.884 1.00 22.59 57 PHE B CA 1
ATOM 2866 C C . PHE B 1 70 ? -19.771 34.154 86.936 1.00 23.76 57 PHE B C 1
ATOM 2867 O O . PHE B 1 70 ? -20.413 33.852 85.915 1.00 22.50 57 PHE B O 1
ATOM 2875 N N . THR B 1 71 ? -19.449 35.402 87.260 1.00 21.78 58 THR B N 1
ATOM 2876 C CA . THR B 1 71 ? -19.804 36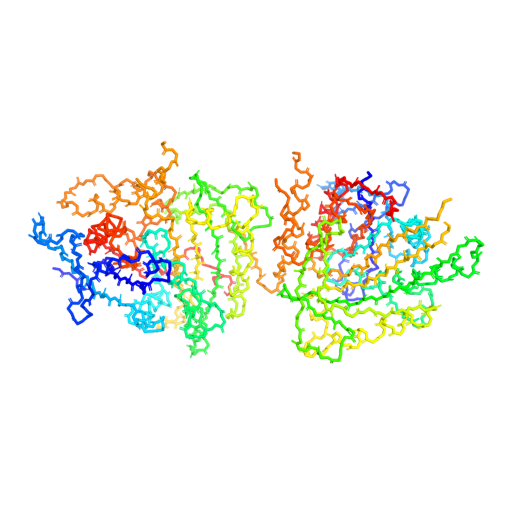.532 86.417 1.00 25.09 58 THR B CA 1
ATOM 2877 C C . THR B 1 71 ? -18.555 37.238 85.936 1.00 21.55 58 THR B C 1
ATOM 2878 O O . THR B 1 71 ? -17.580 37.379 86.688 1.00 24.70 58 THR B O 1
ATOM 2882 N N . PHE B 1 72 ? -18.613 37.695 84.677 1.00 20.10 59 PHE B N 1
ATOM 2883 C CA . PHE B 1 72 ? -17.489 38.361 83.995 1.00 22.38 59 PHE B CA 1
ATOM 2884 C C . PHE B 1 72 ? -17.950 39.577 83.214 1.00 22.38 59 PHE B C 1
ATOM 2885 O O . PHE B 1 72 ? -19.160 39.805 83.068 1.00 22.55 59 PHE B O 1
ATOM 2893 N N . ASP B 1 73 ? -16.971 40.326 82.699 1.00 23.59 60 ASP B N 1
ATOM 2894 C CA . ASP B 1 73 ? -17.207 41.518 81.870 1.00 24.82 60 ASP B CA 1
ATOM 2895 C C . ASP B 1 73 ? -17.959 41.117 80.592 1.00 23.04 60 ASP B C 1
ATOM 2896 O O . ASP B 1 73 ? -18.863 41.804 80.140 1.00 22.66 60 ASP B O 1
ATOM 2901 N N . ALA B 1 74 ? -17.573 39.984 80.021 1.00 21.95 61 ALA B N 1
ATOM 2902 C CA . ALA B 1 74 ? -18.295 39.400 78.917 1.00 19.48 61 ALA B CA 1
ATOM 2903 C C . ALA B 1 74 ? -17.970 37.920 78.863 1.00 18.62 61 ALA B C 1
ATOM 2904 O O . ALA B 1 74 ? -16.940 37.477 79.382 1.00 17.52 61 ALA B O 1
ATOM 2906 N N . VAL B 1 75 ? -18.885 37.150 78.311 1.00 17.88 62 VAL B N 1
ATOM 2907 C CA . VAL B 1 75 ? -18.628 35.723 78.055 1.00 17.12 62 VAL B CA 1
ATOM 2908 C C . VAL B 1 75 ? -18.966 35.391 76.600 1.00 16.76 62 VAL B C 1
ATOM 2909 O O . VAL B 1 75 ? -19.811 36.056 75.961 1.00 14.77 62 VAL B O 1
ATOM 2913 N N . TYR B 1 76 ? -18.312 34.336 76.101 1.00 14.18 63 TYR B N 1
ATOM 2914 C CA . TYR B 1 76 ? -18.438 33.893 74.728 1.00 15.61 63 TYR B CA 1
ATOM 2915 C C . TYR B 1 76 ? -18.685 32.405 74.711 1.00 17.17 63 TYR B C 1
ATOM 2916 O O . TYR B 1 76 ? -17.939 31.635 75.319 1.00 16.02 63 TYR B O 1
ATOM 2925 N N . ASP B 1 77 ? -19.739 32.000 74.018 1.00 19.43 64 ASP B N 1
ATOM 2926 C CA . ASP B 1 77 ? -20.101 30.574 73.974 1.00 19.83 64 ASP B CA 1
ATOM 2927 C C . ASP B 1 77 ? -19.499 29.885 72.742 1.00 20.94 64 ASP B C 1
ATOM 2928 O O . ASP B 1 77 ? -18.698 30.493 71.976 1.00 18.88 64 ASP B O 1
ATOM 2933 N N . TRP B 1 78 ? -19.851 28.613 72.577 1.00 21.32 65 TRP B N 1
ATOM 2934 C CA A TRP B 1 78 ? -19.356 27.776 71.499 0.50 24.92 65 TRP B CA 1
ATOM 2935 C CA B TRP B 1 78 ? -19.315 27.799 71.507 0.50 22.81 65 TRP B CA 1
ATOM 2936 C C . TRP B 1 78 ? -19.576 28.366 70.088 1.00 22.57 65 TRP B C 1
ATOM 2937 O O . TRP B 1 78 ? -18.852 28.005 69.169 1.00 23.03 65 TRP B O 1
ATOM 2958 N N . ASN B 1 79 ? -20.582 29.263 69.938 1.00 21.30 66 ASN B N 1
ATOM 2959 C CA A ASN B 1 79 ? -20.905 29.912 68.660 0.50 23.32 66 ASN B CA 1
ATOM 2960 C CA B ASN B 1 79 ? -20.906 29.911 68.660 0.50 23.24 66 ASN B CA 1
ATOM 2961 C C . ASN B 1 79 ? -20.279 31.295 68.436 1.00 23.88 66 ASN B C 1
ATOM 2962 O O . ASN B 1 79 ? -20.531 31.927 67.413 1.00 20.60 66 ASN B O 1
ATOM 2968 N N . ALA B 1 80 ? -19.477 31.760 69.379 1.00 20.95 67 ALA B N 1
ATOM 2969 C CA . ALA B 1 80 ? -18.883 33.090 69.287 1.00 18.54 67 ALA B CA 1
ATOM 2970 C C . ALA B 1 80 ? -17.988 33.141 68.059 1.00 19.88 67 ALA B C 1
ATOM 2971 O O . ALA B 1 80 ? -17.235 32.200 67.804 1.00 19.27 67 ALA B O 1
ATOM 2973 N N . LYS B 1 81 ? -18.046 34.237 67.321 1.00 17.52 68 LYS B N 1
ATOM 2974 C CA . LYS B 1 81 ? -17.178 34.396 66.133 1.00 15.86 68 LYS B CA 1
ATOM 2975 C C . LYS B 1 81 ? -15.907 35.193 66.497 1.00 16.52 68 LYS B C 1
ATOM 2976 O O . LYS B 1 81 ? -15.958 36.146 67.314 1.00 13.68 68 LYS B O 1
ATOM 2982 N N . GLN B 1 82 ? -14.797 34.818 65.867 1.00 18.10 69 GLN B N 1
ATOM 2983 C CA . GLN B 1 82 ? -13.487 35.445 66.118 1.00 14.90 69 GLN B CA 1
ATOM 2984 C C . GLN B 1 82 ? -13.613 36.955 65.979 1.00 16.79 69 GLN B C 1
ATOM 2985 O O . GLN B 1 82 ? -13.152 37.712 66.829 1.00 18.96 69 GLN B O 1
ATOM 2991 N N . PHE B 1 83 ? -14.297 37.395 64.920 1.00 15.41 70 PHE B N 1
ATOM 2992 C CA . PHE B 1 83 ? -14.353 38.860 64.617 1.00 18.29 70 PHE B CA 1
ATOM 2993 C C . PHE B 1 83 ? -15.245 39.669 65.569 1.00 18.72 70 PHE B C 1
ATOM 2994 O O . PHE B 1 83 ? -14.997 40.852 65.801 1.00 22.20 70 PHE B O 1
ATOM 3002 N N . GLU B 1 84 ? -16.268 39.025 66.120 1.00 19.60 71 GLU B N 1
ATOM 3003 C CA . GLU B 1 84 ? -17.174 39.611 67.128 1.00 20.98 71 GLU B CA 1
ATOM 3004 C C . GLU B 1 84 ? -16.482 39.717 68.494 1.00 19.80 71 GLU B C 1
ATOM 3005 O O . GLU B 1 84 ? -16.549 40.761 69.154 1.00 17.55 71 GLU B O 1
ATOM 3011 N N . LEU B 1 85 ? -15.810 38.645 68.912 1.00 18.78 72 LEU B N 1
ATOM 3012 C CA A LEU B 1 85 ? -14.859 38.729 70.043 0.50 19.39 72 LEU B CA 1
ATOM 3013 C CA B LEU B 1 85 ? -14.903 38.714 70.043 0.50 17.73 72 LEU B CA 1
ATOM 3014 C C . LEU B 1 85 ? -13.937 39.926 69.884 1.00 18.59 72 LEU B C 1
ATOM 3015 O O . LEU B 1 85 ? -13.762 40.745 70.815 1.00 17.02 72 LEU B O 1
ATOM 3024 N N . TYR B 1 86 ? -13.320 40.028 68.704 1.00 17.52 73 TYR B N 1
ATOM 3025 C CA . TYR B 1 86 ? -12.403 41.117 68.428 1.00 19.70 73 TYR B CA 1
ATOM 3026 C C . TYR B 1 86 ? -13.058 42.481 68.644 1.00 17.44 73 TYR B C 1
ATOM 3027 O O . TYR B 1 86 ? -12.588 43.313 69.446 1.00 18.17 73 TYR B O 1
ATOM 3036 N N . ASP B 1 87 ? -14.137 42.732 67.923 1.00 19.40 74 ASP B N 1
ATOM 3037 C CA . ASP B 1 87 ? -14.748 44.061 67.954 1.00 19.72 74 ASP B CA 1
ATOM 3038 C C . ASP B 1 87 ? -15.317 44.437 69.325 1.00 21.71 74 ASP B C 1
ATOM 3039 O O . ASP B 1 87 ? -15.239 45.612 69.720 1.00 22.75 74 ASP B O 1
ATOM 3044 N N . GLU B 1 88 ? -15.868 43.459 70.032 1.00 19.24 75 GLU B N 1
ATOM 3045 C CA . GLU B 1 88 ? -16.457 43.690 71.349 1.00 21.56 75 GLU B CA 1
ATOM 3046 C C . GLU B 1 88 ? -15.415 43.854 72.464 1.00 20.94 75 GLU B C 1
ATOM 3047 O O . GLU B 1 88 ? -15.562 44.733 73.318 1.00 21.43 75 GLU B O 1
ATOM 3053 N N . THR B 1 89 ? -14.379 43.024 72.466 1.00 17.59 76 THR B N 1
ATOM 3054 C CA . THR B 1 89 ? -13.472 42.939 73.602 1.00 18.27 76 THR B CA 1
ATOM 3055 C C . THR B 1 89 ? -12.053 43.427 73.314 1.00 19.30 76 THR B C 1
ATOM 3056 O O . THR B 1 89 ? -11.510 44.169 74.106 1.00 20.02 76 THR B O 1
ATOM 3060 N N . PHE B 1 90 ? -11.474 43.044 72.187 1.00 15.58 77 PHE B N 1
ATOM 3061 C CA . PHE B 1 90 ? -10.071 43.361 71.895 1.00 18.13 77 PHE B CA 1
ATOM 3062 C C . PHE B 1 90 ? -9.823 44.703 71.214 1.00 16.28 77 PHE B C 1
ATOM 3063 O O . PHE B 1 90 ? -8.825 45.355 71.498 1.00 17.81 77 PHE B O 1
ATOM 3071 N N . ARG B 1 91 ? -10.698 45.089 70.301 1.00 18.54 78 ARG B N 1
ATOM 3072 C CA . ARG B 1 91 ? -10.563 46.365 69.558 1.00 19.39 78 ARG B CA 1
ATOM 3073 C C . ARG B 1 91 ? -10.289 47.579 70.452 1.00 18.55 78 ARG B C 1
ATOM 3074 O O . ARG B 1 91 ? -9.397 48.385 70.139 1.00 18.69 78 ARG B O 1
ATOM 3082 N N . PRO B 1 92 ? -11.061 47.738 71.547 1.00 19.65 79 PRO B N 1
ATOM 3083 C CA . PRO B 1 92 ? -10.782 48.941 72.376 1.00 20.59 79 PRO B CA 1
ATOM 3084 C C . PRO B 1 92 ? -9.380 48.930 72.993 1.00 19.21 79 PRO B C 1
ATOM 3085 O O . PRO B 1 92 ? -8.779 49.986 73.175 1.00 19.04 79 PRO B O 1
ATOM 3089 N N . LEU B 1 93 ? -8.861 47.737 73.292 1.00 19.62 80 LEU B N 1
ATOM 3090 C CA . LEU B 1 93 ? -7.509 47.582 73.847 1.00 17.48 80 LEU B CA 1
ATOM 3091 C C . LEU B 1 93 ? -6.489 48.016 72.786 1.00 19.64 80 LEU B C 1
ATOM 3092 O O . LEU B 1 93 ? -5.596 48.840 73.055 1.00 18.83 80 LEU B O 1
ATOM 3097 N N . VAL B 1 94 ? -6.627 47.476 71.570 1.00 18.50 81 VAL B N 1
ATOM 3098 C CA . VAL B 1 94 ? -5.768 47.855 70.435 1.00 17.82 81 VAL B CA 1
ATOM 3099 C C . VAL B 1 94 ? -5.878 49.365 70.111 1.00 20.56 81 VAL B C 1
ATOM 3100 O O . VAL B 1 94 ? -4.871 50.027 69.845 1.00 19.62 81 VAL B O 1
ATOM 3104 N N . ASP B 1 95 ? -7.101 49.884 70.150 1.00 22.37 82 ASP B N 1
ATOM 3105 C CA . ASP B 1 95 ? -7.343 51.315 70.019 1.00 21.90 82 ASP B CA 1
ATOM 3106 C C . ASP B 1 95 ? -6.470 52.120 70.993 1.00 24.51 82 ASP B C 1
ATOM 3107 O O . ASP B 1 95 ? -5.874 53.138 70.602 1.00 23.18 82 ASP B O 1
ATOM 3112 N N . SER B 1 96 ? -6.369 51.649 72.232 1.00 21.27 83 SER B N 1
ATOM 3113 C CA . SER B 1 96 ? -5.649 52.347 73.276 1.00 22.13 83 SER B CA 1
ATOM 3114 C C . SER B 1 96 ? -4.158 52.355 72.959 1.00 19.90 83 SER B C 1
ATOM 3115 O O . SER B 1 96 ? -3.472 53.338 73.213 1.00 21.31 83 SER B O 1
ATOM 3118 N N . VAL B 1 97 ? -3.638 51.262 72.390 1.00 15.90 84 VAL B N 1
ATOM 3119 C CA . VAL B 1 97 ? -2.219 51.232 72.078 1.00 16.29 84 VAL B CA 1
ATOM 3120 C C . VAL B 1 97 ? -1.940 52.190 70.894 1.00 16.68 84 VAL B C 1
ATOM 3121 O O . VAL B 1 97 ? -0.893 52.832 70.844 1.00 18.04 84 VAL B O 1
ATOM 3125 N N . LEU B 1 98 ? -2.889 52.274 69.961 1.00 19.98 85 LEU B N 1
ATOM 3126 C CA . LEU B 1 98 ? -2.786 53.199 68.826 1.00 17.64 85 LEU B CA 1
ATOM 3127 C C . LEU B 1 98 ? -2.780 54.656 69.334 1.00 19.10 85 LEU B C 1
ATOM 3128 O O . LEU B 1 98 ? -2.317 55.543 68.616 1.00 21.67 85 LEU B O 1
ATOM 3133 N N . GLN B 1 99 ? -3.295 54.874 70.549 1.00 17.22 86 GLN B N 1
ATOM 3134 C CA A GLN B 1 99 ? -3.248 56.231 71.142 0.50 21.47 86 GLN B CA 1
ATOM 3135 C CA B GLN B 1 99 ? -3.335 56.190 71.239 0.50 22.64 86 GLN B CA 1
ATOM 3136 C C . GLN B 1 99 ? -2.169 56.408 72.210 1.00 21.81 86 GLN B C 1
ATOM 3137 O O . GLN B 1 99 ? -2.163 57.402 72.956 1.00 23.43 86 GLN B O 1
ATOM 3148 N N . GLY B 1 100 ? -1.222 55.471 72.268 1.00 20.64 87 GLY B N 1
ATOM 3149 C CA . GLY B 1 100 ? -0.066 55.579 73.186 1.00 20.83 87 GLY B CA 1
ATOM 3150 C C . GLY B 1 100 ? -0.083 54.909 74.551 1.00 20.01 87 GLY B C 1
ATOM 3151 O O . GLY B 1 100 ? 0.843 55.086 75.340 1.00 20.76 87 GLY B O 1
ATOM 3152 N N . PHE B 1 101 ? -1.109 54.113 74.842 1.00 18.59 88 PHE B N 1
ATOM 3153 C CA . PHE B 1 101 ? -1.106 53.287 76.039 1.00 19.77 88 PHE B CA 1
ATOM 3154 C C . PHE B 1 101 ? -0.407 51.965 75.775 1.00 21.27 88 PHE B C 1
ATOM 3155 O O . PHE B 1 101 ? -0.380 51.452 74.644 1.00 19.32 88 PHE B O 1
ATOM 3163 N N . ASN B 1 102 ? 0.142 51.408 76.838 1.00 19.66 89 ASN B N 1
ATOM 3164 C CA . ASN B 1 102 ? 0.498 49.975 76.876 1.00 19.47 89 ASN B CA 1
ATOM 3165 C C . ASN B 1 102 ? -0.741 49.128 77.055 1.00 20.70 89 ASN B C 1
ATOM 3166 O O . ASN B 1 102 ? -1.626 49.440 77.873 1.00 19.29 89 ASN B O 1
ATOM 3171 N N . GLY B 1 103 ? -0.807 48.024 76.308 1.00 17.51 90 GLY B N 1
ATOM 3172 C CA . GLY B 1 103 ? -1.962 47.182 76.324 1.00 16.39 90 GLY B CA 1
ATOM 3173 C C . GLY B 1 103 ? -1.509 45.709 76.268 1.00 15.04 90 GLY B C 1
ATOM 3174 O O . GLY B 1 103 ? -0.593 45.387 75.561 1.00 14.09 90 GLY B O 1
ATOM 3175 N N . THR B 1 104 ? -2.185 44.845 77.007 1.00 17.62 91 THR B N 1
ATOM 3176 C CA . THR B 1 104 ? -1.814 43.425 77.062 1.00 15.75 91 THR B CA 1
ATOM 3177 C C . THR B 1 104 ? -3.058 42.567 76.934 1.00 19.03 91 THR B C 1
ATOM 3178 O O . THR B 1 104 ? -4.062 42.802 77.602 1.00 17.78 91 THR B O 1
ATOM 3182 N N . ILE B 1 105 ? -2.969 41.546 76.084 1.00 15.73 92 ILE B N 1
ATOM 3183 C CA . ILE B 1 105 ? -4.046 40.571 75.937 1.00 17.31 92 ILE B CA 1
ATOM 3184 C C . ILE B 1 105 ? -3.400 39.240 76.237 1.00 14.64 92 ILE B C 1
ATOM 3185 O O . ILE B 1 105 ? -2.397 38.879 75.629 1.00 18.92 92 ILE B O 1
ATOM 3190 N N . PHE B 1 106 ? -3.933 38.530 77.215 1.00 15.05 93 PHE B N 1
ATOM 3191 C CA . PHE B 1 106 ? -3.440 37.168 77.434 1.00 19.04 93 PHE B CA 1
ATOM 3192 C C . PHE B 1 106 ? -4.521 36.106 77.494 1.00 15.41 93 PHE B C 1
ATOM 3193 O O . PHE B 1 106 ? -5.635 36.344 77.995 1.00 16.86 93 PHE B O 1
ATOM 3201 N N . ALA B 1 107 ? -4.170 34.939 76.943 1.00 13.07 94 ALA B N 1
ATOM 3202 C CA . ALA B 1 107 ? -5.067 33.759 76.900 1.00 13.99 94 ALA B CA 1
ATOM 3203 C C . ALA B 1 107 ? -4.548 32.791 77.930 1.00 14.16 94 ALA B C 1
ATOM 3204 O O . ALA B 1 107 ? -3.358 32.429 77.945 1.00 13.62 94 ALA B O 1
ATOM 3206 N N . TYR B 1 108 ? -5.462 32.432 78.831 1.00 14.77 95 TYR B N 1
ATOM 3207 C CA . TYR B 1 108 ? -5.219 31.559 79.956 1.00 13.95 95 TYR B CA 1
ATOM 3208 C C . TYR B 1 108 ? -6.216 30.395 79.953 1.00 12.79 95 TYR B C 1
ATOM 3209 O O . TYR B 1 108 ? -7.431 30.573 79.717 1.00 14.45 95 TYR B O 1
ATOM 3218 N N . GLY B 1 109 ? -5.714 29.202 80.215 1.00 14.96 96 GLY B N 1
ATOM 3219 C CA . GLY B 1 109 ? -6.554 28.026 80.391 1.00 16.87 96 GLY B CA 1
ATOM 3220 C C . GLY B 1 109 ? -5.883 26.725 80.010 1.00 14.85 96 GLY B C 1
ATOM 3221 O O . GLY B 1 109 ? -4.694 26.659 79.665 1.00 13.87 96 GLY B O 1
ATOM 3222 N N . GLN B 1 110 ? -6.657 25.669 80.111 1.00 14.60 97 GLN B N 1
ATOM 3223 C CA . GLN B 1 110 ? -6.139 24.327 80.041 1.00 16.78 97 GLN B CA 1
ATOM 3224 C C . GLN B 1 110 ? -5.725 24.019 78.590 1.00 15.33 97 GLN B C 1
ATOM 3225 O O . GLN B 1 110 ? -6.333 24.556 77.615 1.00 16.91 97 GLN B O 1
ATOM 3231 N N . THR B 1 111 ? -4.682 23.195 78.435 1.00 14.37 98 THR B N 1
ATOM 3232 C CA . THR B 1 111 ? -4.321 22.690 77.100 1.00 14.08 98 THR B CA 1
ATOM 3233 C C . THR B 1 111 ? -5.560 22.135 76.363 1.00 16.23 98 THR B C 1
ATOM 3234 O O . THR B 1 111 ? -6.372 21.424 76.919 1.00 17.50 98 THR B O 1
ATOM 3238 N N . GLY B 1 112 ? -5.707 22.522 75.114 1.00 14.07 99 GLY B N 1
ATOM 3239 C CA . GLY B 1 112 ? -6.783 22.118 74.285 1.00 15.97 99 GLY B CA 1
ATOM 3240 C C . GLY B 1 112 ? -8.070 22.908 74.328 1.00 15.55 99 GLY B C 1
ATOM 3241 O O . GLY B 1 112 ? -8.989 22.553 73.603 1.00 15.23 99 GLY B O 1
ATOM 3242 N N . THR B 1 113 ? -8.136 23.985 75.127 1.00 14.87 100 THR B N 1
ATOM 3243 C CA . THR B 1 113 ? -9.353 24.757 75.299 1.00 16.13 100 THR B CA 1
ATOM 3244 C C . THR B 1 113 ? -9.573 25.887 74.280 1.00 16.71 100 THR B C 1
ATOM 3245 O O . THR B 1 113 ? -10.691 26.303 74.045 1.00 16.10 100 THR B O 1
ATOM 3249 N N . GLY B 1 114 ? -8.490 26.369 73.660 1.00 13.98 101 GLY B N 1
ATOM 3250 C CA . GLY B 1 114 ? -8.615 27.338 72.602 1.00 14.94 101 GLY B CA 1
ATOM 3251 C C . GLY B 1 114 ? -7.808 28.605 72.769 1.00 15.23 101 GLY B C 1
ATOM 3252 O O . GLY B 1 114 ? -8.114 29.565 72.130 1.00 13.50 101 GLY B O 1
ATOM 3253 N N . LYS B 1 115 ? -6.727 28.579 73.553 1.00 14.62 102 LYS B N 1
ATOM 3254 C CA . LYS B 1 115 ? -5.873 29.771 73.714 1.00 14.93 102 LYS B CA 1
ATOM 3255 C C . LYS B 1 115 ? -5.253 30.191 72.365 1.00 13.05 102 LYS B C 1
ATOM 3256 O O . LYS B 1 115 ? -5.300 31.351 71.964 1.00 12.53 102 LYS B O 1
ATOM 3262 N N . THR B 1 116 ? -4.682 29.241 71.663 1.00 12.54 103 THR B N 1
ATOM 3263 C CA . THR B 1 116 ? -4.014 29.523 70.394 1.00 15.21 103 THR B CA 1
ATOM 3264 C C . THR B 1 116 ? -5.039 29.843 69.296 1.00 12.91 103 THR B C 1
ATOM 3265 O O . THR B 1 116 ? -4.811 30.758 68.457 1.00 12.19 103 THR B O 1
ATOM 3269 N N . TYR B 1 117 ? -6.141 29.095 69.281 1.00 13.60 104 TYR B N 1
ATOM 3270 C CA . TYR B 1 117 ? -7.236 29.393 68.345 1.00 11.82 104 TYR B CA 1
ATOM 3271 C C . TYR B 1 117 ? -7.688 30.881 68.539 1.00 12.69 104 TYR B C 1
ATOM 3272 O O . TYR B 1 117 ? -7.870 31.641 67.565 1.00 13.36 104 TYR B O 1
ATOM 3281 N N . THR B 1 118 ? -7.831 31.272 69.798 1.00 13.10 105 THR B N 1
ATOM 3282 C CA . THR B 1 118 ? -8.190 32.655 70.147 1.00 14.03 105 THR B CA 1
ATOM 3283 C C . THR B 1 118 ? -7.111 33.718 69.781 1.00 13.75 105 THR B C 1
ATOM 3284 O O . THR B 1 118 ? -7.454 34.765 69.250 1.00 15.10 105 THR B O 1
ATOM 3288 N N . MET B 1 119 ? -5.834 33.444 70.060 1.00 11.54 106 MET B N 1
ATOM 3289 C CA . MET B 1 119 ? -4.736 34.404 69.871 1.00 14.42 106 MET B CA 1
ATOM 3290 C C . MET B 1 119 ? -4.267 34.474 68.421 1.00 14.49 106 MET B C 1
ATOM 3291 O O . MET B 1 119 ? -4.262 35.533 67.828 1.00 13.40 106 MET B O 1
ATOM 3296 N N . GLU B 1 120 ? -3.867 33.331 67.857 1.00 14.29 107 GLU B N 1
ATOM 3297 C CA . GLU B 1 120 ? -3.471 33.266 66.468 1.00 15.85 107 GLU B CA 1
ATOM 3298 C C . GLU B 1 120 ? -4.625 32.945 65.527 1.00 15.51 107 GLU B C 1
ATOM 3299 O O . GLU B 1 120 ? -4.788 33.607 64.510 1.00 16.93 107 GLU B O 1
ATOM 3305 N N . GLY B 1 121 ? -5.367 31.871 65.831 1.00 15.97 108 GLY B N 1
ATOM 3306 C CA . GLY B 1 121 ? -6.405 31.378 64.940 1.00 17.17 108 GLY B CA 1
ATOM 3307 C C . GLY B 1 121 ? -5.830 30.930 63.598 1.00 17.53 108 GLY B C 1
ATOM 3308 O O . GLY B 1 121 ? -4.680 30.518 63.504 1.00 16.85 108 GLY B O 1
ATOM 3309 N N . ILE B 1 122 ? -6.627 31.061 62.545 1.00 21.02 109 ILE B N 1
ATOM 3310 C CA . ILE B 1 122 ? -6.203 30.654 61.208 1.00 21.25 109 ILE B CA 1
ATOM 3311 C C . ILE B 1 122 ? -5.816 31.904 60.422 1.00 21.78 109 ILE B C 1
ATOM 3312 O O . ILE B 1 122 ? -6.666 32.619 59.940 1.00 20.28 109 ILE B O 1
ATOM 3317 N N . ARG B 1 123 ? -4.522 32.179 60.290 1.00 21.77 110 ARG B N 1
ATOM 3318 C CA . ARG B 1 123 ? -4.127 33.394 59.617 1.00 23.80 110 ARG B CA 1
ATOM 3319 C C . ARG B 1 123 ? -4.396 33.229 58.105 1.00 24.03 110 ARG B C 1
ATOM 3320 O O . ARG B 1 123 ? -4.424 32.094 57.567 1.00 22.75 110 ARG B O 1
ATOM 3328 N N . GLY B 1 124 ? -4.668 34.352 57.468 1.00 26.31 111 GLY B N 1
ATOM 3329 C CA . GLY B 1 124 ? -5.108 34.363 56.087 1.00 25.41 111 GLY B CA 1
ATOM 3330 C C . GLY B 1 124 ? -6.606 34.149 55.903 1.00 24.88 111 GLY B C 1
ATOM 3331 O O . GLY B 1 124 ? -7.116 34.328 54.773 1.00 26.67 111 GLY B O 1
ATOM 3332 N N . ASP B 1 125 ? -7.323 33.792 56.987 1.00 21.41 112 ASP B N 1
ATOM 3333 C CA . ASP B 1 125 ? -8.761 33.499 56.948 1.00 20.42 112 ASP B CA 1
ATOM 3334 C C . ASP B 1 125 ? -9.472 34.574 57.767 1.00 21.50 112 ASP B C 1
ATOM 3335 O O . ASP B 1 125 ? -9.313 34.630 58.965 1.00 17.67 112 ASP B O 1
ATOM 3340 N N . PRO B 1 126 ? -10.214 35.478 57.116 1.00 21.77 113 PRO B N 1
ATOM 3341 C CA . PRO B 1 126 ? -10.856 36.557 57.879 1.00 22.24 113 PRO B CA 1
ATOM 3342 C C . PRO B 1 126 ? -11.900 36.099 58.903 1.00 18.79 113 PRO B C 1
ATOM 3343 O O . PRO B 1 126 ? -12.133 36.810 59.881 1.00 17.88 113 PRO B O 1
ATOM 3347 N N . GLU B 1 127 ? -12.549 34.953 58.651 1.00 17.30 114 GLU B N 1
ATOM 3348 C CA . GLU B 1 127 ? -13.535 34.407 59.572 1.00 20.26 114 GLU B CA 1
ATOM 3349 C C . GLU B 1 127 ? -12.871 33.780 60.801 1.00 18.96 114 GLU B C 1
ATOM 3350 O O . GLU B 1 127 ? -13.356 33.964 61.904 1.00 16.68 114 GLU B O 1
ATOM 3356 N N . LYS B 1 128 ? -11.812 32.993 60.560 1.00 16.66 115 LYS B N 1
ATOM 3357 C CA . LYS B 1 128 ? -11.174 32.179 61.612 1.00 19.31 115 LYS B CA 1
ATOM 3358 C C . LYS B 1 128 ? -9.855 32.711 62.183 1.00 15.97 115 LYS B C 1
ATOM 3359 O O . LYS B 1 128 ? -9.323 32.140 63.169 1.00 16.62 115 LYS B O 1
ATOM 3365 N N . ARG B 1 129 ? -9.328 33.805 61.639 1.00 17.54 116 ARG B N 1
ATOM 3366 C CA . ARG B 1 129 ? -8.160 34.418 62.242 1.00 17.88 116 ARG B CA 1
ATOM 3367 C C . ARG B 1 129 ? -8.470 34.963 63.673 1.00 14.01 116 ARG B C 1
ATOM 3368 O O . ARG B 1 129 ? -9.579 35.370 63.999 1.00 13.89 116 ARG B O 1
ATOM 3376 N N . GLY B 1 130 ? -7.448 34.942 64.508 1.00 15.21 117 GLY B N 1
ATOM 3377 C CA . GLY B 1 130 ? -7.585 35.332 65.895 1.00 14.60 117 GLY B CA 1
ATOM 3378 C C . GLY B 1 130 ? -7.191 36.759 66.145 1.00 14.22 117 GLY B C 1
ATOM 3379 O O . GLY B 1 130 ? -7.105 37.589 65.215 1.00 15.84 117 GLY B O 1
ATOM 3380 N N . VAL B 1 131 ? -6.979 37.055 67.428 1.00 14.09 118 VAL B N 1
ATOM 3381 C CA A VAL B 1 131 ? -6.833 38.451 67.836 0.50 16.36 118 VAL B CA 1
ATOM 3382 C CA B VAL B 1 131 ? -6.785 38.433 67.906 0.50 16.74 118 VAL B CA 1
ATOM 3383 C C . VAL B 1 131 ? -5.531 39.067 67.307 1.00 14.65 118 VAL B C 1
ATOM 3384 O O . VAL B 1 131 ? -5.521 40.220 66.880 1.00 16.33 118 VAL B O 1
ATOM 3391 N N . ILE B 1 132 ? -4.468 38.292 67.275 1.00 16.11 119 ILE B N 1
ATOM 3392 C CA . ILE B 1 132 ? -3.198 38.789 66.752 1.00 15.66 119 ILE B CA 1
ATOM 3393 C C . ILE B 1 132 ? -3.342 39.275 65.280 1.00 17.56 119 ILE B C 1
ATOM 3394 O O . ILE B 1 132 ? -3.052 40.445 64.992 1.00 15.66 119 ILE B O 1
ATOM 3399 N N . PRO B 1 133 ? -3.729 38.383 64.351 1.00 18.25 120 PRO B N 1
ATOM 3400 C CA . PRO B 1 133 ? -3.893 38.836 62.961 1.00 18.49 120 PRO B CA 1
ATOM 3401 C C . PRO B 1 133 ? -5.006 39.870 62.759 1.00 16.56 120 PRO B C 1
ATOM 3402 O O . PRO B 1 133 ? -4.856 40.745 61.891 1.00 17.17 120 PRO B O 1
ATOM 3406 N N . ASN B 1 134 ? -6.074 39.825 63.569 1.00 15.99 121 ASN B N 1
ATOM 3407 C CA . ASN B 1 134 ? -7.089 40.887 63.524 1.00 17.70 121 ASN B CA 1
ATOM 3408 C C . ASN B 1 134 ? -6.457 42.215 63.915 1.00 19.47 121 ASN B C 1
ATOM 3409 O O . ASN B 1 134 ? -6.679 43.252 63.250 1.00 16.98 121 ASN B O 1
ATOM 3414 N N . SER B 1 135 ? -5.608 42.183 64.932 1.00 17.83 122 SER B N 1
ATOM 3415 C CA . SER B 1 135 ? -4.933 43.417 65.377 1.00 17.59 122 SER B CA 1
ATOM 3416 C C . SER B 1 135 ? -4.020 43.989 64.276 1.00 17.53 122 SER B C 1
ATOM 3417 O O . SER B 1 135 ? -3.975 45.197 64.084 1.00 15.42 122 SER B O 1
ATOM 3420 N N . PHE B 1 136 ? -3.355 43.130 63.504 1.00 17.74 123 PHE B N 1
ATOM 3421 C CA . PHE B 1 136 ? -2.523 43.594 62.369 1.00 15.60 123 PHE B CA 1
ATOM 3422 C C . PHE B 1 136 ? -3.318 44.421 61.379 1.00 17.57 123 PHE B C 1
ATOM 3423 O O . PHE B 1 136 ? -2.895 45.520 60.965 1.00 19.73 123 PHE B O 1
ATOM 3431 N N . ASP B 1 137 ? -4.465 43.873 60.977 1.00 16.63 124 ASP B N 1
ATOM 3432 C CA . ASP B 1 137 ? -5.355 44.512 60.011 1.00 18.22 124 ASP B CA 1
ATOM 3433 C C . ASP B 1 137 ? -5.850 45.842 60.586 1.00 18.36 124 ASP B C 1
ATOM 3434 O O . ASP B 1 137 ? -5.718 46.895 59.935 1.00 21.13 124 ASP B O 1
ATOM 3439 N N . HIS B 1 138 ? -6.353 45.802 61.827 1.00 16.26 125 HIS B N 1
ATOM 3440 C CA . HIS B 1 138 ? -6.832 47.003 62.534 1.00 17.03 125 HIS B CA 1
ATOM 3441 C C . HIS B 1 138 ? -5.724 48.085 62.537 1.00 19.29 125 HIS B C 1
ATOM 3442 O O . HIS B 1 138 ? -5.945 49.244 62.115 1.00 18.19 125 HIS B O 1
ATOM 3449 N N . ILE B 1 139 ? -4.546 47.719 63.014 1.00 16.09 126 ILE B N 1
ATOM 3450 C CA . ILE B 1 139 ? -3.443 48.678 63.150 1.00 18.39 126 ILE B CA 1
ATOM 3451 C C . ILE B 1 139 ? -3.041 49.321 61.816 1.00 16.56 126 ILE B C 1
ATOM 3452 O O . ILE B 1 139 ? -2.976 50.581 61.697 1.00 16.88 126 ILE B O 1
ATOM 3457 N N . PHE B 1 140 ? -2.743 48.521 60.796 1.00 18.95 127 PHE B N 1
ATOM 3458 C CA . PHE B 1 140 ? -2.234 49.106 59.556 1.00 20.59 127 PHE B CA 1
ATOM 3459 C C . PHE B 1 140 ? -3.326 49.861 58.770 1.00 20.43 127 PHE B C 1
ATOM 3460 O O . PHE B 1 140 ? -3.023 50.830 58.050 1.00 23.49 127 PHE B O 1
ATOM 3468 N N . THR B 1 141 ? -4.577 49.445 58.938 1.00 20.33 128 THR B N 1
ATOM 3469 C CA . THR B 1 141 ? -5.732 50.142 58.305 1.00 21.59 128 THR B CA 1
ATOM 3470 C C . THR B 1 141 ? -5.946 51.495 59.005 1.00 23.21 128 THR B C 1
ATOM 3471 O O . THR B 1 141 ? -6.169 52.534 58.345 1.00 23.36 128 THR B O 1
ATOM 3475 N N . HIS B 1 142 ? -5.819 51.498 60.331 1.00 23.18 129 HIS B N 1
ATOM 3476 C CA . HIS B 1 142 ? -5.833 52.745 61.095 1.00 22.22 129 HIS B CA 1
ATOM 3477 C C . HIS B 1 142 ? -4.738 53.729 60.622 1.00 20.62 129 HIS B C 1
ATOM 3478 O O . HIS B 1 142 ? -5.015 54.925 60.415 1.00 24.27 129 HIS B O 1
ATOM 3485 N N . ILE B 1 143 ? -3.517 53.228 60.501 1.00 22.09 130 ILE B N 1
ATOM 3486 C CA . ILE B 1 143 ? -2.361 54.022 60.034 1.00 21.82 130 ILE B CA 1
ATOM 3487 C C . ILE B 1 143 ? -2.627 54.592 58.627 1.00 23.72 130 ILE B C 1
ATOM 3488 O O . ILE B 1 143 ? -2.431 55.792 58.380 1.00 23.48 130 ILE B O 1
ATOM 3493 N N . SER B 1 144 ? -3.070 53.747 57.716 1.00 24.26 131 SER B N 1
ATOM 3494 C CA . SER B 1 144 ? -3.294 54.191 56.338 1.00 28.81 131 SER B CA 1
ATOM 3495 C C . SER B 1 144 ? -4.430 55.221 56.269 1.00 29.00 131 SER B C 1
ATOM 3496 O O . SER B 1 144 ? -4.405 56.115 55.411 1.00 28.45 131 SER B O 1
ATOM 3499 N N . ARG B 1 145 ? -5.374 55.133 57.204 1.00 26.32 132 ARG B N 1
ATOM 3500 C CA . ARG B 1 145 ? -6.511 56.065 57.271 1.00 30.97 132 ARG B CA 1
ATOM 3501 C C . ARG B 1 145 ? -6.126 57.400 57.877 1.00 33.19 132 ARG B C 1
ATOM 3502 O O . ARG B 1 145 ? -6.725 58.428 57.575 1.00 32.24 132 ARG B O 1
ATOM 3510 N N . SER B 1 146 ? -5.145 57.383 58.758 1.00 29.78 133 SER B N 1
ATOM 3511 C CA . SER B 1 146 ? -4.765 58.570 59.484 1.00 32.45 133 SER B CA 1
ATOM 3512 C C . SER B 1 146 ? -4.226 59.658 58.545 1.00 33.22 133 SER B C 1
ATOM 3513 O O . SER B 1 146 ? -3.740 59.381 57.437 1.00 33.14 133 SER B O 1
ATOM 3516 N N . GLN B 1 147 ? -4.272 60.885 59.017 1.00 36.71 134 GLN B N 1
ATOM 3517 C CA . GLN B 1 147 ? -3.579 61.971 58.333 1.00 39.97 134 GLN B CA 1
ATOM 3518 C C . GLN B 1 147 ? -2.936 62.917 59.322 1.00 36.12 134 GLN B C 1
ATOM 3519 O O . GLN B 1 147 ? -3.372 63.027 60.471 1.00 34.93 134 GLN B O 1
ATOM 3525 N N . ASN B 1 148 ? -1.883 63.584 58.852 1.00 37.81 135 ASN B N 1
ATOM 3526 C CA . ASN B 1 148 ? -1.040 64.426 59.710 1.00 36.61 135 ASN B CA 1
ATOM 3527 C C . ASN B 1 148 ? -0.510 63.645 60.927 1.00 36.35 135 ASN B C 1
ATOM 3528 O O . ASN B 1 148 ? -0.404 64.186 62.037 1.00 31.05 135 ASN B O 1
ATOM 3530 N N . GLN B 1 149 ? -0.220 62.358 60.702 1.00 36.22 136 GLN B N 1
ATOM 3531 C CA . GLN B 1 149 ? 0.380 61.496 61.721 1.00 36.85 136 GLN B CA 1
ATOM 3532 C C . GLN B 1 149 ? 1.434 60.582 61.120 1.00 34.81 136 GLN B C 1
ATOM 3533 O O . GLN B 1 149 ? 1.253 60.036 60.015 1.00 36.63 136 GLN B O 1
ATOM 3539 N N . GLN B 1 150 ? 2.547 60.418 61.837 1.00 29.35 137 GLN B N 1
ATOM 3540 C CA . GLN B 1 150 ? 3.560 59.486 61.421 1.00 22.72 137 GLN B CA 1
ATOM 3541 C C . GLN B 1 150 ? 3.591 58.306 62.392 1.00 23.88 137 GLN B C 1
ATOM 3542 O O . GLN B 1 150 ? 3.607 58.496 63.587 1.00 21.57 137 GLN B O 1
ATOM 3548 N N . TYR B 1 151 ? 3.612 57.103 61.842 1.00 24.01 138 TYR B N 1
ATOM 3549 C CA . TYR B 1 151 ? 3.630 55.891 62.672 1.00 24.51 138 TYR B CA 1
ATOM 3550 C C . TYR B 1 151 ? 4.839 55.052 62.348 1.00 25.03 138 TYR B C 1
ATOM 3551 O O . TYR B 1 151 ? 5.342 55.020 61.218 1.00 25.25 138 TYR B O 1
ATOM 3560 N N . LEU B 1 152 ? 5.308 54.318 63.343 1.00 20.95 139 LEU B N 1
ATOM 3561 C CA . LEU B 1 152 ? 6.319 53.325 63.114 1.00 22.77 139 LEU B CA 1
ATOM 3562 C C . LEU B 1 152 ? 5.867 52.154 63.969 1.00 21.00 139 LEU B C 1
ATOM 3563 O O . LEU B 1 152 ? 5.587 52.332 65.132 1.00 21.00 139 LEU B O 1
ATOM 3568 N N . VAL B 1 153 ? 5.786 50.996 63.341 1.00 20.13 140 VAL B N 1
ATOM 3569 C CA . VAL B 1 153 ? 5.339 49.750 63.991 1.00 19.45 140 VAL B CA 1
ATOM 3570 C C . VAL B 1 153 ? 6.480 48.767 63.891 1.00 18.19 140 VAL B C 1
ATOM 3571 O O . VAL B 1 153 ? 7.081 48.600 62.837 1.00 19.46 140 VAL B O 1
ATOM 3575 N N . ARG B 1 154 ? 6.783 48.084 64.994 1.00 21.17 141 ARG B N 1
ATOM 3576 C CA . ARG B 1 154 ? 7.769 47.035 64.959 1.00 20.16 141 ARG B CA 1
ATOM 3577 C C . ARG B 1 154 ? 7.349 45.899 65.889 1.00 16.84 141 ARG B C 1
ATOM 3578 O O . ARG B 1 154 ? 6.576 46.131 66.820 1.00 19.05 141 ARG B O 1
ATOM 3586 N N . ALA B 1 155 ? 7.828 44.694 65.601 1.00 19.09 142 ALA B N 1
ATOM 3587 C CA . ALA B 1 155 ? 7.412 43.489 66.347 1.00 18.13 142 ALA B CA 1
ATOM 3588 C C . ALA B 1 155 ? 8.604 42.694 66.890 1.00 19.86 142 ALA B C 1
ATOM 3589 O O . ALA B 1 155 ? 9.647 42.554 66.209 1.00 18.35 142 ALA B O 1
ATOM 3591 N N . SER B 1 156 ? 8.421 42.162 68.105 1.00 19.00 143 SER B N 1
ATOM 3592 C CA . SER B 1 156 ? 9.299 41.183 68.696 1.00 16.63 143 SER B CA 1
ATOM 3593 C C . SER B 1 156 ? 8.439 39.955 69.009 1.00 15.34 143 SER B C 1
ATOM 3594 O O . SER B 1 156 ? 7.198 40.024 69.064 1.00 18.10 143 SER B O 1
ATOM 3597 N N . TYR B 1 157 ? 9.111 38.846 69.206 1.00 15.52 144 TYR B N 1
ATOM 3598 C CA . TYR B 1 157 ? 8.435 37.564 69.446 1.00 16.36 144 TYR B CA 1
ATOM 3599 C C . TYR B 1 157 ? 9.357 36.676 70.249 1.00 18.35 144 TYR B C 1
ATOM 3600 O O . TYR B 1 157 ? 10.447 36.317 69.792 1.00 16.81 144 TYR B O 1
ATOM 3609 N N . LEU B 1 158 ? 8.917 36.322 71.454 1.00 16.40 145 LEU B N 1
ATOM 3610 C CA . LEU B 1 158 ? 9.766 35.614 72.375 1.00 16.39 145 LEU B CA 1
ATOM 3611 C C . LEU B 1 158 ? 8.969 34.488 73.047 1.00 18.60 145 LEU B C 1
ATOM 3612 O O . LEU B 1 158 ? 7.706 34.546 73.135 1.00 15.57 145 LEU B O 1
ATOM 3617 N N . GLU B 1 159 ? 9.720 33.490 73.517 1.00 17.86 146 GLU B N 1
ATOM 3618 C CA . GLU B 1 159 ? 9.183 32.366 74.255 1.00 17.79 146 GLU B CA 1
ATOM 3619 C C . GLU B 1 159 ? 9.820 32.338 75.650 1.00 17.70 146 GLU B C 1
ATOM 3620 O O . GLU B 1 159 ? 11.007 32.577 75.793 1.00 18.79 146 GLU B O 1
ATOM 3626 N N . ILE B 1 160 ? 9.012 32.006 76.664 1.00 18.33 147 ILE B N 1
ATOM 3627 C CA . ILE B 1 160 ? 9.523 31.699 77.999 1.00 17.88 147 ILE B CA 1
ATOM 3628 C C . ILE B 1 160 ? 9.314 30.194 78.232 1.00 17.84 147 ILE B C 1
ATOM 3629 O O . ILE B 1 160 ? 8.196 29.704 78.150 1.00 16.43 147 ILE B O 1
ATOM 3634 N N . TYR B 1 161 ? 10.406 29.514 78.539 1.00 12.99 148 TYR B N 1
ATOM 3635 C CA . TYR B 1 161 ? 10.432 28.085 78.750 1.00 16.89 148 TYR B CA 1
ATOM 3636 C C . TYR B 1 161 ? 11.565 27.815 79.742 1.00 18.84 148 TYR B C 1
ATOM 3637 O O . TYR B 1 161 ? 12.690 28.333 79.585 1.00 17.32 148 TYR B O 1
ATOM 3646 N N . GLN B 1 162 ? 11.230 27.033 80.758 1.00 17.48 149 GLN B N 1
ATOM 3647 C CA . GLN B 1 162 ? 12.127 26.734 81.851 1.00 23.75 149 GLN B CA 1
ATOM 3648 C C . GLN B 1 162 ? 12.768 28.014 82.432 1.00 20.58 149 GLN B C 1
ATOM 3649 O O . GLN B 1 162 ? 13.965 28.066 82.679 1.00 17.76 149 GLN B O 1
ATOM 3655 N N . GLU B 1 163 ? 11.951 29.046 82.619 1.00 18.29 150 GLU B N 1
ATOM 3656 C CA . GLU B 1 163 ? 12.403 30.314 83.143 1.00 18.83 150 GLU B CA 1
ATOM 3657 C C . GLU B 1 163 ? 13.595 30.956 82.414 1.00 20.49 150 GLU B C 1
ATOM 3658 O O . GLU B 1 163 ? 14.405 31.656 83.014 1.00 19.04 150 GLU B O 1
ATOM 3664 N N . GLU B 1 164 ? 13.625 30.751 81.100 1.00 19.08 151 GLU B N 1
ATOM 3665 C CA . GLU B 1 164 ? 14.593 31.365 80.234 1.00 18.47 151 GLU B CA 1
ATOM 3666 C C . GLU B 1 164 ? 13.827 31.953 79.060 1.00 18.06 151 GLU B C 1
ATOM 3667 O O . GLU B 1 164 ? 12.751 31.452 78.680 1.00 18.90 151 GLU B O 1
ATOM 3673 N N . ILE B 1 165 ? 14.396 32.996 78.488 1.00 17.20 152 ILE B N 1
ATOM 3674 C CA . ILE B 1 165 ? 13.783 33.729 77.381 1.00 19.69 152 ILE B CA 1
ATOM 3675 C C . ILE B 1 165 ? 14.554 33.427 76.102 1.00 19.17 152 ILE B C 1
ATOM 3676 O O . ILE B 1 165 ? 15.788 33.597 76.052 1.00 18.74 152 ILE B O 1
ATOM 3681 N N . ARG B 1 166 ? 13.820 32.969 75.084 1.00 19.29 153 ARG B N 1
ATOM 3682 C CA . ARG B 1 166 ? 14.364 32.743 73.757 1.00 18.19 153 ARG B CA 1
ATOM 3683 C C . ARG B 1 166 ? 13.700 33.707 72.752 1.00 20.05 153 ARG B C 1
ATOM 3684 O O . ARG B 1 166 ? 12.475 33.862 72.691 1.00 20.21 153 ARG B O 1
ATOM 3692 N N . ASP B 1 167 ? 14.540 34.361 71.985 1.00 21.12 154 ASP B N 1
ATOM 3693 C CA . ASP B 1 167 ? 14.091 35.287 70.966 1.00 19.88 154 ASP B CA 1
ATOM 3694 C C . ASP B 1 167 ? 13.758 34.453 69.722 1.00 20.11 154 ASP B C 1
ATOM 3695 O O . ASP B 1 167 ? 14.668 33.890 69.080 1.00 19.90 154 ASP B O 1
ATOM 3700 N N . LEU B 1 168 ? 12.465 34.354 69.376 1.00 18.21 155 LEU B N 1
ATOM 3701 C CA . LEU B 1 168 ? 12.047 33.521 68.226 1.00 18.98 155 LEU B CA 1
ATOM 3702 C C . LEU B 1 168 ? 12.362 34.147 66.853 1.00 20.99 155 LEU B C 1
ATOM 3703 O O . LEU B 1 168 ? 12.153 33.488 65.817 1.00 19.96 155 LEU B O 1
ATOM 3708 N N . LEU B 1 169 ? 12.833 35.401 66.859 1.00 19.08 156 LEU B N 1
ATOM 3709 C CA . LEU B 1 169 ? 13.154 36.125 65.643 1.00 18.77 156 LEU B CA 1
ATOM 3710 C C . LEU B 1 169 ? 14.676 36.201 65.421 1.00 21.42 156 LEU B C 1
ATOM 3711 O O . LEU B 1 169 ? 15.128 36.761 64.402 1.00 23.25 156 LEU B O 1
ATOM 3716 N N . SER B 1 170 ? 15.454 35.672 66.359 1.00 20.32 157 SER B N 1
ATOM 3717 C CA . SER B 1 170 ? 16.921 35.743 66.267 1.00 22.80 157 SER B CA 1
ATOM 3718 C C . SER B 1 170 ? 17.490 34.627 65.374 1.00 23.08 157 SER B C 1
ATOM 3719 O O . SER B 1 170 ? 16.944 33.521 65.298 1.00 22.35 157 SER B O 1
ATOM 3722 N N . LYS B 1 171 ? 18.588 34.897 64.662 1.00 23.50 158 LYS B N 1
ATOM 3723 C CA . LYS B 1 171 ? 19.178 33.815 63.880 1.00 26.87 158 LYS B CA 1
ATOM 3724 C C . LYS B 1 171 ? 19.771 32.720 64.809 1.00 23.54 158 LYS B C 1
ATOM 3725 O O . LYS B 1 171 ? 19.834 31.553 64.424 1.00 23.68 158 LYS B O 1
ATOM 3731 N N . ASP B 1 172 ? 20.187 33.090 66.020 1.00 24.59 159 ASP B N 1
ATOM 3732 C CA . ASP B 1 172 ? 20.708 32.120 66.980 1.00 26.75 159 ASP B CA 1
ATOM 3733 C C . ASP B 1 172 ? 19.652 31.662 68.002 1.00 26.25 159 ASP B C 1
ATOM 3734 O O . ASP B 1 172 ? 19.363 32.377 68.988 1.00 26.09 159 ASP B O 1
ATOM 3739 N N . GLN B 1 173 ? 19.140 30.445 67.795 1.00 23.89 160 GLN B N 1
ATOM 3740 C CA . GLN B 1 173 ? 18.100 29.874 68.621 1.00 23.94 160 GLN B CA 1
ATOM 3741 C C . GLN B 1 173 ? 18.647 29.209 69.905 1.00 28.12 160 GLN B C 1
ATOM 3742 O O . GLN B 1 173 ? 17.862 28.816 70.771 1.00 27.27 160 GLN B O 1
ATOM 3748 N N . THR B 1 174 ? 19.976 29.148 70.046 1.00 28.74 161 THR B N 1
ATOM 3749 C CA . THR B 1 174 ? 20.614 28.622 71.261 1.00 29.86 161 THR B CA 1
ATOM 3750 C C . THR B 1 174 ? 20.779 29.679 72.365 1.00 30.20 161 THR B C 1
ATOM 3751 O O . THR B 1 174 ? 20.841 29.332 73.536 1.00 29.72 161 THR B O 1
ATOM 3755 N N . LYS B 1 175 ? 20.855 30.965 72.015 1.00 29.16 162 LYS B N 1
ATOM 3756 C CA . LYS B 1 175 ? 21.069 31.964 73.049 1.00 29.66 162 LYS B CA 1
ATOM 3757 C C . LYS B 1 175 ? 19.807 32.228 73.865 1.00 28.49 162 LYS B C 1
ATOM 3758 O O . LYS B 1 175 ? 18.672 32.024 73.388 1.00 24.99 162 LYS B O 1
ATOM 3764 N N . ARG B 1 176 ? 20.028 32.646 75.105 1.00 22.04 163 ARG B N 1
ATOM 3765 C CA . ARG B 1 176 ? 18.937 32.990 76.012 1.00 22.39 163 ARG B CA 1
ATOM 3766 C C . ARG B 1 176 ? 19.179 34.402 76.485 1.00 24.89 163 ARG B C 1
ATOM 3767 O O . ARG B 1 176 ? 20.315 34.790 76.783 1.00 28.05 163 ARG B O 1
ATOM 3775 N N . LEU B 1 177 ? 18.126 35.201 76.517 1.00 22.57 164 LEU B N 1
ATOM 3776 C CA . LEU B 1 177 ? 18.231 36.594 76.842 1.00 21.93 164 LEU B CA 1
ATOM 3777 C C . LEU B 1 177 ? 17.892 36.848 78.331 1.00 23.48 164 LEU B C 1
ATOM 3778 O O . LEU B 1 177 ? 17.037 36.192 78.925 1.00 24.68 164 LEU B O 1
ATOM 3783 N N . GLU B 1 178 ? 18.567 37.830 78.900 1.00 29.06 165 GLU B N 1
ATOM 3784 C CA . GLU B 1 178 ? 18.373 38.214 80.265 1.00 30.40 165 GLU B CA 1
ATOM 3785 C C . GLU B 1 178 ? 17.455 39.407 80.321 1.00 26.86 165 GLU B C 1
ATOM 3786 O O . GLU B 1 178 ? 17.441 40.244 79.404 1.00 28.51 165 GLU B O 1
ATOM 3792 N N . LEU B 1 179 ? 16.650 39.442 81.385 1.00 29.53 166 LEU B N 1
ATOM 3793 C CA . LEU B 1 179 ? 15.859 40.598 81.739 1.00 25.22 166 LEU B CA 1
ATOM 3794 C C . LEU B 1 179 ? 16.745 41.574 82.492 1.00 32.84 166 LEU B C 1
ATOM 3795 O O . LEU B 1 179 ? 17.502 41.170 83.364 1.00 31.03 166 LEU B O 1
ATOM 3800 N N . LYS B 1 180 ? 16.627 42.849 82.158 1.00 34.86 167 LYS B N 1
ATOM 3801 C CA . LYS B 1 180 ? 17.336 43.909 82.861 1.00 37.60 167 LYS B CA 1
ATOM 3802 C C . LYS B 1 180 ? 16.330 44.935 83.301 1.00 39.47 167 LYS B C 1
ATOM 3803 O O . LYS B 1 180 ? 15.211 44.977 82.790 1.00 37.28 167 LYS B O 1
ATOM 3807 N N . GLU B 1 181 ? 16.728 45.771 84.252 1.00 42.79 168 GLU B N 1
ATOM 3808 C CA . GLU B 1 181 ? 15.832 46.773 84.787 1.00 48.02 168 GLU B CA 1
ATOM 3809 C C . GLU B 1 181 ? 16.624 47.984 85.263 1.00 49.97 168 GLU B C 1
ATOM 3810 O O . GLU B 1 181 ? 17.569 47.836 86.045 1.00 49.93 168 GLU B O 1
ATOM 3816 N N . ARG B 1 182 ? 16.243 49.162 84.770 1.00 49.73 169 ARG B N 1
ATOM 3817 C CA . ARG B 1 182 ? 16.840 50.431 85.187 1.00 52.41 169 ARG B CA 1
ATOM 3818 C C . ARG B 1 182 ? 15.729 51.434 85.515 1.00 54.50 169 ARG B C 1
ATOM 3819 O O . ARG B 1 182 ? 14.600 51.281 85.026 1.00 53.50 169 ARG B O 1
ATOM 3821 N N . PRO B 1 183 ? 16.031 52.466 86.348 1.00 56.10 170 PRO B N 1
ATOM 3822 C CA . PRO B 1 183 ? 15.025 53.524 86.573 1.00 55.35 170 PRO B CA 1
ATOM 3823 C C . PRO B 1 183 ? 14.679 54.259 85.281 1.00 54.54 170 PRO B C 1
ATOM 3824 O O . PRO B 1 183 ? 13.539 54.704 85.115 1.00 54.80 170 PRO B O 1
ATOM 3828 N N . ASP B 1 184 ? 15.668 54.372 84.382 1.00 54.31 171 ASP B N 1
ATOM 3829 C CA . ASP B 1 184 ? 15.496 54.995 83.053 1.00 54.49 171 ASP B CA 1
ATOM 3830 C C . ASP B 1 184 ? 14.558 54.195 82.130 1.00 54.32 171 ASP B C 1
ATOM 3831 O O . ASP B 1 184 ? 13.975 54.751 81.191 1.00 53.94 171 ASP B O 1
ATOM 3833 N N . THR B 1 185 ? 14.407 52.902 82.431 1.00 52.68 172 THR B N 1
ATOM 3834 C CA . THR B 1 185 ? 14.011 51.891 81.458 1.00 50.93 172 THR B CA 1
ATOM 3835 C C . THR B 1 185 ? 12.702 51.133 81.758 1.00 49.77 172 THR B C 1
ATOM 3836 O O . THR B 1 185 ? 11.925 50.834 80.844 1.00 50.33 172 THR B O 1
ATOM 3838 N N . GLY B 1 186 ? 12.464 50.824 83.032 1.00 46.70 173 GLY B N 1
ATOM 3839 C CA . GLY B 1 186 ? 11.523 49.765 83.405 1.00 44.30 173 GLY B CA 1
ATOM 3840 C C . GLY B 1 186 ? 12.248 48.451 83.173 1.00 39.05 173 GLY B C 1
ATOM 3841 O O . GLY B 1 186 ? 13.479 48.430 83.022 1.00 37.41 173 GLY B O 1
ATOM 3842 N N . VAL B 1 187 ? 11.512 47.347 83.148 1.00 36.85 174 VAL B N 1
ATOM 3843 C CA . VAL B 1 187 ? 12.101 46.062 82.798 1.00 30.93 174 VAL B CA 1
ATOM 3844 C C . VAL B 1 187 ? 12.118 45.903 81.281 1.00 30.13 174 VAL B C 1
ATOM 3845 O O . VAL B 1 187 ? 11.185 46.341 80.585 1.00 29.44 174 VAL B O 1
ATOM 3849 N N . TYR B 1 188 ? 13.166 45.268 80.766 1.00 27.41 175 TYR B N 1
ATOM 3850 C CA . TYR B 1 188 ? 13.286 45.055 79.329 1.00 29.94 175 TYR B CA 1
ATOM 3851 C C . TYR B 1 188 ? 14.085 43.787 79.075 1.00 25.59 175 TYR B C 1
ATOM 3852 O O . TYR B 1 188 ? 14.830 43.326 79.926 1.00 23.81 175 TYR B O 1
ATOM 3861 N N . VAL B 1 189 ? 13.911 43.215 77.899 1.00 22.75 176 VAL B N 1
ATOM 3862 C CA . VAL B 1 189 ? 14.664 42.043 77.513 1.00 23.64 176 VAL B CA 1
ATOM 3863 C C . VAL B 1 189 ? 15.888 42.596 76.801 1.00 27.81 176 VAL B C 1
ATOM 3864 O O . VAL B 1 189 ? 15.768 43.244 75.753 1.00 25.32 176 VAL B O 1
ATOM 3868 N N . LYS B 1 190 ? 17.065 42.366 77.378 1.00 26.92 177 LYS B N 1
ATOM 3869 C CA . LYS B 1 190 ? 18.315 42.839 76.786 1.00 28.60 177 LYS B CA 1
ATOM 3870 C C . LYS B 1 190 ? 18.612 42.140 75.457 1.00 23.37 177 LYS B C 1
ATOM 3871 O O . LYS B 1 190 ? 18.545 40.925 75.374 1.00 27.48 177 LYS B O 1
ATOM 3877 N N . ASP B 1 191 ? 18.956 42.943 74.436 1.00 26.34 178 ASP B N 1
ATOM 3878 C CA . ASP B 1 191 ? 19.354 42.484 73.106 1.00 27.52 178 ASP B CA 1
ATOM 3879 C C . ASP B 1 191 ? 18.268 41.684 72.346 1.00 28.47 178 ASP B C 1
ATOM 3880 O O . ASP B 1 191 ? 18.573 40.827 71.520 1.00 29.46 178 ASP B O 1
ATOM 3885 N N . LEU B 1 192 ? 17.012 41.993 72.624 1.00 24.81 179 LEU B N 1
ATOM 3886 C CA . LEU B 1 192 ? 15.880 41.356 71.939 1.00 22.64 179 LEU B CA 1
ATOM 3887 C C . LEU B 1 192 ? 15.776 41.935 70.541 1.00 25.33 179 LEU B C 1
ATOM 3888 O O . LEU B 1 192 ? 15.819 43.154 70.348 1.00 26.30 179 LEU B O 1
ATOM 3893 N N . SER B 1 193 ? 15.645 41.061 69.569 1.00 20.90 180 SER B N 1
ATOM 3894 C CA . SER B 1 193 ? 15.530 41.497 68.203 1.00 25.63 180 SER B CA 1
ATOM 3895 C C . SER B 1 193 ? 14.112 42.041 67.868 1.00 25.63 180 SER B C 1
ATOM 3896 O O . SER B 1 193 ? 13.091 41.646 68.439 1.00 22.21 180 SER B O 1
ATOM 3899 N N . SER B 1 194 ? 14.062 42.968 66.936 1.00 26.54 181 SER B N 1
ATOM 3900 C CA . SER B 1 194 ? 12.798 43.522 66.542 1.00 27.95 181 SER B CA 1
ATOM 3901 C C . SER B 1 194 ? 12.820 43.826 65.042 1.00 30.65 181 SER B C 1
ATOM 3902 O O . SER B 1 194 ? 13.845 44.242 64.493 1.00 30.19 181 SER B O 1
ATOM 3905 N N . PHE B 1 195 ? 11.699 43.548 64.381 1.00 27.86 182 PHE B N 1
ATOM 3906 C CA . PHE B 1 195 ? 11.559 43.786 62.954 1.00 26.48 182 PHE B CA 1
ATOM 3907 C C . PHE B 1 195 ? 10.635 45.008 62.788 1.00 24.05 182 PHE B C 1
ATOM 3908 O O . PHE B 1 195 ? 9.492 44.985 63.252 1.00 21.17 182 PHE B O 1
ATOM 3916 N N . VAL B 1 196 ? 11.130 46.069 62.150 1.00 23.17 183 VAL B N 1
ATOM 3917 C CA . VAL B 1 196 ? 10.267 47.132 61.647 1.00 22.95 183 VAL B CA 1
ATOM 3918 C C . VAL B 1 196 ? 9.320 46.527 60.588 1.00 21.20 183 VAL B C 1
ATOM 3919 O O . VAL B 1 196 ? 9.739 45.777 59.696 1.00 24.35 183 VAL B O 1
ATOM 3923 N N . THR B 1 197 ? 8.051 46.836 60.705 1.00 20.77 184 THR B N 1
ATOM 3924 C CA . THR B 1 197 ? 7.043 46.281 59.825 1.00 22.69 184 THR B CA 1
ATOM 3925 C C . THR B 1 197 ? 6.171 47.425 59.267 1.00 21.42 184 THR B C 1
ATOM 3926 O O . THR B 1 197 ? 5.570 48.194 60.035 1.00 18.81 184 THR B O 1
ATOM 3930 N N . LYS B 1 198 ? 6.067 47.483 57.936 1.00 23.66 185 LYS B N 1
ATOM 3931 C CA . LYS B 1 198 ? 5.362 48.572 57.228 1.00 24.15 185 LYS B CA 1
ATOM 3932 C C . LYS B 1 198 ? 3.962 48.175 56.735 1.00 24.29 185 LYS B C 1
ATOM 3933 O O . LYS B 1 198 ? 3.220 49.008 56.243 1.00 22.28 185 LYS B O 1
ATOM 3935 N N . SER B 1 199 ? 3.619 46.897 56.834 1.00 20.99 186 SER B N 1
ATOM 3936 C CA . SER B 1 199 ? 2.348 46.391 56.328 1.00 22.98 186 SER B CA 1
ATOM 3937 C C . SER B 1 199 ? 1.948 45.108 57.044 1.00 22.35 186 SER B C 1
ATOM 3938 O O . SER B 1 199 ? 2.754 44.494 57.735 1.00 17.93 186 SER B O 1
ATOM 3941 N N . VAL B 1 200 ? 0.721 44.683 56.787 1.00 21.24 187 VAL B N 1
ATOM 3942 C CA . VAL B 1 200 ? 0.199 43.447 57.306 1.00 20.11 187 VAL B CA 1
ATOM 3943 C C . VAL B 1 200 ? 1.025 42.262 56.809 1.00 22.53 187 VAL B C 1
ATOM 3944 O O . VAL B 1 200 ? 1.314 41.345 57.576 1.00 19.25 187 VAL B O 1
ATOM 3948 N N . LYS B 1 201 ? 1.403 42.275 55.519 1.00 21.10 188 LYS B N 1
ATOM 3949 C CA . LYS B 1 201 ? 2.218 41.202 54.970 1.00 22.97 188 LYS B CA 1
ATOM 3950 C C . LYS B 1 201 ? 3.522 41.062 55.741 1.00 19.78 188 LYS B C 1
ATOM 3951 O O . LYS B 1 201 ? 3.927 39.939 56.081 1.00 18.40 188 LYS B O 1
ATOM 3953 N N . GLU B 1 202 ? 4.162 42.191 56.027 1.00 19.81 189 GLU B N 1
ATOM 3954 C CA . GLU B 1 202 ? 5.436 42.160 56.720 1.00 21.65 189 GLU B CA 1
ATOM 3955 C C . GLU B 1 202 ? 5.316 41.594 58.146 1.00 20.76 189 GLU B C 1
ATOM 3956 O O . GLU B 1 202 ? 6.133 40.763 58.528 1.00 19.81 189 GLU B O 1
ATOM 3962 N N . ILE B 1 203 ? 4.308 42.034 58.904 1.00 19.91 190 ILE B N 1
ATOM 3963 C CA . ILE B 1 203 ? 4.157 41.581 60.297 1.00 17.74 190 ILE B CA 1
ATOM 3964 C C . ILE B 1 203 ? 3.702 40.102 60.362 1.00 19.07 190 ILE B C 1
ATOM 3965 O O . ILE B 1 203 ? 4.139 39.355 61.251 1.00 18.64 190 ILE B O 1
ATOM 3970 N N . GLU B 1 204 ? 2.868 39.691 59.411 1.00 20.61 191 GLU B N 1
ATOM 3971 C CA . GLU B 1 204 ? 2.502 38.262 59.241 1.00 21.83 191 GLU B CA 1
ATOM 3972 C C . GLU B 1 204 ? 3.738 37.398 58.980 1.00 21.11 191 GLU B C 1
ATOM 3973 O O . GLU B 1 204 ? 3.832 36.295 59.495 1.00 19.13 191 GLU B O 1
ATOM 3979 N N . HIS B 1 205 ? 4.661 37.890 58.159 1.00 20.26 192 HIS B N 1
ATOM 3980 C CA . HIS B 1 205 ? 5.901 37.190 57.869 1.00 22.30 192 HIS B CA 1
ATOM 3981 C C . HIS B 1 205 ? 6.795 37.084 59.101 1.00 17.49 192 HIS B C 1
ATOM 3982 O O . HIS B 1 205 ? 7.407 36.031 59.330 1.00 18.77 192 HIS B O 1
ATOM 3989 N N . VAL B 1 206 ? 6.840 38.144 59.899 1.00 18.13 193 VAL B N 1
ATOM 3990 C CA . VAL B 1 206 ? 7.507 38.115 61.207 1.00 19.65 193 VAL B CA 1
ATOM 3991 C C . VAL B 1 206 ? 6.914 37.015 62.075 1.00 20.55 193 VAL B C 1
ATOM 3992 O O . VAL B 1 206 ? 7.645 36.225 62.656 1.00 18.08 193 VAL B O 1
ATOM 3996 N N . MET B 1 207 ? 5.598 36.923 62.146 1.00 18.48 194 MET B N 1
ATOM 3997 C CA . MET B 1 207 ? 5.003 35.876 62.963 1.00 19.62 194 MET B CA 1
ATOM 3998 C C . MET B 1 207 ? 5.319 34.460 62.402 1.00 21.80 194 MET B C 1
ATOM 3999 O O . MET B 1 207 ? 5.535 33.523 63.185 1.00 17.59 194 MET B O 1
ATOM 4004 N N . ASN B 1 208 ? 5.350 34.333 61.063 1.00 19.45 195 ASN B N 1
ATOM 4005 C CA . ASN B 1 208 ? 5.685 33.059 60.382 1.00 17.24 195 ASN B CA 1
ATOM 4006 C C . ASN B 1 208 ? 7.059 32.581 60.774 1.00 16.98 195 ASN B C 1
ATOM 4007 O O . ASN B 1 208 ? 7.255 31.376 61.079 1.00 17.69 195 ASN B O 1
ATOM 4012 N N . VAL B 1 209 ? 8.016 33.493 60.789 1.00 17.47 196 VAL B N 1
ATOM 4013 C CA . VAL B 1 209 ? 9.409 33.084 61.039 1.00 17.67 196 VAL B CA 1
ATOM 4014 C C . VAL B 1 209 ? 9.615 32.697 62.510 1.00 16.26 196 VAL B C 1
ATOM 4015 O O . VAL B 1 209 ? 10.270 31.676 62.813 1.00 16.02 196 VAL B O 1
ATOM 4019 N N . GLY B 1 210 ? 8.993 33.474 63.406 1.00 16.92 197 GLY B N 1
ATOM 4020 C CA . GLY B 1 210 ? 9.006 33.151 64.834 1.00 15.71 197 GLY B CA 1
ATOM 4021 C C . GLY B 1 210 ? 8.359 31.815 65.136 1.00 18.82 197 GLY B C 1
ATOM 4022 O O . GLY B 1 210 ? 8.894 31.032 65.900 1.00 17.67 197 GLY B O 1
ATOM 4023 N N . ASN B 1 211 ? 7.182 31.560 64.545 1.00 18.90 198 ASN B N 1
ATOM 4024 C CA . ASN B 1 211 ? 6.523 30.258 64.697 1.00 17.54 198 ASN B CA 1
ATOM 4025 C C . ASN B 1 211 ? 7.383 29.132 64.156 1.00 18.52 198 ASN B C 1
ATOM 4026 O O . ASN B 1 211 ? 7.459 28.068 64.776 1.00 18.08 198 ASN B O 1
ATOM 4031 N N . GLN B 1 212 ? 8.032 29.357 63.009 1.00 17.39 199 GLN B N 1
ATOM 4032 C CA . GLN B 1 212 ? 8.921 28.328 62.460 1.00 20.50 199 GLN B CA 1
ATOM 4033 C C . GLN B 1 212 ? 10.109 28.061 63.393 1.00 18.87 199 GLN B C 1
ATOM 4034 O O . GLN B 1 212 ? 10.416 26.906 63.710 1.00 21.45 199 GLN B O 1
ATOM 4040 N N . ASN B 1 213 ? 10.775 29.133 63.829 1.00 18.57 200 ASN B N 1
ATOM 4041 C CA . ASN B 1 213 ? 11.894 29.027 64.805 1.00 19.84 200 ASN B CA 1
ATOM 4042 C C . ASN B 1 213 ? 11.519 28.379 66.137 1.00 20.87 200 ASN B C 1
ATOM 4043 O O . ASN B 1 213 ? 12.349 27.727 66.796 1.00 19.91 200 ASN B O 1
ATOM 4048 N N . ARG B 1 214 ? 10.258 28.522 66.519 1.00 20.31 201 ARG B N 1
ATOM 4049 C CA . ARG B 1 214 ? 9.784 27.998 67.789 1.00 20.20 201 ARG B CA 1
ATOM 4050 C C . ARG B 1 214 ? 9.992 26.469 67.932 1.00 19.71 201 ARG B C 1
ATOM 4051 O O . ARG B 1 214 ? 10.276 25.976 69.027 1.00 19.20 201 ARG B O 1
ATOM 4059 N N . SER B 1 215 ? 9.900 25.749 66.813 1.00 22.99 202 SER B N 1
ATOM 4060 C CA . SER B 1 215 ? 9.963 24.283 66.805 1.00 23.23 202 SER B CA 1
ATOM 4061 C C . SER B 1 215 ? 11.391 23.711 66.687 1.00 25.51 202 SER B C 1
ATOM 4062 O O . SER B 1 215 ? 11.561 22.519 66.466 1.00 28.42 202 SER B O 1
ATOM 4065 N N . VAL B 1 216 ? 12.400 24.546 66.856 1.00 25.41 203 VAL B N 1
ATOM 4066 C CA . VAL B 1 216 ? 13.795 24.140 66.612 1.00 32.26 203 VAL B CA 1
ATOM 4067 C C . VAL B 1 216 ? 14.259 22.885 67.404 1.00 37.03 203 VAL B C 1
ATOM 4068 O O . VAL B 1 216 ? 15.176 22.167 66.952 1.00 35.80 203 VAL B O 1
ATOM 4072 N N . GLY B 1 217 ? 13.598 22.590 68.533 1.00 38.10 204 GLY B N 1
ATOM 4073 C CA . GLY B 1 217 ? 13.847 21.349 69.324 1.00 37.42 204 GLY B CA 1
ATOM 4074 C C . GLY B 1 217 ? 13.170 20.067 68.811 1.00 40.62 204 GLY B C 1
ATOM 4075 O O . GLY B 1 217 ? 12.274 20.103 67.930 1.00 39.59 204 GLY B O 1
ATOM 4076 N N . ALA B 1 218 ? 13.588 18.915 69.360 1.00 37.55 205 ALA B N 1
ATOM 4077 C CA . ALA B 1 218 ? 13.003 17.608 68.960 1.00 37.33 205 ALA B CA 1
ATOM 4078 C C . ALA B 1 218 ? 11.584 17.409 69.478 1.00 36.86 205 ALA B C 1
ATOM 4079 O O . ALA B 1 218 ? 10.758 16.815 68.795 1.00 33.69 205 ALA B O 1
ATOM 4081 N N . THR B 1 219 ? 11.321 17.844 70.707 1.00 37.63 206 THR B N 1
ATOM 4082 C CA . THR B 1 219 ? 10.014 17.563 71.308 1.00 38.38 206 THR B CA 1
ATOM 4083 C C . THR B 1 219 ? 8.943 18.112 70.381 1.00 38.21 206 THR B C 1
ATOM 4084 O O . THR B 1 219 ? 9.035 19.250 69.909 1.00 38.91 206 THR B O 1
ATOM 4088 N N . ASN B 1 220 ? 7.949 17.284 70.103 1.00 34.32 207 ASN B N 1
ATOM 4089 C CA . ASN B 1 220 ? 6.822 17.687 69.323 1.00 34.03 207 ASN B CA 1
ATOM 4090 C C . ASN B 1 220 ? 6.278 19.015 69.849 1.00 29.48 207 ASN B C 1
ATOM 4091 O O . ASN B 1 220 ? 6.306 19.274 71.068 1.00 27.19 207 ASN B O 1
ATOM 4096 N N . MET B 1 221 ? 5.810 19.830 68.919 1.00 29.12 208 MET B N 1
ATOM 4097 C CA . MET B 1 221 ? 5.359 21.199 69.202 1.00 32.07 208 MET B CA 1
ATOM 4098 C C . MET B 1 221 ? 4.077 21.273 70.003 1.00 30.76 208 MET B C 1
ATOM 4099 O O . MET B 1 221 ? 3.862 22.247 70.731 1.00 29.12 208 MET B O 1
ATOM 4104 N N . ASN B 1 222 ? 3.212 20.270 69.855 1.00 29.03 209 ASN B N 1
ATOM 4105 C CA . ASN B 1 222 ? 1.996 20.190 70.675 1.00 31.04 209 ASN B CA 1
ATOM 4106 C C . ASN B 1 222 ? 2.410 20.182 72.154 1.00 28.72 209 ASN B C 1
ATOM 4107 O O . ASN B 1 222 ? 1.884 20.960 72.964 1.00 25.05 209 ASN B O 1
ATOM 4112 N N . GLU B 1 223 ? 3.370 19.329 72.514 1.00 24.94 210 GLU B N 1
ATOM 4113 C CA . GLU B 1 223 ? 3.826 19.277 73.886 1.00 25.60 210 GLU B CA 1
ATOM 4114 C C . GLU B 1 223 ? 4.627 20.525 74.244 1.00 22.67 210 GLU B C 1
ATOM 4115 O O . GLU B 1 223 ? 4.406 21.137 75.324 1.00 19.63 210 GLU B O 1
ATOM 4118 N N . HIS B 1 224 ? 5.561 20.921 73.360 1.00 23.01 211 HIS B N 1
ATOM 4119 C CA . HIS B 1 224 ? 6.419 22.040 73.697 1.00 22.11 211 HIS B CA 1
ATOM 4120 C C . HIS B 1 224 ? 5.596 23.330 73.888 1.00 18.87 211 HIS B C 1
ATOM 4121 O O . HIS B 1 224 ? 5.863 24.109 74.806 1.00 18.85 211 HIS B O 1
ATOM 4128 N N . SER B 1 225 ? 4.625 23.560 73.023 1.00 20.47 212 SER B N 1
ATOM 4129 C CA . SER B 1 225 ? 3.900 24.842 73.083 1.00 20.11 212 SER B CA 1
ATOM 4130 C C . SER B 1 225 ? 2.944 24.886 74.301 1.00 17.90 212 SER B C 1
ATOM 4131 O O . SER B 1 225 ? 2.697 25.928 74.831 1.00 20.87 212 SER B O 1
ATOM 4134 N N . SER B 1 226 ? 2.477 23.724 74.746 1.00 18.90 213 SER B N 1
ATOM 4135 C CA . SER B 1 226 ? 1.687 23.565 75.970 1.00 21.87 213 SER B CA 1
ATOM 4136 C C . SER B 1 226 ? 2.494 23.941 77.199 1.00 21.02 213 SER B C 1
ATOM 4137 O O . SER B 1 226 ? 1.973 24.464 78.177 1.00 19.32 213 SER B O 1
ATOM 4140 N N . ARG B 1 227 ? 3.797 23.687 77.139 1.00 18.68 214 ARG B N 1
ATOM 4141 C CA . ARG B 1 227 ? 4.677 23.841 78.297 1.00 18.86 214 ARG B CA 1
ATOM 4142 C C . ARG B 1 227 ? 5.424 25.165 78.348 1.00 17.44 214 ARG B C 1
ATOM 4143 O O . ARG B 1 227 ? 6.246 25.373 79.228 1.00 18.74 214 ARG B O 1
ATOM 4146 N N . SER B 1 228 ? 5.172 26.035 77.377 1.00 18.14 215 SER B N 1
ATOM 4147 C CA . SER B 1 228 ? 5.868 27.315 77.266 1.00 15.80 215 SER B CA 1
ATOM 4148 C C . SER B 1 228 ? 4.866 28.470 77.051 1.00 19.05 215 SER B C 1
ATOM 4149 O O . SER B 1 228 ? 3.696 28.245 76.732 1.00 16.74 215 SER B O 1
ATOM 4152 N N . HIS B 1 229 ? 5.360 29.692 77.251 1.00 15.63 216 HIS B N 1
ATOM 4153 C CA . HIS B 1 229 ? 4.609 30.956 77.009 1.00 13.56 216 HIS B CA 1
ATOM 4154 C C . HIS B 1 229 ? 5.180 31.653 75.768 1.00 14.91 216 HIS B C 1
ATOM 4155 O O . HIS B 1 229 ? 6.377 31.719 75.603 1.00 16.82 216 HIS B O 1
ATOM 4162 N N . ALA B 1 230 ? 4.315 32.106 74.872 1.00 12.58 217 ALA B N 1
ATOM 4163 C CA . ALA B 1 230 ? 4.727 32.827 73.666 1.00 13.00 217 ALA B CA 1
ATOM 4164 C C . ALA B 1 230 ? 4.180 34.242 73.799 1.00 15.26 217 ALA B C 1
ATOM 4165 O O . ALA B 1 230 ? 2.984 34.414 74.045 1.00 17.88 217 ALA B O 1
ATOM 4167 N N . ILE B 1 231 ? 5.025 35.235 73.578 1.00 16.14 218 ILE B N 1
ATOM 4168 C CA . ILE B 1 231 ? 4.645 36.628 73.706 1.00 14.94 218 ILE B CA 1
ATOM 4169 C C . ILE B 1 231 ? 5.025 37.377 72.431 1.00 15.13 218 ILE B C 1
ATOM 4170 O O . ILE B 1 231 ? 6.205 37.471 72.107 1.00 15.73 218 ILE B O 1
ATOM 4175 N N . PHE B 1 232 ? 4.010 37.844 71.702 1.00 16.28 219 PHE B N 1
ATOM 4176 C CA . PHE B 1 232 ? 4.222 38.606 70.486 1.00 14.26 219 PHE B CA 1
ATOM 4177 C C . PHE B 1 232 ? 4.018 40.066 70.883 1.00 13.14 219 PHE B C 1
ATOM 4178 O O . PHE B 1 232 ? 2.944 40.415 71.440 1.00 16.52 219 PHE B O 1
ATOM 4186 N N . VAL B 1 233 ? 4.994 40.906 70.571 1.00 14.00 220 VAL B N 1
ATOM 4187 C CA . VAL B 1 233 ? 5.009 42.294 71.086 1.00 15.42 220 VAL B CA 1
ATOM 4188 C C . VAL B 1 233 ? 5.011 43.280 69.912 1.00 17.26 220 VAL B C 1
ATOM 4189 O O . VAL B 1 233 ? 5.939 43.268 69.097 1.00 19.42 220 VAL B O 1
ATOM 4193 N N . ILE B 1 234 ? 3.964 44.100 69.826 1.00 15.74 221 ILE B N 1
ATOM 4194 C CA . ILE B 1 234 ? 3.845 45.101 68.769 1.00 14.39 221 ILE B CA 1
ATOM 4195 C C . ILE B 1 234 ? 4.051 46.458 69.468 1.00 15.55 221 ILE B C 1
ATOM 4196 O O . ILE B 1 234 ? 3.257 46.861 70.310 1.00 16.70 221 ILE B O 1
ATOM 4201 N N . THR B 1 235 ? 5.129 47.135 69.086 1.00 16.17 222 THR B N 1
ATOM 4202 C CA . THR B 1 235 ? 5.408 48.460 69.578 1.00 17.85 222 THR B CA 1
ATOM 4203 C C . THR B 1 235 ? 4.984 49.474 68.507 1.00 16.65 222 THR B C 1
ATOM 4204 O O . THR B 1 235 ? 5.390 49.360 67.341 1.00 16.76 222 THR B O 1
ATOM 4208 N N . ILE B 1 236 ? 4.136 50.413 68.899 1.00 17.88 223 ILE B N 1
ATOM 4209 C CA . ILE B 1 236 ? 3.553 51.364 67.953 1.00 18.16 223 ILE B CA 1
ATOM 4210 C C . ILE B 1 236 ? 3.943 52.763 68.411 1.00 19.61 223 ILE B C 1
ATOM 4211 O O . ILE B 1 236 ? 3.512 53.218 69.490 1.00 17.75 223 ILE B O 1
ATOM 4216 N N . GLU B 1 237 ? 4.760 53.425 67.590 1.00 23.67 224 GLU B N 1
ATOM 4217 C CA . GLU B 1 237 ? 5.129 54.811 67.836 1.00 22.62 224 GLU B CA 1
ATOM 4218 C C . GLU B 1 237 ? 4.304 55.703 66.930 1.00 21.41 224 GLU B C 1
ATOM 4219 O O . GLU B 1 237 ? 4.040 55.342 65.785 1.00 20.81 224 GLU B O 1
ATOM 4225 N N . CYS B 1 238 ? 3.935 56.878 67.436 1.00 22.75 225 CYS B N 1
ATOM 4226 C CA . CYS B 1 238 ? 3.194 57.855 66.652 1.00 23.12 225 CYS B CA 1
ATOM 4227 C C . CYS B 1 238 ? 3.744 59.257 66.947 1.00 23.89 225 CYS B C 1
ATOM 4228 O O . CYS B 1 238 ? 3.940 59.618 68.105 1.00 22.80 225 CYS B O 1
ATOM 4231 N N . SER B 1 239 ? 4.024 59.993 65.880 1.00 26.96 226 SER B N 1
ATOM 4232 C CA . SER B 1 239 ? 4.530 61.358 65.928 1.00 28.97 226 SER B CA 1
ATOM 4233 C C . SER B 1 239 ? 3.496 62.276 65.215 1.00 28.27 226 SER B C 1
ATOM 4234 O O . SER B 1 239 ? 3.090 62.022 64.055 1.00 24.29 226 SER B O 1
ATOM 4237 N N . GLU B 1 240 ? 3.042 63.302 65.922 1.00 29.60 227 GLU B N 1
ATOM 4238 C CA . GLU B 1 240 ? 2.103 64.254 65.359 1.00 35.03 227 GLU B CA 1
ATOM 4239 C C . GLU B 1 240 ? 2.319 65.662 65.922 1.00 33.51 227 GLU B C 1
ATOM 4240 O O . GLU B 1 240 ? 2.550 65.840 67.131 1.00 31.76 227 GLU B O 1
ATOM 4246 N N . VAL B 1 241 ? 2.220 66.657 65.032 1.00 30.38 228 VAL B N 1
ATOM 4247 C CA . VAL B 1 241 ? 2.267 68.063 65.453 1.00 29.11 228 VAL B CA 1
ATOM 4248 C C . VAL B 1 241 ? 0.962 68.423 66.168 1.00 27.55 228 VAL B C 1
ATOM 4249 O O . VAL B 1 241 ? -0.114 68.272 65.615 1.00 28.63 228 VAL B O 1
ATOM 4253 N N . GLY B 1 242 ? 1.067 68.873 67.414 1.00 27.67 229 GLY B N 1
ATOM 4254 C CA . GLY B 1 242 ? -0.095 69.189 68.207 1.00 28.15 229 GLY B CA 1
ATOM 4255 C C . GLY B 1 242 ? -0.559 70.606 67.968 1.00 28.60 229 GLY B C 1
ATOM 4256 O O . GLY B 1 242 ? 0.036 71.347 67.177 1.00 26.32 229 GLY B O 1
ATOM 4257 N N . LEU B 1 243 ? -1.594 71.014 68.679 1.00 27.96 230 LEU B N 1
ATOM 4258 C CA . LEU B 1 243 ? -2.144 72.370 68.498 1.00 28.86 230 LEU B CA 1
ATOM 4259 C C . LEU B 1 243 ? -1.170 73.445 69.024 1.00 26.46 230 LEU B C 1
ATOM 4260 O O . LEU B 1 243 ? -1.280 74.623 68.673 1.00 26.15 230 LEU B O 1
ATOM 4265 N N . ASP B 1 244 ? -0.197 73.008 69.828 1.00 26.15 231 ASP B N 1
ATOM 4266 C CA . ASP B 1 244 ? 0.912 73.850 70.320 1.00 29.29 231 ASP B CA 1
ATOM 4267 C C . ASP B 1 244 ? 2.117 73.889 69.364 1.00 27.26 231 ASP B C 1
ATOM 4268 O O . ASP B 1 244 ? 3.152 74.487 69.685 1.00 29.33 231 ASP B O 1
ATOM 4273 N N . GLY B 1 245 ? 1.991 73.246 68.194 1.00 23.69 232 GLY B N 1
ATOM 4274 C CA . GLY B 1 245 ? 3.033 73.256 67.178 1.00 27.53 232 GLY B CA 1
ATOM 4275 C C . GLY B 1 245 ? 4.282 72.436 67.478 1.00 30.42 232 GLY B C 1
ATOM 4276 O O . GLY B 1 245 ? 5.230 72.431 66.686 1.00 29.68 232 GLY B O 1
ATOM 4277 N N . GLU B 1 246 ? 4.273 71.733 68.611 1.00 29.75 233 GLU B N 1
ATOM 4278 C CA . GLU B 1 246 ? 5.386 70.892 69.012 1.00 31.00 233 GLU B CA 1
ATOM 4279 C C . GLU B 1 246 ? 5.170 69.470 68.462 1.00 29.68 233 GLU B C 1
ATOM 4280 O O . GLU B 1 246 ? 4.033 69.013 68.237 1.00 26.82 233 GLU B O 1
ATOM 4282 N N . ASN B 1 247 ? 6.270 68.796 68.206 1.00 29.37 234 ASN B N 1
ATOM 4283 C CA . ASN B 1 247 ? 6.202 67.440 67.702 1.00 33.86 234 ASN B CA 1
ATOM 4284 C C . ASN B 1 247 ? 6.083 66.501 68.898 1.00 31.42 234 ASN B C 1
ATOM 4285 O O . ASN B 1 247 ? 7.007 66.388 69.693 1.00 37.71 234 ASN B O 1
ATOM 4290 N N . HIS B 1 248 ? 4.911 65.901 69.051 1.00 29.08 235 HIS B N 1
ATOM 4291 C CA . HIS B 1 248 ? 4.622 65.009 70.170 1.00 29.05 235 HIS B CA 1
ATOM 4292 C C . HIS B 1 248 ? 4.736 63.559 69.721 1.00 28.26 235 HIS B C 1
ATOM 4293 O O . HIS B 1 248 ? 4.155 63.184 68.703 1.00 26.13 235 HIS B O 1
ATOM 4300 N N . ILE B 1 249 ? 5.468 62.764 70.496 1.00 25.33 236 ILE B N 1
ATOM 4301 C CA . ILE B 1 249 ? 5.612 61.332 70.213 1.00 27.40 236 ILE B CA 1
ATOM 4302 C C . ILE B 1 249 ? 4.991 60.534 71.364 1.00 28.56 236 ILE B C 1
ATOM 4303 O O . ILE B 1 249 ? 5.139 60.879 72.534 1.00 28.05 236 ILE B O 1
ATOM 4308 N N . ARG B 1 250 ? 4.272 59.488 70.996 1.00 26.14 237 ARG B N 1
ATOM 4309 C CA . ARG B 1 250 ? 3.646 58.581 71.956 1.00 25.85 237 ARG B CA 1
ATOM 4310 C C . ARG B 1 250 ? 4.101 57.193 71.559 1.00 23.24 237 ARG B C 1
ATOM 4311 O O . ARG B 1 250 ? 4.297 56.931 70.363 1.00 20.61 237 ARG B O 1
ATOM 4319 N N . VAL B 1 251 ? 4.300 56.314 72.547 1.00 22.57 238 VAL B N 1
ATOM 4320 C CA . VAL B 1 251 ? 4.724 54.972 72.247 1.00 19.33 238 VAL B CA 1
ATOM 4321 C C . VAL B 1 251 ? 3.911 54.009 73.105 1.00 19.73 238 VAL B C 1
ATOM 4322 O O . VAL B 1 251 ? 3.915 54.127 74.337 1.00 21.18 238 VAL B O 1
ATOM 4326 N N . GLY B 1 252 ? 3.209 53.086 72.453 1.00 19.36 239 GLY B N 1
ATOM 4327 C CA . GLY B 1 252 ? 2.464 52.035 73.166 1.00 19.09 239 GLY B CA 1
ATOM 4328 C C . GLY B 1 252 ? 3.003 50.658 72.813 1.00 18.07 239 GLY B C 1
ATOM 4329 O O . GLY B 1 252 ? 3.377 50.411 71.667 1.00 20.75 239 GLY B O 1
ATOM 4330 N N . LYS B 1 253 ? 3.039 49.772 73.803 1.00 17.65 240 LYS B N 1
ATOM 4331 C CA . LYS B 1 253 ? 3.446 48.387 73.597 1.00 20.23 240 LYS B CA 1
ATOM 4332 C C . LYS B 1 253 ? 2.219 47.475 73.813 1.00 20.20 240 LYS B C 1
ATOM 4333 O O . LYS B 1 253 ? 1.565 47.525 74.882 1.00 18.37 240 LYS B O 1
ATOM 4339 N N . LEU B 1 254 ? 1.948 46.648 72.786 1.00 18.65 241 LEU B N 1
ATOM 4340 C CA . LEU B 1 254 ? 0.861 45.692 72.773 1.00 17.38 241 LEU B CA 1
ATOM 4341 C C . LEU B 1 254 ? 1.498 44.320 72.927 1.00 17.78 241 LEU B C 1
ATOM 4342 O O . LEU B 1 254 ? 2.180 43.844 72.039 1.00 16.14 241 LEU B O 1
ATOM 4347 N N . ASN B 1 255 ? 1.350 43.756 74.103 1.00 14.18 242 ASN B N 1
ATOM 4348 C CA . ASN B 1 255 ? 1.787 42.390 74.393 1.00 14.11 242 ASN B CA 1
ATOM 4349 C C . ASN B 1 255 ? 0.650 41.431 74.162 1.00 13.31 242 ASN B C 1
ATOM 4350 O O . ASN B 1 255 ? -0.420 41.520 74.813 1.00 16.39 242 ASN B O 1
ATOM 4355 N N . LEU B 1 256 ? 0.896 40.469 73.292 1.00 15.04 243 LEU B N 1
ATOM 4356 C CA . LEU B 1 256 ? -0.118 39.489 72.931 1.00 15.18 243 LEU B CA 1
ATOM 4357 C C . LEU B 1 256 ? 0.425 38.138 73.385 1.00 15.11 243 LEU B C 1
ATOM 4358 O O . LEU B 1 256 ? 1.369 37.641 72.793 1.00 15.92 243 LEU B O 1
ATOM 4363 N N . VAL B 1 257 ? -0.183 37.584 74.431 1.00 15.70 244 VAL B N 1
ATOM 4364 C CA . VAL B 1 257 ? 0.390 36.466 75.188 1.00 16.06 244 VAL B CA 1
ATOM 4365 C C . VAL B 1 257 ? -0.478 35.204 75.095 1.00 16.24 244 VAL B C 1
ATOM 4366 O O . VAL B 1 257 ? -1.669 35.253 75.387 1.00 15.01 244 VAL B O 1
ATOM 4370 N N . ASP B 1 258 ? 0.139 34.088 74.698 1.00 12.53 245 ASP B N 1
ATOM 4371 C CA . ASP B 1 258 ? -0.512 32.766 74.619 1.00 14.54 245 ASP B CA 1
ATOM 4372 C C . ASP B 1 258 ? 0.224 31.931 75.706 1.00 14.20 245 ASP B C 1
ATOM 4373 O O . ASP B 1 258 ? 1.375 31.524 75.539 1.00 15.69 245 ASP B O 1
ATOM 4378 N N . LEU B 1 259 ? -0.430 31.756 76.838 1.00 12.71 246 LEU B N 1
ATOM 4379 C CA . LEU B 1 259 ? 0.205 31.180 78.046 1.00 14.16 246 LEU B CA 1
ATOM 4380 C C . LEU B 1 259 ? 0.392 29.668 77.908 1.00 15.99 246 LEU B C 1
ATOM 4381 O O . LEU B 1 259 ? -0.286 29.031 77.122 1.00 13.28 246 LEU B O 1
ATOM 4386 N N . ALA B 1 260 ? 1.294 29.104 78.699 1.00 14.03 247 ALA B N 1
ATOM 4387 C CA . ALA B 1 260 ? 1.355 27.638 78.898 1.00 16.13 247 ALA B CA 1
ATOM 4388 C C . ALA B 1 260 ? 0.034 27.125 79.486 1.00 16.65 247 ALA B C 1
ATOM 4389 O O . ALA B 1 260 ? -0.703 27.869 80.158 1.00 16.04 247 ALA B O 1
ATOM 4391 N N . GLY B 1 261 ? -0.241 25.835 79.271 1.00 14.81 248 GLY B N 1
ATOM 4392 C CA . GLY B 1 261 ? -1.449 25.210 79.800 1.00 14.88 248 GLY B CA 1
ATOM 4393 C C . GLY B 1 261 ? -1.641 25.288 81.303 1.00 14.19 248 GLY B C 1
ATOM 4394 O O . GLY B 1 261 ? -0.727 24.985 82.080 1.00 15.99 248 GLY B O 1
ATOM 4395 N N . SER B 1 262 ? -2.818 25.712 81.711 1.00 15.58 249 SER B N 1
ATOM 4396 C CA . SER B 1 262 ? -3.100 26.029 83.132 1.00 18.48 249 SER B CA 1
ATOM 4397 C C . SER B 1 262 ? -3.086 24.800 84.062 1.00 17.32 249 SER B C 1
ATOM 4398 O O . SER B 1 262 ? -3.029 24.957 85.316 1.00 19.43 249 SER B O 1
ATOM 4401 N N . GLU B 1 263 ? -3.126 23.608 83.463 1.00 17.32 250 GLU B N 1
ATOM 4402 C CA . GLU B 1 263 ? -3.065 22.341 84.225 1.00 17.20 250 GLU B CA 1
ATOM 4403 C C . GLU B 1 263 ? -1.649 22.169 84.820 1.00 18.36 250 GLU B C 1
ATOM 4404 O O . GLU B 1 263 ? -1.419 21.339 85.690 1.00 19.12 250 GLU B O 1
ATOM 4410 N N . ARG B 1 264 ? -0.703 22.979 84.331 1.00 16.60 251 ARG B N 1
ATOM 4411 C CA . ARG B 1 264 ? 0.713 22.811 84.714 1.00 19.80 251 ARG B CA 1
ATOM 4412 C C . ARG B 1 264 ? 1.018 23.668 85.999 1.00 21.99 251 ARG B C 1
ATOM 4413 O O . ARG B 1 264 ? 1.893 24.537 86.045 1.00 20.79 251 ARG B O 1
ATOM 4421 N N . GLN B 1 265 ? 0.254 23.363 87.048 1.00 26.00 252 GLN B N 1
ATOM 4422 C CA . GLN B 1 265 ? 0.333 24.039 88.353 1.00 26.23 252 GLN B CA 1
ATOM 4423 C C . GLN B 1 265 ? -0.022 23.042 89.459 1.00 28.83 252 GLN B C 1
ATOM 4424 O O . GLN B 1 265 ? -0.623 22.002 89.151 1.00 28.29 252 GLN B O 1
ATOM 4430 N N . ALA B 1 278 ? 7.899 17.427 90.172 1.00 36.07 265 ALA B N 1
ATOM 4431 C CA . ALA B 1 278 ? 7.920 18.841 90.539 1.00 33.02 265 ALA B CA 1
ATOM 4432 C C . ALA B 1 278 ? 7.947 19.706 89.267 1.00 32.30 265 ALA B C 1
ATOM 4433 O O . ALA B 1 278 ? 7.194 20.672 89.155 1.00 31.83 265 ALA B O 1
ATOM 4435 N N . THR B 1 279 ? 8.830 19.324 88.343 1.00 31.83 266 THR B N 1
ATOM 4436 C CA . THR B 1 279 ? 9.054 19.989 87.043 1.00 32.69 266 THR B CA 1
ATOM 4437 C C . THR B 1 279 ? 7.786 20.226 86.212 1.00 34.13 266 THR B C 1
ATOM 4438 O O . THR B 1 279 ? 7.781 21.085 85.323 1.00 31.82 266 THR B O 1
ATOM 4440 N N . LYS B 1 280 ? 6.735 19.453 86.500 1.00 33.83 267 LYS B N 1
ATOM 4441 C CA . LYS B 1 280 ? 5.391 19.707 85.965 1.00 38.01 267 LYS B CA 1
ATOM 4442 C C . LYS B 1 280 ? 4.854 21.109 86.312 1.00 31.69 267 LYS B C 1
ATOM 4443 O O . LYS B 1 280 ? 4.086 21.678 85.531 1.00 34.82 267 LYS B O 1
ATOM 4449 N N . ILE B 1 281 ? 5.240 21.670 87.465 1.00 24.44 268 ILE B N 1
ATOM 4450 C CA . ILE B 1 281 ? 4.765 23.022 87.821 1.00 23.24 268 ILE B CA 1
ATOM 4451 C C . ILE B 1 281 ? 5.497 24.064 86.987 1.00 22.09 268 ILE B C 1
ATOM 4452 O O . ILE B 1 281 ? 6.719 24.203 87.072 1.00 18.13 268 ILE B O 1
ATOM 4457 N N . ASN B 1 282 ? 4.745 24.787 86.169 1.00 17.51 269 ASN B N 1
ATOM 4458 C CA . ASN B 1 282 ? 5.302 25.910 85.413 1.00 18.80 269 ASN B CA 1
ATOM 4459 C C . ASN B 1 282 ? 5.467 27.142 86.321 1.00 18.34 269 ASN B C 1
ATOM 4460 O O . ASN B 1 282 ? 4.481 27.694 86.825 1.00 16.79 269 ASN B O 1
ATOM 4465 N N . LEU B 1 283 ? 6.716 27.586 86.510 1.00 17.19 270 LEU B N 1
ATOM 4466 C CA . LEU B 1 283 ? 7.027 28.602 87.517 1.00 18.70 270 LEU B CA 1
ATOM 4467 C C . LEU B 1 283 ? 6.479 29.971 87.158 1.00 16.65 270 LEU B C 1
ATOM 4468 O O . LEU B 1 283 ? 6.147 30.773 88.039 1.00 16.59 270 LEU B O 1
ATOM 4473 N N . SER B 1 284 ? 6.331 30.236 85.860 1.00 15.48 271 SER B N 1
ATOM 4474 C CA . SER B 1 284 ? 5.756 31.518 85.417 1.00 16.09 271 SER B CA 1
ATOM 4475 C C . SER B 1 284 ? 4.229 31.505 85.608 1.00 15.70 271 SER B C 1
ATOM 4476 O O . SER B 1 284 ? 3.641 32.489 86.029 1.00 16.09 271 SER B O 1
ATOM 4479 N N . LEU B 1 285 ? 3.585 30.379 85.353 1.00 14.30 272 LEU B N 1
ATOM 4480 C CA . LEU B 1 285 ? 2.144 30.211 85.700 1.00 15.66 272 LEU B CA 1
ATOM 4481 C C . LEU B 1 285 ? 1.878 30.323 87.190 1.00 19.84 272 LEU B C 1
ATOM 4482 O O . LEU B 1 285 ? 0.987 31.030 87.613 1.00 19.19 272 LEU B O 1
ATOM 4487 N N . SER B 1 286 ? 2.663 29.613 87.991 1.00 19.87 273 SER B N 1
ATOM 4488 C CA . SER B 1 286 ? 2.550 29.689 89.455 1.00 19.97 273 SER B CA 1
ATOM 4489 C C . SER B 1 286 ? 2.759 31.096 90.004 1.00 18.01 273 SER B C 1
ATOM 4490 O O . SER B 1 286 ? 1.958 31.557 90.844 1.00 15.74 273 SER B O 1
ATOM 44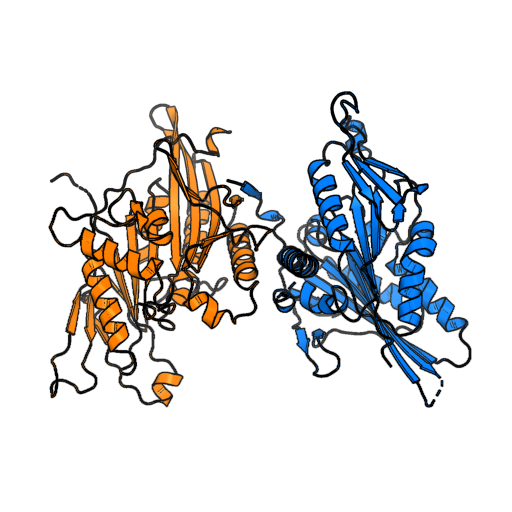93 N N . ALA B 1 287 ? 3.769 31.808 89.488 1.00 17.59 274 ALA B N 1
ATOM 4494 C CA . ALA B 1 287 ? 4.008 33.191 89.875 1.00 18.69 274 ALA B CA 1
ATOM 4495 C C . ALA B 1 287 ? 2.826 34.079 89.440 1.00 19.36 274 ALA B C 1
ATOM 4496 O O . ALA B 1 287 ? 2.368 34.945 90.218 1.00 17.73 274 ALA B O 1
ATOM 4498 N N . LEU B 1 288 ? 2.326 33.864 88.221 1.00 17.57 275 LEU B N 1
ATOM 4499 C CA . LEU B 1 288 ? 1.151 34.622 87.750 1.00 18.47 275 LEU B CA 1
ATOM 4500 C C . LEU B 1 288 ? -0.035 34.462 88.723 1.00 17.37 275 LEU B C 1
ATOM 4501 O O . LEU B 1 288 ? -0.657 35.441 89.095 1.00 18.50 275 LEU B O 1
ATOM 4506 N N . GLY B 1 289 ? -0.329 33.234 89.128 1.00 18.70 276 GLY B N 1
ATOM 4507 C CA . GLY B 1 289 ? -1.414 32.990 90.116 1.00 20.50 276 GLY B CA 1
ATOM 4508 C C . GLY B 1 289 ? -1.203 33.729 91.438 1.00 19.33 276 GLY B C 1
ATOM 4509 O O . GLY B 1 289 ? -2.121 34.326 91.974 1.00 19.68 276 GLY B O 1
ATOM 4510 N N . ASN B 1 290 ? 0.018 33.681 91.984 1.00 19.19 277 ASN B N 1
ATOM 4511 C CA . ASN B 1 290 ? 0.323 34.332 93.256 1.00 20.27 277 ASN B CA 1
ATOM 4512 C C . ASN B 1 290 ? 0.253 35.868 93.181 1.00 20.78 277 ASN B C 1
ATOM 4513 O O . ASN B 1 290 ? -0.205 36.517 94.105 1.00 20.60 277 ASN B O 1
ATOM 4518 N N . VAL B 1 291 ? 0.714 36.414 92.064 1.00 18.14 278 VAL B N 1
ATOM 4519 C CA . VAL B 1 291 ? 0.613 37.841 91.740 1.00 17.71 278 VAL B CA 1
ATOM 4520 C C . VAL B 1 291 ? -0.869 38.256 91.702 1.00 17.12 278 VAL B C 1
ATOM 4521 O O . VAL B 1 291 ? -1.228 39.170 92.436 1.00 20.14 278 VAL B O 1
ATOM 4525 N N . ILE B 1 292 ? -1.698 37.578 90.894 1.00 18.35 279 ILE B N 1
ATOM 4526 C CA . ILE B 1 292 ? -3.157 37.849 90.782 1.00 18.76 279 ILE B CA 1
ATOM 4527 C C . ILE B 1 292 ? -3.798 37.846 92.197 1.00 22.94 279 ILE B C 1
ATOM 4528 O O . ILE B 1 292 ? -4.520 38.774 92.591 1.00 21.26 279 ILE B O 1
ATOM 4533 N N . SER B 1 293 ? -3.503 36.798 92.955 1.00 21.14 280 SER B N 1
ATOM 4534 C CA . SER B 1 293 ? -4.093 36.600 94.273 1.00 23.32 280 SER B CA 1
ATOM 4535 C C . SER B 1 293 ? -3.679 37.702 95.271 1.00 22.79 280 SER B C 1
ATOM 4536 O O . SER B 1 293 ? -4.505 38.283 95.964 1.00 25.13 280 SER B O 1
ATOM 4539 N N . ALA B 1 294 ? -2.414 38.045 95.255 1.00 19.99 281 ALA B N 1
ATOM 4540 C CA . ALA B 1 294 ? -1.875 39.086 96.114 1.00 23.43 281 ALA B CA 1
ATOM 4541 C C . ALA B 1 294 ? -2.453 40.472 95.763 1.00 21.69 281 ALA B C 1
ATOM 4542 O O . ALA B 1 294 ? -2.768 41.268 96.647 1.00 20.68 281 ALA B O 1
ATOM 4544 N N . LEU B 1 295 ? -2.637 40.725 94.467 1.00 21.18 282 LEU B N 1
ATOM 4545 C CA . LEU B 1 295 ? -3.174 42.012 93.982 1.00 19.77 282 LEU B CA 1
ATOM 4546 C C . LEU B 1 295 ? -4.630 42.244 94.416 1.00 20.92 282 LEU B C 1
ATOM 4547 O O . LEU B 1 295 ? -5.061 43.371 94.476 1.00 22.97 282 LEU B O 1
ATOM 4552 N N . VAL B 1 296 ? -5.365 41.177 94.730 1.00 17.68 283 VAL B N 1
ATOM 4553 C CA . VAL B 1 296 ? -6.793 41.291 94.992 1.00 22.07 283 VAL B CA 1
ATOM 4554 C C . VAL B 1 296 ? -7.222 40.840 96.393 1.00 26.89 283 VAL B C 1
ATOM 4555 O O . VAL B 1 296 ? -8.431 40.735 96.681 1.00 25.27 283 VAL B O 1
ATOM 4559 N N . ASP B 1 297 ? -6.261 40.589 97.275 1.00 29.47 284 ASP B N 1
ATOM 4560 C CA . ASP B 1 297 ? -6.601 40.089 98.615 1.00 34.57 284 ASP B CA 1
ATOM 4561 C C . ASP B 1 297 ? -7.103 41.182 99.576 1.00 38.50 284 ASP B C 1
ATOM 4562 O O . ASP B 1 297 ? -7.556 40.877 100.686 1.00 39.54 284 ASP B O 1
ATOM 4567 N N . GLY B 1 298 ? -7.012 42.446 99.152 1.00 40.68 285 GLY B N 1
ATOM 4568 C CA . GLY B 1 298 ? -7.585 43.557 99.911 1.00 44.38 285 GLY B CA 1
ATOM 4569 C C . GLY B 1 298 ? -6.678 44.035 101.026 1.00 45.58 285 GLY B C 1
ATOM 4570 O O . GLY B 1 298 ? -7.098 44.818 101.890 1.00 45.77 285 GLY B O 1
ATOM 4571 N N . LYS B 1 299 ? -5.429 43.571 100.998 1.00 47.38 286 LYS B N 1
ATOM 4572 C CA . LYS B 1 299 ? -4.455 43.852 102.050 1.00 46.83 286 LYS B CA 1
ATOM 4573 C C . LYS B 1 299 ? -3.225 44.492 101.416 1.00 47.14 286 LYS B C 1
ATOM 4574 O O . LYS B 1 299 ? -3.034 44.414 100.196 1.00 44.60 286 LYS B O 1
ATOM 4578 N N . SER B 1 300 ? -2.410 45.162 102.222 1.00 47.66 287 SER B N 1
ATOM 4579 C CA . SER B 1 300 ? -1.105 45.609 101.753 1.00 48.25 287 SER B CA 1
ATOM 4580 C C . SER B 1 300 ? -0.225 44.370 101.821 1.00 46.72 287 SER B C 1
ATOM 4581 O O . SER B 1 300 ? 0.350 44.044 102.871 1.00 47.06 287 SER B O 1
ATOM 4584 N N . THR B 1 301 ? -0.174 43.662 100.697 1.00 40.98 288 THR B N 1
ATOM 4585 C CA . THR B 1 301 ? 0.492 42.386 100.597 1.00 38.65 288 THR B CA 1
ATOM 4586 C C . THR B 1 301 ? 1.654 42.570 99.611 1.00 34.40 288 THR B C 1
ATOM 4587 O O . THR B 1 301 ? 1.574 43.382 98.673 1.00 33.13 288 THR B O 1
ATOM 4591 N N . HIS B 1 302 ? 2.745 41.858 99.856 1.00 28.01 289 HIS B N 1
ATOM 4592 C CA . HIS B 1 302 ? 3.845 41.782 98.911 1.00 26.76 289 HIS B CA 1
ATOM 4593 C C . HIS B 1 302 ? 3.318 41.197 97.566 1.00 21.53 289 HIS B C 1
ATOM 4594 O O . HIS B 1 302 ? 2.652 40.164 97.542 1.00 22.66 289 HIS B O 1
ATOM 4601 N N . ILE B 1 303 ? 3.617 41.874 96.467 1.00 22.68 290 ILE B N 1
ATOM 4602 C CA . ILE B 1 303 ? 3.257 41.373 95.110 1.00 20.08 290 ILE B CA 1
ATOM 4603 C C . ILE B 1 303 ? 4.515 40.798 94.482 1.00 20.09 290 ILE B C 1
ATOM 4604 O O . ILE B 1 303 ? 5.425 41.526 94.154 1.00 20.14 290 ILE B O 1
ATOM 4609 N N . PRO B 1 304 ? 4.577 39.468 94.325 1.00 20.11 291 PRO B N 1
ATOM 4610 C CA . PRO B 1 304 ? 5.807 38.791 93.947 1.00 22.84 291 PRO B CA 1
ATOM 4611 C C . PRO B 1 304 ? 6.120 38.793 92.431 1.00 19.82 291 PRO B C 1
ATOM 4612 O O . PRO B 1 304 ? 6.338 37.722 91.860 1.00 17.62 291 PRO B O 1
ATOM 4616 N N . TYR B 1 305 ? 6.209 39.977 91.821 1.00 20.65 292 TYR B N 1
ATOM 4617 C CA . TYR B 1 305 ? 6.552 40.086 90.382 1.00 22.22 292 TYR B CA 1
ATOM 4618 C C . TYR B 1 305 ? 7.879 39.398 90.011 1.00 19.56 292 TYR B C 1
ATOM 4619 O O . TYR B 1 305 ? 7.996 38.764 88.958 1.00 20.07 292 TYR B O 1
ATOM 4628 N N . ARG B 1 306 ? 8.891 39.519 90.873 1.00 19.11 293 ARG B N 1
ATOM 4629 C CA . ARG B 1 306 ? 10.203 38.996 90.574 1.00 19.42 293 ARG B CA 1
ATOM 4630 C C . ARG B 1 306 ? 10.294 37.477 90.575 1.00 19.46 293 ARG B C 1
ATOM 4631 O O . ARG B 1 306 ? 11.345 36.963 90.210 1.00 22.60 293 ARG B O 1
ATOM 4633 N N . ASP B 1 307 ? 9.241 36.778 90.996 1.00 17.82 294 ASP B N 1
ATOM 4634 C CA . ASP B 1 307 ? 9.294 35.306 91.140 1.00 21.34 294 ASP B CA 1
ATOM 4635 C C . ASP B 1 307 ? 9.285 34.526 89.806 1.00 22.39 294 ASP B C 1
ATOM 4636 O O . ASP B 1 307 ? 9.369 33.280 89.802 1.00 20.80 294 ASP B O 1
ATOM 4641 N N . SER B 1 308 ? 9.116 35.235 88.688 1.00 21.80 295 SER B N 1
ATOM 4642 C CA . SER B 1 308 ? 9.205 34.608 87.341 1.00 21.32 295 SER B CA 1
ATOM 4643 C C . SER B 1 308 ? 9.521 35.636 86.284 1.00 18.23 295 SER B C 1
ATOM 4644 O O . SER B 1 308 ? 9.249 36.809 86.451 1.00 17.56 295 SER B O 1
ATOM 4647 N N . LYS B 1 309 ? 10.052 35.147 85.166 1.00 20.18 296 LYS B N 1
ATOM 4648 C CA . LYS B 1 309 ? 10.250 35.948 83.950 1.00 20.82 296 LYS B CA 1
ATOM 4649 C C . LYS B 1 309 ? 8.911 36.511 83.437 1.00 19.66 296 LYS B C 1
ATOM 4650 O O . LYS B 1 309 ? 8.824 37.696 83.092 1.00 19.51 296 LYS B O 1
ATOM 4656 N N . LEU B 1 310 ? 7.871 35.685 83.414 1.00 15.91 297 LEU B N 1
ATOM 4657 C CA . LEU B 1 310 ? 6.567 36.141 82.915 1.00 15.54 297 LEU B CA 1
ATOM 4658 C C . LEU B 1 310 ? 6.013 37.325 83.734 1.00 19.17 297 LEU B C 1
ATOM 4659 O O . LEU B 1 310 ? 5.630 38.357 83.203 1.00 17.71 297 LEU B O 1
ATOM 4664 N N . THR B 1 311 ? 6.023 37.190 85.057 1.00 17.31 298 THR B N 1
ATOM 4665 C CA . THR B 1 311 ? 5.428 38.204 85.909 1.00 18.95 298 THR B CA 1
ATOM 4666 C C . THR B 1 311 ? 6.308 39.482 86.001 1.00 18.15 298 THR B C 1
ATOM 4667 O O . THR B 1 311 ? 5.796 40.590 86.200 1.00 17.76 298 THR B O 1
ATOM 4671 N N . ARG B 1 312 ? 7.620 39.333 85.835 1.00 18.87 299 ARG B N 1
ATOM 4672 C CA . ARG B 1 312 ? 8.514 40.471 85.730 1.00 24.81 299 ARG B CA 1
ATOM 4673 C C . ARG B 1 312 ? 8.259 41.213 84.439 1.00 25.28 299 ARG B C 1
ATOM 4674 O O . ARG B 1 312 ? 8.119 42.432 84.441 1.00 23.33 299 ARG B O 1
ATOM 4682 N N . LEU B 1 313 ? 8.197 40.462 83.329 1.00 21.91 300 LEU B N 1
ATOM 4683 C CA . LEU B 1 313 ? 7.971 41.076 82.040 1.00 27.45 300 LEU B CA 1
ATOM 4684 C C . LEU B 1 313 ? 6.592 41.748 81.986 1.00 28.33 300 LEU B C 1
ATOM 4685 O O . LEU B 1 313 ? 6.479 42.885 81.492 1.00 36.30 300 LEU B O 1
ATOM 4690 N N . LEU B 1 314 ? 5.575 41.114 82.562 1.00 23.95 301 LEU B N 1
ATOM 4691 C CA . LEU B 1 314 ? 4.210 41.641 82.535 1.00 27.62 301 LEU B CA 1
ATOM 4692 C C . LEU B 1 314 ? 3.767 42.423 83.814 1.00 18.40 301 LEU B C 1
ATOM 4693 O O . LEU B 1 314 ? 2.609 42.541 84.117 1.00 20.48 301 LEU B O 1
ATOM 4698 N N . GLN B 1 315 ? 4.736 42.907 84.568 1.00 21.58 302 GLN B N 1
ATOM 4699 C CA . GLN B 1 315 ? 4.458 43.592 85.821 1.00 20.94 302 GLN B CA 1
ATOM 4700 C C . GLN B 1 315 ? 3.479 44.772 85.623 1.00 18.14 302 GLN B C 1
ATOM 4701 O O . GLN B 1 315 ? 2.543 44.914 86.384 1.00 20.43 302 GLN B O 1
ATOM 4707 N N . ASP B 1 316 ? 3.694 45.591 84.599 1.00 22.42 303 ASP B N 1
ATOM 4708 C CA . ASP B 1 316 ? 2.781 46.735 84.299 1.00 19.57 303 ASP B CA 1
ATOM 4709 C C . ASP B 1 316 ? 1.359 46.289 83.940 1.00 20.15 303 ASP B C 1
ATOM 4710 O O . ASP B 1 316 ? 0.375 46.952 84.293 1.00 20.87 303 ASP B O 1
ATOM 4715 N N . SER B 1 317 ? 1.262 45.145 83.246 1.00 21.94 304 SER B N 1
ATOM 4716 C CA . SER B 1 317 ? -0.037 44.569 82.870 1.00 19.98 304 SER B CA 1
ATOM 4717 C C . SER B 1 317 ? -0.841 44.112 84.084 1.00 17.03 304 SER B C 1
ATOM 4718 O O . SER B 1 317 ? -2.029 43.980 83.991 1.00 21.31 304 SER B O 1
ATOM 4721 N N . LEU B 1 318 ? -0.184 43.878 85.220 1.00 18.88 305 LEU B N 1
ATOM 4722 C CA . LEU B 1 318 ? -0.858 43.363 86.409 1.00 15.10 305 LEU B CA 1
ATOM 4723 C C . LEU B 1 318 ? -0.692 44.322 87.581 1.00 19.63 305 LEU B C 1
ATOM 4724 O O . LEU B 1 318 ? 0.130 44.114 88.462 1.00 19.21 305 LEU B O 1
ATOM 4729 N N . GLY B 1 319 ? -1.494 45.377 87.592 1.00 22.84 306 GLY B N 1
ATOM 4730 C CA . GLY B 1 319 ? -1.427 46.386 88.660 1.00 23.17 306 GLY B CA 1
ATOM 4731 C C . GLY B 1 319 ? -0.714 47.678 88.302 1.00 24.19 306 GLY B C 1
ATOM 4732 O O . GLY B 1 319 ? -0.562 48.538 89.152 1.00 22.24 306 GLY B O 1
ATOM 4733 N N . GLY B 1 320 ? -0.304 47.839 87.047 1.00 21.65 307 GLY B N 1
ATOM 4734 C CA . GLY B 1 320 ? 0.644 48.887 86.670 1.00 19.73 307 GLY B CA 1
ATOM 4735 C C . GLY B 1 320 ? 0.163 49.744 85.514 1.00 18.87 307 GLY B C 1
ATOM 4736 O O . GLY B 1 320 ? -1.060 49.943 85.313 1.00 23.38 307 GLY B O 1
ATOM 4737 N N . ASN B 1 321 ? 1.121 50.239 84.759 1.00 21.52 308 ASN B N 1
ATOM 4738 C CA . ASN B 1 321 ? 0.877 51.186 83.684 1.00 22.77 308 ASN B CA 1
ATOM 4739 C C . ASN B 1 321 ? 0.506 50.497 82.359 1.00 18.98 308 ASN B C 1
ATOM 4740 O O . ASN B 1 321 ? 1.292 50.509 81.398 1.00 19.39 308 ASN B O 1
ATOM 4745 N N . ALA B 1 322 ? -0.700 49.935 82.305 1.00 20.39 309 ALA B N 1
ATOM 4746 C CA . ALA B 1 322 ? -1.218 49.265 81.102 1.00 20.65 309 ALA B CA 1
ATOM 4747 C C . ALA B 1 322 ? -2.687 48.976 81.257 1.00 19.42 309 ALA B C 1
ATOM 4748 O O . ALA B 1 322 ? -3.215 48.961 82.372 1.00 21.23 309 ALA B O 1
ATOM 4750 N N . LYS B 1 323 ? -3.351 48.790 80.123 1.00 16.49 310 LYS B N 1
ATOM 4751 C CA . LYS B 1 323 ? -4.717 48.249 80.073 1.00 16.30 310 LYS B CA 1
ATOM 4752 C C . LYS B 1 323 ? -4.556 46.786 79.706 1.00 20.62 310 LYS B C 1
ATOM 4753 O O . LYS B 1 323 ? -3.671 46.441 78.938 1.00 17.77 310 LYS B O 1
ATOM 4759 N N . THR B 1 324 ? -5.360 45.929 80.316 1.00 17.33 311 THR B N 1
ATOM 4760 C CA . THR B 1 324 ? -5.150 44.476 80.158 1.00 19.22 311 THR B CA 1
ATOM 4761 C C . THR B 1 324 ? -6.501 43.797 79.960 1.00 18.43 311 THR B C 1
ATOM 4762 O O . THR B 1 324 ? -7.493 44.176 80.592 1.00 15.66 311 THR B O 1
ATOM 4766 N N . VAL B 1 325 ? -6.521 42.781 79.080 1.00 17.34 312 VAL B N 1
ATOM 4767 C CA . VAL B 1 325 ? -7.649 41.928 78.911 1.00 15.99 312 VAL B CA 1
ATOM 4768 C C . VAL B 1 325 ? -7.139 40.502 79.093 1.00 16.61 312 VAL B C 1
ATOM 4769 O O . VAL B 1 325 ? -6.124 40.134 78.498 1.00 17.34 312 VAL B O 1
ATOM 4773 N N . MET B 1 326 ? -7.829 39.742 79.932 1.00 16.49 313 MET B N 1
ATOM 4774 C CA . MET B 1 326 ? -7.588 38.300 80.081 1.00 16.73 313 MET B CA 1
ATOM 4775 C C . MET B 1 326 ? -8.727 37.524 79.440 1.00 15.42 313 MET B C 1
ATOM 4776 O O . MET B 1 326 ? -9.903 37.756 79.743 1.00 16.85 313 MET B O 1
ATOM 4781 N N . VAL B 1 327 ? -8.391 36.627 78.530 1.00 16.14 314 VAL B N 1
ATOM 4782 C CA . VAL B 1 327 ? -9.352 35.676 78.030 1.00 17.40 314 VAL B CA 1
ATOM 4783 C C . VAL B 1 327 ? -9.076 34.363 78.750 1.00 16.16 314 VAL B C 1
ATOM 4784 O O . VAL B 1 327 ? -7.974 33.813 78.665 1.00 17.32 314 VAL B O 1
ATOM 4788 N N . ALA B 1 328 ? -10.063 33.892 79.505 1.00 16.70 315 ALA B N 1
ATOM 4789 C CA . ALA B 1 328 ? -10.024 32.578 80.142 1.00 16.93 315 ALA B CA 1
ATOM 4790 C C . ALA B 1 328 ? -10.745 31.543 79.258 1.00 14.00 315 ALA B C 1
ATOM 4791 O O . ALA B 1 328 ? -11.979 31.590 79.086 1.00 14.61 315 ALA B O 1
ATOM 4793 N N . ASN B 1 329 ? -9.959 30.683 78.636 1.00 16.20 316 ASN B N 1
ATOM 4794 C CA . ASN B 1 329 ? -10.455 29.641 77.723 1.00 14.43 316 ASN B CA 1
ATOM 4795 C C . ASN B 1 329 ? -10.770 28.387 78.547 1.00 14.00 316 ASN B C 1
ATOM 4796 O O . ASN B 1 329 ? -9.943 27.953 79.342 1.00 15.05 316 ASN B O 1
ATOM 4801 N N . VAL B 1 330 ? -11.941 27.832 78.302 1.00 15.78 317 VAL B N 1
ATOM 4802 C CA . VAL B 1 330 ? -12.384 26.603 78.933 1.00 18.38 317 VAL B CA 1
ATOM 4803 C C . VAL B 1 330 ? -13.033 25.710 77.875 1.00 16.70 317 VAL B C 1
ATOM 4804 O O . VAL B 1 330 ? -13.437 26.176 76.783 1.00 17.88 317 VAL B O 1
ATOM 4808 N N . GLY B 1 331 ? -13.089 24.407 78.164 1.00 15.59 318 GLY B N 1
ATOM 4809 C CA . GLY B 1 331 ? -13.887 23.483 77.394 1.00 19.39 318 GLY B CA 1
ATOM 4810 C C . GLY B 1 331 ? -15.083 22.964 78.191 1.00 19.01 318 GLY B C 1
ATOM 4811 O O . GLY B 1 331 ? -15.099 23.062 79.417 1.00 19.90 318 GLY B O 1
ATOM 4812 N N . PRO B 1 332 ? -16.085 22.424 77.478 1.00 18.09 319 PRO B N 1
ATOM 4813 C CA . PRO B 1 332 ? -17.400 22.131 78.067 1.00 20.89 319 PRO B CA 1
ATOM 4814 C C . PRO B 1 332 ? -17.569 20.794 78.767 1.00 18.03 319 PRO B C 1
ATOM 4815 O O . PRO B 1 332 ? -18.578 20.601 79.434 1.00 19.37 319 PRO B O 1
ATOM 4819 N N . ALA B 1 333 ? -16.605 19.883 78.610 1.00 16.54 320 ALA B N 1
ATOM 4820 C CA . ALA B 1 333 ? -16.810 18.467 78.958 1.00 20.26 320 ALA B CA 1
ATOM 4821 C C . ALA B 1 333 ? -16.627 18.167 80.443 1.00 20.06 320 ALA B C 1
ATOM 4822 O O . ALA B 1 333 ? -15.703 18.673 81.097 1.00 20.00 320 ALA B O 1
ATOM 4824 N N . SER B 1 334 ? -17.474 17.265 80.936 1.00 22.76 321 SER B N 1
ATOM 4825 C CA . SER B 1 334 ? -17.390 16.752 82.299 1.00 21.88 321 SER B CA 1
ATOM 4826 C C . SER B 1 334 ? -15.984 16.290 82.733 1.00 21.05 321 SER B C 1
ATOM 4827 O O . SER B 1 334 ? -15.584 16.465 83.908 1.00 19.52 321 SER B O 1
ATOM 4830 N N . TYR B 1 335 ? -15.243 15.699 81.782 1.00 20.33 322 TYR B N 1
ATOM 4831 C CA . TYR B 1 335 ? -13.934 15.111 82.028 1.00 21.31 322 TYR B CA 1
ATOM 4832 C C . TYR B 1 335 ? -12.922 16.147 82.538 1.00 23.96 322 TYR B C 1
ATOM 4833 O O . TYR B 1 335 ? -12.043 15.829 83.340 1.00 25.43 322 TYR B O 1
ATOM 4842 N N . ASN B 1 336 ? -13.099 17.387 82.089 1.00 20.10 323 ASN B N 1
ATOM 4843 C CA . ASN B 1 336 ? -12.181 18.485 82.403 1.00 21.73 323 ASN B CA 1
ATOM 4844 C C . ASN B 1 336 ? -12.702 19.492 83.426 1.00 23.31 323 ASN B C 1
ATOM 4845 O O . ASN B 1 336 ? -12.153 20.599 83.549 1.00 19.44 323 ASN B O 1
ATOM 4850 N N . VAL B 1 337 ? -13.742 19.101 84.166 1.00 22.55 324 VAL B N 1
ATOM 4851 C CA . VAL B 1 337 ? -14.458 20.026 85.031 1.00 23.55 324 VAL B CA 1
ATOM 4852 C C . VAL B 1 337 ? -13.525 20.644 86.079 1.00 21.90 324 VAL B C 1
ATOM 4853 O O . VAL B 1 337 ? -13.635 21.818 86.362 1.00 20.41 324 VAL B O 1
ATOM 4857 N N . GLU B 1 338 ? -12.621 19.841 86.644 1.00 22.96 325 GLU B N 1
ATOM 4858 C CA . GLU B 1 338 ? -11.704 20.299 87.677 1.00 24.25 325 GLU B CA 1
ATOM 4859 C C . GLU B 1 338 ? -10.822 21.429 87.165 1.00 23.30 325 GLU B C 1
ATOM 4860 O O . GLU B 1 338 ? -10.717 22.478 87.824 1.00 24.09 325 GLU B O 1
ATOM 4862 N N . GLU B 1 339 ? -10.210 21.237 85.982 1.00 22.60 326 GLU B N 1
ATOM 4863 C CA . GLU B 1 339 ? -9.346 22.303 85.367 1.00 24.89 326 GLU B CA 1
ATOM 4864 C C . GLU B 1 339 ? -10.134 23.533 84.939 1.00 21.26 326 GLU B C 1
ATOM 4865 O O . GLU B 1 339 ? -9.635 24.698 84.982 1.00 21.48 326 GLU B O 1
ATOM 4871 N N . THR B 1 340 ? -11.371 23.301 84.523 1.00 16.30 327 THR B N 1
ATOM 4872 C CA . THR B 1 340 ? -12.255 24.384 84.148 1.00 18.76 327 THR B CA 1
ATOM 4873 C C . THR B 1 340 ? -12.563 25.312 85.347 1.00 17.87 327 THR B C 1
ATOM 4874 O O . THR B 1 340 ? -12.480 26.553 85.264 1.00 17.37 327 THR B O 1
ATOM 4878 N N . LEU B 1 341 ? -12.912 24.693 86.461 1.00 21.21 328 LEU B N 1
ATOM 4879 C CA . LEU B 1 341 ? -13.127 25.407 87.693 1.00 19.55 328 LEU B CA 1
ATOM 4880 C C . LEU B 1 341 ? -11.914 26.163 88.182 1.00 19.39 328 LEU B C 1
ATOM 4881 O O . LEU B 1 341 ? -12.077 27.308 88.632 1.00 22.76 328 LEU B O 1
ATOM 4886 N N . THR B 1 342 ? -10.721 25.558 88.105 1.00 18.84 329 THR B N 1
ATOM 4887 C CA . THR B 1 342 ? -9.454 26.255 88.413 1.00 24.09 329 THR B CA 1
ATOM 4888 C C . THR B 1 342 ? -9.298 27.518 87.567 1.00 24.13 329 THR B C 1
ATOM 4889 O O . THR B 1 342 ? -9.035 28.588 88.096 1.00 18.68 329 THR B O 1
ATOM 4893 N N . THR B 1 343 ? -9.477 27.378 86.251 1.00 19.63 330 THR B N 1
ATOM 4894 C CA . THR B 1 343 ? -9.460 28.517 85.327 1.00 20.21 330 THR B CA 1
ATOM 4895 C C . THR B 1 343 ? -10.423 29.634 85.708 1.00 18.91 330 THR B C 1
ATOM 4896 O O . THR B 1 343 ? -10.021 30.832 85.782 1.00 18.46 330 THR B O 1
ATOM 4900 N N . LEU B 1 344 ? -11.670 29.251 85.950 1.00 19.79 331 LEU B N 1
ATOM 4901 C CA . LEU B 1 344 ? -12.718 30.196 86.320 1.00 20.70 331 LEU B CA 1
ATOM 4902 C C . LEU B 1 344 ? -12.420 30.914 87.649 1.00 22.58 331 LEU B C 1
ATOM 4903 O O . LEU B 1 344 ? -12.681 32.116 87.789 1.00 19.15 331 LEU B O 1
ATOM 4908 N N . ARG B 1 345 ? -11.870 30.190 88.621 1.00 24.34 332 ARG B N 1
ATOM 4909 C CA . ARG B 1 345 ? -11.508 30.831 89.910 1.00 26.91 332 ARG B CA 1
ATOM 4910 C C . ARG B 1 345 ? -10.437 31.907 89.725 1.00 24.31 332 ARG B C 1
ATOM 4911 O O . ARG B 1 345 ? -10.619 33.016 90.248 1.00 22.18 332 ARG B O 1
ATOM 4919 N N . TYR B 1 346 ? -9.333 31.602 88.995 1.00 18.57 333 TYR B N 1
ATOM 4920 C CA . TYR B 1 346 ? -8.297 32.604 88.721 1.00 21.88 333 TYR B CA 1
ATOM 4921 C C . TYR B 1 346 ? -8.845 33.759 87.911 1.00 18.00 333 TYR B C 1
ATOM 4922 O O . TYR B 1 346 ? -8.516 34.940 88.174 1.00 18.80 333 TYR B O 1
ATOM 4931 N N . ALA B 1 347 ? -9.682 33.441 86.922 1.00 18.20 334 ALA B N 1
ATOM 4932 C CA . ALA B 1 347 ? -10.264 34.499 86.090 1.00 18.01 334 ALA B CA 1
ATOM 4933 C C . ALA B 1 347 ? -11.122 35.448 86.955 1.00 19.72 334 ALA B C 1
ATOM 4934 O O . ALA B 1 347 ? -11.037 36.702 86.809 1.00 16.70 334 ALA B O 1
ATOM 4936 N N . ASN B 1 348 ? -11.923 34.846 87.839 1.00 21.62 335 ASN B N 1
ATOM 4937 C CA . ASN B 1 348 ? -12.787 35.574 88.766 1.00 21.51 335 ASN B CA 1
ATOM 4938 C C . ASN B 1 348 ? -11.986 36.471 89.733 1.00 20.77 335 ASN B C 1
ATOM 4939 O O . ASN B 1 348 ? -12.411 37.582 90.022 1.00 23.01 335 ASN B O 1
ATOM 4944 N N . ARG B 1 349 ? -10.823 36.019 90.177 1.00 19.30 336 ARG B N 1
ATOM 4945 C CA . ARG B 1 349 ? -9.910 36.859 90.964 1.00 23.12 336 ARG B CA 1
ATOM 4946 C C . ARG B 1 349 ? -9.356 38.021 90.154 1.00 21.24 336 ARG B C 1
ATOM 4947 O O . ARG B 1 349 ? -9.427 39.170 90.613 1.00 20.43 336 ARG B O 1
ATOM 4955 N N . ALA B 1 350 ? -8.817 37.705 88.959 1.00 18.01 337 ALA B N 1
ATOM 4956 C CA . ALA B 1 350 ? -8.144 38.691 88.090 1.00 19.74 337 ALA B CA 1
ATOM 4957 C C . ALA B 1 350 ? -8.999 39.923 87.757 1.00 20.08 337 ALA B C 1
ATOM 4958 O O . ALA B 1 350 ? -8.457 40.999 87.512 1.00 22.37 337 ALA B O 1
ATOM 4960 N N . LYS B 1 351 ? -10.327 39.752 87.696 1.00 22.36 338 LYS B N 1
ATOM 4961 C CA . LYS B 1 351 ? -11.189 40.865 87.287 1.00 24.79 338 LYS B CA 1
ATOM 4962 C C . LYS B 1 351 ? -11.192 42.023 88.307 1.00 23.67 338 LYS B C 1
ATOM 4963 O O . LYS B 1 351 ? -11.551 43.148 87.945 1.00 24.27 338 LYS B O 1
ATOM 4969 N N . ASN B 1 352 ? -10.723 41.766 89.536 1.00 23.60 339 ASN B N 1
ATOM 4970 C CA . ASN B 1 352 ? -10.575 42.814 90.570 1.00 25.60 339 ASN B CA 1
ATOM 4971 C C . ASN B 1 352 ? -9.235 43.545 90.593 1.00 28.01 339 ASN B C 1
ATOM 4972 O O . ASN B 1 352 ? -9.038 44.486 91.397 1.00 19.99 339 ASN B O 1
ATOM 4977 N N . ILE B 1 353 ? -8.309 43.142 89.725 1.00 20.97 340 ILE B N 1
ATOM 4978 C CA . ILE B 1 353 ? -7.024 43.828 89.662 1.00 21.16 340 ILE B CA 1
ATOM 4979 C C . ILE B 1 353 ? -7.217 45.270 89.130 1.00 19.84 340 ILE B C 1
ATOM 4980 O O . ILE B 1 353 ? -7.865 45.489 88.089 1.00 20.34 340 ILE B O 1
ATOM 4985 N N . LYS B 1 354 ? -6.650 46.231 89.844 1.00 23.32 341 LYS B N 1
ATOM 4986 C CA . LYS B 1 354 ? -6.670 47.642 89.431 1.00 23.85 341 LYS B CA 1
ATOM 4987 C C . LYS B 1 354 ? -5.363 48.059 88.797 1.00 19.88 341 LYS B C 1
ATOM 4988 O O . LYS B 1 354 ? -4.291 47.940 89.417 1.00 21.76 341 LYS B O 1
ATOM 4994 N N . ASN B 1 355 ? -5.442 48.619 87.580 1.00 18.54 342 ASN B N 1
ATOM 4995 C CA . ASN B 1 355 ? -4.295 49.166 86.892 1.00 20.23 342 ASN B CA 1
ATOM 4996 C C . ASN B 1 355 ? -4.428 50.691 86.873 1.00 20.94 342 ASN B C 1
ATOM 4997 O O . ASN B 1 355 ? -5.510 51.226 87.117 1.00 24.97 342 ASN B O 1
ATOM 5002 N N . LYS B 1 356 ? -3.346 51.357 86.519 1.00 24.23 343 LYS B N 1
ATOM 5003 C CA . LYS B 1 356 ? -3.349 52.814 86.362 1.00 25.10 343 LYS B CA 1
ATOM 5004 C C . LYS B 1 356 ? -2.644 53.196 85.051 1.00 23.30 343 LYS B C 1
ATOM 5005 O O . LYS B 1 356 ? -1.480 53.571 85.043 1.00 24.28 343 LYS B O 1
ATOM 5007 N N . PRO B 1 357 ? -3.341 53.018 83.915 1.00 21.90 344 PRO B N 1
ATOM 5008 C CA . PRO B 1 357 ? -2.670 53.215 82.642 1.00 23.61 344 PRO B CA 1
ATOM 5009 C C . PRO B 1 357 ? -2.522 54.694 82.326 1.00 24.56 344 PRO B C 1
ATOM 5010 O O . PRO B 1 357 ? -3.399 55.485 82.687 1.00 24.95 344 PRO B O 1
ATOM 5014 N N . ARG B 1 358 ? -1.427 55.023 81.672 1.00 24.06 345 ARG B N 1
ATOM 5015 C CA . ARG B 1 358 ? -1.161 56.394 81.167 1.00 24.41 345 ARG B CA 1
ATOM 5016 C C . ARG B 1 358 ? -0.645 56.360 79.730 1.00 28.21 345 ARG B C 1
ATOM 5017 O O . ARG B 1 358 ? 0.042 55.409 79.298 1.00 24.12 345 ARG B O 1
ATOM 5019 N N . VAL B 1 359 ? -0.956 57.416 78.990 1.00 22.22 346 VAL B N 1
ATOM 5020 C CA . VAL B 1 359 ? -0.334 57.670 77.711 1.00 23.26 346 VAL B CA 1
ATOM 5021 C C . VAL B 1 359 ? 1.152 57.891 77.960 1.00 24.61 346 VAL B C 1
ATOM 5022 O O . VAL B 1 359 ? 1.554 58.632 78.870 1.00 26.97 346 VAL B O 1
ATOM 5026 N N . ASN B 1 360 ? 1.951 57.218 77.153 1.00 23.19 347 ASN B N 1
ATOM 5027 C CA . ASN B 1 360 ? 3.395 57.237 77.242 1.00 24.78 347 ASN B CA 1
ATOM 5028 C C . ASN B 1 360 ? 3.931 58.289 76.282 1.00 28.51 347 ASN B C 1
ATOM 5029 O O . ASN B 1 360 ? 4.186 58.010 75.114 1.00 22.01 347 ASN B O 1
ATOM 5034 N N . GLU B 1 361 ? 4.121 59.491 76.830 1.00 32.73 348 GLU B N 1
ATOM 5035 C CA . GLU B 1 361 ? 4.372 60.703 76.048 1.00 35.90 348 GLU B CA 1
ATOM 5036 C C . GLU B 1 361 ? 5.847 61.028 76.012 1.00 35.59 348 GLU B C 1
ATOM 5037 O O . GLU B 1 361 ? 6.559 60.913 77.021 1.00 35.97 348 GLU B O 1
ATOM 5043 N N . ASP B 1 362 ? 6.305 61.418 74.825 1.00 36.60 349 ASP B N 1
ATOM 5044 C CA . ASP B 1 362 ? 7.714 61.744 74.551 1.00 38.50 349 ASP B CA 1
ATOM 5045 C C . ASP B 1 362 ? 8.728 60.937 75.381 1.00 39.89 349 ASP B C 1
ATOM 5046 O O . ASP B 1 362 ? 9.551 61.506 76.097 1.00 39.19 349 ASP B O 1
ATOM 5051 N N . PRO B 1 363 ? 8.683 59.591 75.267 1.00 38.32 350 PRO B N 1
ATOM 5052 C CA . PRO B 1 363 ? 9.678 58.777 75.975 1.00 39.65 350 PRO B CA 1
ATOM 5053 C C . PRO B 1 363 ? 11.048 58.912 75.322 1.00 42.69 350 PRO B C 1
ATOM 5054 O O . PRO B 1 363 ? 11.142 59.197 74.116 1.00 38.40 350 PRO B O 1
ATOM 5058 N N . LYS B 1 364 ? 12.100 58.691 76.109 1.00 46.68 351 LYS B N 1
ATOM 5059 C CA . LYS B 1 364 ? 13.475 58.781 75.606 1.00 48.37 351 LYS B CA 1
ATOM 5060 C C . LYS B 1 364 ? 13.739 57.693 74.549 1.00 48.02 351 LYS B C 1
ATOM 5061 O O . LYS B 1 364 ? 14.411 57.939 73.545 1.00 52.05 351 LYS B O 1
ATOM 5063 N N . ASP B 1 365 ? 13.214 56.495 74.780 1.00 47.19 352 ASP B N 1
ATOM 5064 C CA . ASP B 1 365 ? 13.292 55.434 73.790 1.00 47.77 352 ASP B CA 1
ATOM 5065 C C . ASP B 1 365 ? 12.159 55.614 72.767 1.00 46.89 352 ASP B C 1
ATOM 5066 O O . ASP B 1 365 ? 11.050 55.077 72.950 1.00 48.50 352 ASP B O 1
ATOM 5068 N N . ALA B 1 366 ? 12.435 56.400 71.717 1.00 41.74 353 ALA B N 1
ATOM 5069 C CA . ALA B 1 366 ? 11.524 56.540 70.559 1.00 37.57 353 ALA B CA 1
ATOM 5070 C C . ALA B 1 366 ? 12.334 56.621 69.270 1.00 34.91 353 ALA B C 1
ATOM 5071 O O . ALA B 1 366 ? 13.103 57.581 69.056 1.00 33.03 353 ALA B O 1
ATOM 5073 N N . LEU B 1 367 ? 12.176 55.609 68.421 1.00 32.71 354 LEU B N 1
ATOM 5074 C CA . LEU B 1 367 ? 12.884 55.558 67.152 1.00 32.85 354 LEU B CA 1
ATOM 5075 C C . LEU B 1 367 ? 12.474 56.705 66.223 1.00 32.38 354 LEU B C 1
ATOM 5076 O O . LEU B 1 367 ? 13.311 57.210 65.493 1.00 33.41 354 LEU B O 1
ATOM 5081 N N . LEU B 1 368 ? 11.203 57.118 66.275 1.00 29.34 355 LEU B N 1
ATOM 5082 C CA . LEU B 1 368 ? 10.714 58.237 65.451 1.00 29.79 355 LEU B CA 1
ATOM 5083 C C . LEU B 1 368 ? 11.463 59.545 65.680 1.00 32.21 355 LEU B C 1
ATOM 5084 O O . LEU B 1 368 ? 11.492 60.380 64.775 1.00 31.52 355 LEU B O 1
ATOM 5089 N N . ARG B 1 369 ? 12.058 59.718 66.869 1.00 33.85 356 ARG B N 1
ATOM 5090 C CA . ARG B 1 369 ? 12.938 60.887 67.148 1.00 36.25 356 ARG B CA 1
ATOM 5091 C C . ARG B 1 369 ? 14.096 61.043 66.125 1.00 38.00 356 ARG B C 1
ATOM 5092 O O . ARG B 1 369 ? 14.555 62.168 65.878 1.00 40.52 356 ARG B O 1
ATOM 5094 N N . GLU B 1 370 ? 14.555 59.933 65.535 1.00 37.05 357 GLU B N 1
ATOM 5095 C CA . GLU B 1 370 ? 15.559 59.951 64.441 1.00 39.08 357 GLU B CA 1
ATOM 5096 C C . GLU B 1 370 ? 15.170 60.830 63.229 1.00 42.34 357 GLU B C 1
ATOM 5097 O O . GLU B 1 370 ? 16.045 61.369 62.542 1.00 44.09 357 GLU B O 1
ATOM 5100 N N . PHE B 1 371 ? 13.872 60.963 62.964 1.00 42.28 358 PHE B N 1
ATOM 5101 C CA . PHE B 1 371 ? 13.397 61.667 61.762 1.00 43.72 358 PHE B CA 1
ATOM 5102 C C . PHE B 1 371 ? 13.008 63.113 62.069 1.00 45.21 358 PHE B C 1
ATOM 5103 O O . PHE B 1 371 ? 13.336 63.633 63.137 1.00 48.10 358 PHE B O 1
#

InterPro domains:
  IPR001752 Kinesin motor domain [PF00225] (15-340)
  IPR001752 Kinesin motor domain [PR00380] (87-108)
  IPR001752 Kinesin motor domain [PR00380] (206-223)
  IPR001752 Kinesin motor domain [PR00380] (240-258)
  IPR001752 Kinesin motor domain [PR00380] (290-311)
  IPR001752 Kinesin motor domain [PS50067] (9-340)
  IPR001752 Kinesin motor domain [SM00129] (7-348)
  IPR019821 Kinesin motor domain, conserved site [PS00411] (239-250)
  IPR027417 P-loop containing nucleoside triphosphate hydrolase [SSF52540] (9-373)
  IPR027640 Kinesin-like protein [PTHR47968] (7-705)
  IPR036961 Kinesin motor domain superfamily [G3DSA:3.40.850.10] (8-359)

Sequence (666 aa):
ESVRVVVRCRPMNGKEKAASYDKVVDVDVKLGQVSVKNPKGTAHEMPKTFTFDAVYDWNAKQFELYDETFRPLVDSVLQGFNGTIFAYGQTGTGKTYTMEGIRGDPEKRRGVIPNSFDHIFTHISRSQNQQYLVRASYLEIYQEEIRDLLSKDQTKRLELKERPDTGVYVKDLSSFVTKSVVKEIEHVMNVGNQNRSVGATNMNEHSSRSHAIFVITIECSEENHIRVGKLNLVDLAGSERLKEATKINLSLSALGNVISALVDGHIPYRDSKLTRLLQDSLGGNAKTVMVANVGPASYNVEETLTTLRYANRAKNIKNKPRVNEYFQSESVRVVVRCRPMNGKEKAASYDKVVDVDVKLGQVSVKNPKGTAHEMPKTFTFDAVYDWWNNAKQFELLYDETFRPLVDSVLQQGFNGTIFAYGQTGTGKTYTMEGIRGDPEKRGVVIPNSFDHIFTHISRSQNQQYLVRASYLEIYQEEIRDLLSKDQTKRLELKERPDTGVYVKDLSSFVTKSVKEIEHVMNVGNQNRSVGATNMNEHSSRSHAIFVITIECSEVGLDGENHIRVGKLNLVDLAGSERQATKINLSLSALGNVISALVDGKSTHIPYRDSKLTRLLQDSLGGNAKTVMVANVGPASYNVEETLTTLRYANRAKNIKNKPRVNEDPKDALLREF

B-factor: mean 24.59, std 7.97, range [2.0, 58.88]

Organism: Homo sapiens (NCBI:txid9606)

Radius of gyration: 29.13 Å; Cα contacts (8 Å, |Δi|>4): 1519; chains: 2; bounding box: 76×83×78 Å

CATH classification: 3.40.850.10

Solvent-accessible surface area: 30332 Å² total; per-residue (Å²): 93,36,0,106,0,2,0,16,0,45,77,31,65,53,182,12,133,90,52,95,68,70,68,2,0,57,29,59,78,189,114,9,44,1,26,5,78,32,88,152,26,88,117,106,80,134,45,101,66,28,60,11,68,9,4,2,35,75,113,13,131,7,93,84,1,7,83,96,16,4,87,68,8,0,48,8,1,6,103,2,32,27,0,2,0,1,0,14,0,38,82,54,4,20,16,70,81,1,1,63,12,92,76,75,49,75,92,80,80,0,2,10,10,16,0,0,86,19,0,21,72,68,40,93,199,37,87,92,55,63,36,75,4,77,1,12,11,1,2,1,74,112,31,80,0,14,6,0,16,35,112,70,18,115,68,102,25,102,10,111,107,121,154,100,107,21,34,61,13,39,122,40,36,57,99,89,4,123,39,50,94,73,0,54,120,10,12,76,51,0,43,139,31,23,52,85,78,36,148,83,66,124,44,21,42,27,102,0,1,6,0,0,12,0,12,3,44,3,51,87,152,100,33,104,38,51,0,80,0,13,1,0,18,2,1,8,48,107,71,91,42,77,2,60,67,18,19,13,2,25,34,1,0,11,12,0,0,30,23,46,45,104,111,128,47,3,30,98,32,5,44,0,1,50,29,2,69,63,4,2,25,16,43,2,45,4,6,0,0,0,0,1,1,0,0,27,158,25,40,93,73,2,31,42,2,0,133,32,0,54,72,0,54,90,0,96,10,73,30,51,64,39,111,149,200,237,110,51,39,0,47,0,2,0,18,3,43,74,31,63,52,177,11,137,92,54,94,70,87,78,4,1,57,25,58,85,199,112,7,53,0,30,2,94,29,67,88,26,93,105,130,88,110,62,56,79,24,60,12,95,15,2,12,29,116,98,25,103,8,71,97,1,5,77,105,16,3,89,70,8,0,56,14,1,2,80,2,40,30,0,2,0,4,0,4,0,25,57,53,4,18,16,80,92,2,1,33,12,88,50,76,42,97,101,96,48,2,2,8,1,10,0,0,49,20,0,22,78,26,39,93,176,33,158,97,55,82,29,28,4,20,0,10,9,2,2,2,73,132,40,78,0,14,2,0,13,12,182,57,10,100,72,95,12,108,16,56,106,38,153,108,56,38,33,86,14,97,73,21,13,0,25,42,3,80,42,51,73,35,0,32,42,0,2,53,6,0,45,24,5,24,28,31,37,74,68,95,57,123,59,15,41,12,25,0,1,4,0,1,12,0,14,3,0,3,12,49,100,22,201,103,56,46,86,56,15,36,19,0,88,0,17,1,0,21,3,1,0,1,55,62,80,122,104,165,88,23,107,0,0,32,4,5,4,85,0,0,40,12,45,40,63,81,114,127,54,146,42,15,36,84,92,6,45,1,0,56,31,7,63,70,4,2,28,18,43,2,40,2,6,0,0,0,1,1,1,2,0,18,159,26,22,71,48,2,30,30,1,0,102,48,0,50,85,0,52,84,0,118,2,66,28,52,49,30,122,85,44,112,85,14,54,7,70,105,167

Secondary structure (DSSP, 8-state):
-BPEEEEEEPPPPHHHHHTT--B-EEEETTTTEEEE--TT-TTT-PPEEEE-SEEE-TT--HHHHIIIIIHHHHHHHHTT--EEEEEEESTTSSHHHHHTB-TTSGGGB-HHHHHHHHHHHHHHT-SS-EEEEEEEEEEEETTEEEETTSS-TT--B-EEEETTTEEEETT---EE--SHHHHHHHHHHHHHHHTTT-SSHHHHHHTSEEEEEEEEEEE----EEEEEEEEEEPPP--EEEEGGG--HHHHHHHHHHHHHH-----GGGSHHHHHTTTTTTSSSEEEEEEEE--BGGGHHHHHHHHHHHHHHTT-B-------/----EEPEEEEEEPPPPHHHHHTT--B-EEEETTTTEEEE--TTGGGT-PPEEEE-SEEE-TT--HHHHIIIIIHHHHHHHHTT--EEEEEEE-TTSSHHHHHTB-TT-TTTB-HHHHHHHHHHHHHHH--S-EEEEEEEEEEEETTEEEETTSS-TT--BPEEEETTTEEEETT-EEEE--SHHHHHHHHHHHHHHHT-SSS-HHHHHHTSEEEEEEEEEEEEE-TTS-EEEEEEEEEEEEPPPTT---TTS-HHHHHHHHHHHHHHSSS-----GGG-HHHHHTTTTTTSSSEEEEEEEE--BGGGHHHHHHHHHHHHHHTT-EE-----BS-S--GGGG-

Nearest PDB structures (foldseek):
  3b6u-assembly1_A  TM=1.003E+00  e=3.431E-73  Homo sapiens
  2y65-assembly1_A-2  TM=9.350E-01  e=3.156E-42  Drosophila melanogaster
  2y65-assembly3_D  TM=9.432E-01  e=1.328E-40  Drosophila melanogaster
  2y5w-assembly1_B  TM=9.374E-01  e=6.306E-40  Drosophila melanogaster
  8yhh-assembly1_B  TM=8.864E-01  e=5.248E-39  Homo sapiens

GO terms:
  GO:0036372 opsin transport (P, IMP)
  GO:0042073 intraciliary transport (P, IMP)
  GO:0060271 cilium assembly (P, IMP)
  GO:0003777 microtubule motor activity (F, TAS)
  GO:0008574 plus-end-directed microtubule motor activity (F, TAS)
  GO:0005873 plus-end kinesin complex (C, TAS)
  GO:0007368 determination of left/right symmetry (P, TAS)
  GO:0008089 anterograde axonal transport (P, TAS)
  GO:0097542 ciliary tip (C, TAS)
  GO:0005829 cytosol (C, TAS)
  GO:0005929 cilium (C, TAS)
  GO:0005515 protein binding (F, IPI)
  GO:0015630 microtubule cytoskeleton (C, IDA)
  GO:0016939 kinesin II complex (C, IDA)
  GO:0072383 plus-end-directed vesicle transport along microtubule (P, TAS)
  GO:0007052 mitotic spindle organization (P, TAS)
  GO:0007100 mitotic centrosome separation (P, TAS)
  GO:0090307 mitotic spindle assembly (P, IMP)
  GO:0031267 small GTPase binding (F, IPI)
  GO:0070062 extracellular exosome (C, HDA)

Foldseek 3Di:
DFAFEEEEAAAQDPVLVVVVFDQQWDADFVQQKIWGADPVGDVVPGTDMDHGPGYHYNPRWQVNCCVPPVVVQLVVQLQFFAGEEEEAAAQPQQLCQQQAFDPPDPRSGHSPLVSQVVNLVPQVPDDQKDKWKKKWKWKAAPQWIAGLQDPDRVDTWDWDADPPPTIDTPPTDMDTDNHSVRLVVSVVSSVVSQCVPPPDSSLSVLRMKMWMKMWMWMWHVTDIGIYIYIRMRGHHDVVDDDPSNDHQLVVLVLQQLCVQQVVPRPQVSGPNSSVCVQVFQEAHHYYYYQGDYRGPVCSVRRVVSSVSSSSSSRGDHDHDRRD/DPVFDFFAEEEEAADDDPVLVVVVFDFQWDADFVQQKIWGAASVGPVVPHIDMFHGPGYHYNPRWQVNCCVPPPVVQLVVQLVFFAEEEEEAAAQPQQLCQAQAFDPPDPGRGHNPLVSQCVVLVVVVPDPQKDKWKKKWKWKAAPQWIATLQDPDRPDTWDWDADPLRQIDTPPTDMGTDNHSVRVVVSVVSSVVSQPVDDPDCSVVVLRMKMKMKMKMKMWHQDPVRDIKIHIYIYIYMRGHGLVQCVSSNRQLSVLLLQQLCQQQVPDPGDRPQVSGPNSSVCVLVFAHAHHYYYYQGDYRGSVCSVRRVVSSVSSSSSRRGTHDHDTGMPRPPDPVVVD